Protein AF-A0A9X5HE24-F1 (afdb_monomer)

Sequence (469 aa):
MRYVEVSVTKGPLEVHPHVVEDVGRESFLHLGEFPPFDPDEEAGEFGQLLGTAEEPLAALQVAEKRVGAERGWWVNEGVAPYRLASRRTALSGTVTVVVRQWSRSSDRAACRRPGRASVSAEPRPPQSGCRHRCQSWTLQFAGVRSPEGLDTIDWSSLYHAYAEDGRDVPHWIRALYSDDADRVDDVLGELFNAVLHQGSVYPATVAAVPFLAHGAVHAVHGRAQLLALLAGAGGHGPEPQPGDEAEGCAAVGAEVGGLLHLLGDDDPQVRRQMVRVARRATGATVSVAVRELTLVYERDPAAAVRAEALIVLTRLDADPGSAHRRLHDALRDPVAAVRAVAALDLLERAQAPYPADLVRILADAGGHSGFDVHRLEFFPGVGDTDSRIADVLAEDADAAVSVARSWIAQGDVEGRGSRRAIELSDTWRDRENDTIALLTAALPHEKSPWDLFELLGGIVRWLPGSTHV

Solvent-accessible surface area (backbone atoms only — not comparable to full-atom values): 26605 Å² total; per-residue (Å²): 78,46,35,31,39,39,37,60,53,102,66,51,33,37,30,26,36,38,46,32,74,80,79,88,66,56,84,68,61,66,76,89,80,58,74,61,72,58,89,81,59,78,92,73,51,73,70,34,80,76,49,70,20,87,44,59,70,55,40,51,51,49,44,30,74,75,67,58,33,44,94,87,45,68,43,38,84,90,57,80,72,63,51,69,82,72,57,96,69,91,74,100,64,74,49,50,46,36,26,53,47,80,80,97,78,81,77,102,77,81,87,72,78,85,72,88,77,84,81,88,84,84,90,86,86,87,82,86,86,79,91,80,82,89,76,85,78,79,85,67,85,69,64,60,35,58,74,82,56,53,84,77,52,71,34,66,79,19,28,38,74,86,36,76,45,32,67,59,53,61,56,44,63,57,44,41,65,45,91,51,58,69,61,28,51,56,40,48,50,50,44,43,56,32,40,29,36,98,43,48,46,26,58,39,28,37,71,42,41,44,41,40,53,29,37,43,75,67,28,87,47,65,34,33,60,35,26,44,50,45,22,26,35,30,13,59,42,80,66,46,53,86,59,43,22,37,50,12,24,50,47,39,22,57,40,29,70,80,50,56,71,41,59,71,45,91,49,65,57,36,21,36,24,37,44,56,35,44,63,40,40,47,80,78,42,37,64,54,45,49,52,54,38,49,50,38,42,75,62,48,89,50,60,66,40,19,33,51,22,48,58,37,43,52,72,65,44,86,48,64,69,59,34,52,50,52,33,62,55,30,59,68,44,92,48,51,39,36,17,23,49,27,29,49,60,50,50,73,73,52,65,69,78,69,62,66,70,42,46,45,43,37,25,72,23,68,54,39,72,79,55,58,55,58,87,85,65,59,37,50,32,76,51,44,62,66,60,56,49,46,62,51,34,72,68,23,68,68,54,30,52,52,30,20,49,41,17,30,74,63,58,22,62,93,44,52,14,44,48,43,28,46,52,44,52,75,72,42,85,86,43,59,71,61,32,47,52,40,41,61,65,31,58,86,59,57,84,47,78,64,60,47,46,54,43,50,50,55,50,48,73,70,44,89,87,60,71,91,116

Mean predicted aligned error: 16.02 Å

InterPro domains:
  IPR011989 Armadillo-like helical [G3DSA:1.25.10.10] (243-441)
  IPR016024 Armadillo-type fold [SSF48371] (256-364)

Foldseek 3Di:
DKKKWFKDDLAFIWIAIAADDDPPAQADFDRVVDDHPDPPPDPDGHRDTQDTHNAPVVNVVSCCVRPNFDPVAWRHPPCPDPVRPPDPDDDPDIGIIMTDDDDPDDDPDDDDPPDDDDDDDDDDDDDDDDDDDDDDDDDDLPAQDELVCVVVDQQQPWAWDPDNGRPCVSVLLVQLQDPDQVSNVVSLVVCCCTCQNVLDHTRSLLVCQSSLLNSLVDGPYCNLSSLQSLLSLCFQALDFDPDRNPSSLVSLQSHLQVQLVQCPPPDLSSVQSNLSSLLSHDDPRLVVSLVSLVCQLVPPPQVSSNQSSLVSNLSSPPDVVVNLVSLVVQCPDPDLLSVLSSLLVVLVVDAPPDDPSSLVSVLVRVLDCSNACDQVNARGNRGGPLVSVLVSCLRHLVSLLSSLQSNLVSLCVVVSSVVSLLSSLVRPVPCLVSSLVSLVSNCVNDDDPVSNVSSVVSNLVNDPPPPDD

Structure (mmCIF, N/CA/C/O backbone):
data_AF-A0A9X5HE24-F1
#
_entry.id   AF-A0A9X5HE24-F1
#
loop_
_atom_site.group_PDB
_atom_site.id
_atom_site.type_symbol
_atom_site.label_atom_id
_atom_site.label_alt_id
_atom_site.label_comp_id
_atom_site.label_asym_id
_atom_site.label_entity_id
_atom_site.label_seq_id
_atom_site.pdbx_PDB_ins_code
_atom_site.Cartn_x
_atom_site.Cartn_y
_atom_site.Cartn_z
_atom_site.occupancy
_atom_site.B_iso_or_equiv
_atom_site.auth_seq_id
_atom_site.auth_comp_id
_atom_site.auth_asym_id
_atom_site.auth_atom_id
_atom_site.pdbx_PDB_model_num
ATOM 1 N N . MET A 1 1 ? 8.531 32.541 -8.393 1.00 60.28 1 MET A N 1
ATOM 2 C CA . MET A 1 1 ? 8.734 32.267 -9.833 1.00 60.28 1 MET A CA 1
ATOM 3 C C . MET A 1 1 ? 7.531 32.731 -10.628 1.00 60.28 1 MET A C 1
ATOM 5 O O . MET A 1 1 ? 6.447 32.818 -10.069 1.00 60.28 1 MET A O 1
ATOM 9 N N . ARG A 1 2 ? 7.725 33.086 -11.904 1.00 63.28 2 ARG A N 1
ATOM 10 C CA . ARG A 1 2 ? 6.633 33.527 -12.781 1.00 63.28 2 ARG A CA 1
ATOM 11 C C . ARG A 1 2 ? 6.108 32.354 -13.598 1.00 63.28 2 ARG A C 1
ATOM 13 O O . ARG A 1 2 ? 6.880 31.713 -14.315 1.00 63.28 2 ARG A O 1
ATOM 20 N N . TYR A 1 3 ? 4.811 32.124 -13.478 1.00 65.62 3 TYR A N 1
ATOM 21 C CA . TYR A 1 3 ? 4.054 31.111 -14.188 1.00 65.62 3 TYR A CA 1
ATOM 22 C C . TYR A 1 3 ? 2.958 31.755 -15.034 1.00 65.62 3 TYR A C 1
ATOM 24 O O . TYR A 1 3 ? 2.510 32.863 -14.747 1.00 65.62 3 TYR A O 1
ATOM 32 N N . VAL A 1 4 ? 2.516 31.060 -16.077 1.00 66.62 4 VAL A N 1
ATOM 33 C CA . VAL A 1 4 ? 1.362 31.459 -16.893 1.00 66.62 4 VAL A CA 1
ATOM 34 C C . VAL A 1 4 ? 0.358 30.341 -16.889 1.00 66.62 4 VAL A C 1
ATOM 36 O O . VAL A 1 4 ? 0.747 29.231 -17.211 1.00 66.62 4 VAL A O 1
ATOM 39 N N . GLU A 1 5 ? -0.893 30.644 -16.578 1.00 70.00 5 GLU A N 1
ATOM 40 C CA . GLU A 1 5 ? -2.042 29.763 -16.724 1.00 70.00 5 GLU A CA 1
ATOM 41 C C . GLU A 1 5 ? -2.775 30.062 -18.036 1.00 70.00 5 GLU A C 1
ATOM 43 O O . GLU A 1 5 ? -3.042 31.219 -18.362 1.00 70.00 5 GLU A O 1
ATOM 48 N N . VAL A 1 6 ? -3.133 29.014 -18.777 1.00 65.81 6 VAL A N 1
ATOM 49 C CA . VAL A 1 6 ? -4.139 29.084 -19.846 1.00 65.81 6 VAL A CA 1
ATOM 50 C C . VAL A 1 6 ? -5.372 28.319 -19.395 1.00 65.81 6 VAL A C 1
ATOM 52 O O . VAL A 1 6 ? -5.263 27.112 -19.206 1.00 65.81 6 VAL A O 1
ATOM 55 N N . SER A 1 7 ? -6.506 29.007 -19.259 1.00 63.88 7 SER A N 1
ATOM 56 C CA . SER A 1 7 ? -7.769 28.486 -18.727 1.00 63.88 7 SER A CA 1
ATOM 57 C C . SER A 1 7 ? -8.815 28.286 -19.823 1.00 63.88 7 SER A C 1
ATOM 59 O O . SER A 1 7 ? -9.011 29.138 -20.694 1.00 63.88 7 SER A O 1
ATOM 61 N N . VAL A 1 8 ? -9.540 27.166 -19.760 1.00 61.09 8 VAL A N 1
ATOM 62 C CA . VAL A 1 8 ? -10.682 26.885 -20.645 1.00 61.09 8 VAL A CA 1
ATOM 63 C C . VAL A 1 8 ? -11.950 27.496 -20.055 1.00 61.09 8 VAL A C 1
ATOM 65 O O . VAL A 1 8 ? -12.398 27.087 -18.986 1.00 61.09 8 VAL A O 1
ATOM 68 N N . THR A 1 9 ? -12.555 28.448 -20.763 1.00 62.22 9 THR A N 1
ATOM 69 C CA . THR A 1 9 ? -13.836 29.054 -20.372 1.00 62.22 9 THR A CA 1
ATOM 70 C C . THR A 1 9 ? -14.983 28.548 -21.254 1.00 62.22 9 THR A C 1
ATOM 72 O O . THR A 1 9 ? -14.782 27.784 -22.197 1.00 62.22 9 THR A O 1
ATOM 75 N N . LYS A 1 10 ? -16.222 28.985 -20.979 1.00 53.97 10 LYS A N 1
ATOM 76 C CA . LYS A 1 10 ? -17.363 28.758 -21.892 1.00 53.97 10 LYS A CA 1
ATOM 77 C C . LYS A 1 10 ? -17.225 29.528 -23.224 1.00 53.97 10 LYS A C 1
ATOM 79 O O . LYS A 1 10 ? -18.043 29.311 -24.116 1.00 53.97 10 LYS A O 1
ATOM 84 N N . GLY A 1 11 ? -16.245 30.432 -23.336 1.00 65.81 11 GLY A N 1
ATOM 85 C CA . GLY A 1 11 ? -15.918 31.241 -24.513 1.00 65.81 11 GLY A CA 1
ATOM 86 C C . GLY A 1 11 ? -14.470 31.005 -24.980 1.00 65.81 11 GLY A C 1
ATOM 87 O O . GLY A 1 11 ? -14.042 29.850 -25.010 1.00 65.81 11 GLY A O 1
ATOM 88 N N . PRO A 1 12 ? -13.711 32.044 -25.381 1.00 71.19 12 PRO A N 1
ATOM 89 C CA . PRO A 1 12 ? -12.317 31.869 -25.781 1.00 71.19 12 PRO A CA 1
ATOM 90 C C . PRO A 1 12 ? -11.444 31.451 -24.584 1.00 71.19 12 PRO A C 1
ATOM 92 O O . PRO A 1 12 ? -11.760 31.748 -23.431 1.00 71.19 12 PRO A O 1
ATOM 95 N N . LEU A 1 13 ? -10.331 30.769 -24.858 1.00 68.00 13 LEU A N 1
ATOM 96 C CA . LEU A 1 13 ? -9.298 30.460 -23.868 1.00 68.00 13 LEU A CA 1
ATOM 97 C C . LEU A 1 13 ? -8.763 31.759 -23.275 1.00 68.00 13 LEU A C 1
ATOM 99 O O . LEU A 1 13 ? -8.532 32.713 -24.017 1.00 68.00 13 LEU A O 1
ATOM 103 N N . GLU A 1 14 ? -8.526 31.779 -21.972 1.00 74.75 14 GLU A N 1
ATOM 104 C CA . GLU A 1 14 ? -8.004 32.937 -21.245 1.00 74.75 14 GLU A CA 1
ATOM 105 C C . GLU A 1 14 ? -6.576 32.665 -20.766 1.00 74.75 14 GLU A C 1
ATOM 107 O O . GLU A 1 14 ? -6.240 31.531 -20.438 1.00 74.75 14 GLU A O 1
ATOM 112 N N . VAL A 1 15 ? -5.713 33.683 -20.767 1.00 72.50 15 VAL A N 1
ATOM 113 C CA . VAL A 1 15 ? -4.296 33.561 -20.379 1.00 72.50 15 VAL A CA 1
ATOM 114 C C . VAL A 1 15 ? -4.020 34.496 -19.202 1.00 72.50 15 VAL A C 1
ATOM 116 O O . VAL A 1 15 ? -4.229 35.700 -19.337 1.00 72.50 15 VAL A O 1
ATOM 119 N N . HIS A 1 16 ? -3.511 33.975 -18.085 1.00 73.06 16 HIS A N 1
ATOM 120 C CA . HIS A 1 16 ? -3.270 34.714 -16.837 1.00 73.06 16 HIS A CA 1
ATOM 121 C C . HIS A 1 16 ? -1.835 34.495 -16.329 1.00 73.06 16 HIS A C 1
ATOM 123 O O . HIS A 1 16 ? -1.355 33.365 -16.384 1.00 73.06 16 HIS A O 1
ATOM 129 N N . PRO A 1 17 ? -1.118 35.509 -15.816 1.00 72.38 17 PRO A N 1
ATOM 130 C CA . PRO A 1 17 ? 0.171 35.327 -15.181 1.00 72.38 17 PRO A CA 1
ATOM 131 C C . PRO A 1 17 ? 0.004 35.182 -13.669 1.00 72.38 17 PRO A C 1
ATOM 133 O O . PRO A 1 17 ? -0.821 35.838 -13.040 1.00 72.38 17 PRO A O 1
ATOM 136 N N . HIS A 1 18 ? 0.849 34.352 -13.076 1.00 66.25 18 HIS A N 1
ATOM 137 C CA . HIS A 1 18 ? 0.878 34.082 -11.647 1.00 66.25 18 HIS A CA 1
ATOM 138 C C . HIS A 1 18 ? 2.311 34.195 -11.140 1.00 66.25 18 HIS A C 1
ATOM 140 O O . HIS A 1 18 ? 3.243 33.636 -11.721 1.00 66.25 18 HIS A O 1
ATOM 146 N N . VAL A 1 19 ? 2.499 34.926 -10.046 1.00 63.44 19 VAL A N 1
ATOM 147 C CA . VAL A 1 19 ? 3.780 35.018 -9.337 1.00 63.44 19 VAL A CA 1
ATOM 148 C C . VAL A 1 19 ? 3.635 34.240 -8.035 1.00 63.44 19 VAL A C 1
ATOM 150 O O . VAL A 1 19 ? 3.066 34.743 -7.072 1.00 63.44 19 VAL A O 1
ATOM 153 N N . VAL A 1 20 ? 4.117 32.997 -8.029 1.00 58.66 20 VAL A N 1
ATOM 154 C CA . VAL A 1 20 ? 4.002 32.068 -6.889 1.00 58.66 20 VAL A CA 1
ATOM 155 C C . VAL A 1 20 ? 5.355 31.439 -6.560 1.00 58.66 20 VAL A C 1
ATOM 157 O O . VAL A 1 20 ? 6.273 31.457 -7.387 1.00 58.66 20 VAL A O 1
ATOM 160 N N . GLU A 1 21 ? 5.523 30.907 -5.351 1.00 51.09 21 GLU A N 1
ATOM 161 C CA . GLU A 1 21 ? 6.719 30.140 -4.977 1.00 51.09 21 GLU A CA 1
ATOM 162 C C . GLU A 1 21 ? 6.885 28.898 -5.884 1.00 51.09 21 GLU A C 1
ATOM 164 O O . GLU A 1 21 ? 5.907 28.373 -6.411 1.00 51.09 21 GLU A O 1
ATOM 169 N N . ASP A 1 22 ? 8.125 28.469 -6.156 1.00 54.38 22 ASP A N 1
ATOM 170 C CA . ASP A 1 22 ? 8.372 27.298 -7.015 1.00 54.38 22 ASP A CA 1
ATOM 171 C C . ASP A 1 22 ? 7.931 26.017 -6.299 1.00 54.38 22 ASP A C 1
ATOM 173 O O . ASP A 1 22 ? 8.605 25.542 -5.388 1.00 54.38 22 ASP A O 1
ATOM 177 N N . VAL A 1 23 ? 6.794 25.464 -6.719 1.00 50.59 23 VAL A N 1
ATOM 178 C CA . VAL A 1 23 ? 6.179 24.277 -6.105 1.00 50.59 23 VAL A CA 1
ATOM 179 C C . VAL A 1 23 ? 6.845 22.952 -6.508 1.00 50.59 23 VAL A C 1
ATOM 181 O O . VAL A 1 23 ? 6.485 21.901 -5.983 1.00 50.59 23 VAL A O 1
ATOM 184 N N . GLY A 1 24 ? 7.840 22.975 -7.405 1.00 41.53 24 GLY A N 1
ATOM 185 C CA . GLY A 1 24 ? 8.810 21.887 -7.578 1.00 41.53 24 GLY A CA 1
ATOM 186 C C . GLY A 1 24 ? 8.283 20.511 -8.017 1.00 41.53 24 GLY A C 1
ATOM 187 O O . GLY A 1 24 ? 9.046 19.548 -7.935 1.00 41.53 24 GLY A O 1
ATOM 188 N N . ARG A 1 25 ? 7.023 20.371 -8.463 1.00 47.53 25 ARG A N 1
ATOM 189 C CA . ARG A 1 25 ? 6.450 19.091 -8.933 1.00 47.53 25 ARG A CA 1
ATOM 190 C C . ARG A 1 25 ? 5.509 19.257 -10.130 1.00 47.53 25 ARG A C 1
ATOM 192 O O . ARG A 1 25 ? 4.811 20.258 -10.245 1.00 47.53 25 ARG A O 1
ATOM 199 N N . GLU A 1 26 ? 5.484 18.241 -10.994 1.00 46.19 26 GLU A N 1
ATOM 200 C CA . GLU A 1 26 ? 4.841 18.242 -12.322 1.00 46.19 26 GLU A CA 1
ATOM 201 C C . GLU A 1 26 ? 3.338 17.905 -12.337 1.00 46.19 26 GLU A C 1
ATOM 203 O O . GLU A 1 26 ? 2.742 17.836 -13.407 1.00 46.19 26 GLU A O 1
ATOM 208 N N . SER A 1 27 ? 2.715 17.699 -11.173 1.00 48.09 27 SER A N 1
ATOM 209 C CA . SER A 1 27 ? 1.384 17.085 -11.049 1.00 48.09 27 SER A CA 1
ATOM 210 C C . SER A 1 27 ? 0.265 18.026 -10.570 1.00 48.09 27 SER A C 1
ATOM 212 O O . SER A 1 27 ? -0.719 17.539 -10.014 1.00 48.09 27 SER A O 1
ATOM 214 N N . PHE A 1 28 ? 0.396 19.352 -10.701 1.00 53.44 28 PHE A N 1
ATOM 215 C CA . PHE A 1 28 ? -0.509 20.308 -10.040 1.00 53.44 28 PHE A CA 1
ATOM 216 C C . PHE A 1 28 ? -1.360 21.154 -10.996 1.00 53.44 28 PHE A C 1
ATOM 218 O O . PHE A 1 28 ? -0.842 21.811 -11.892 1.00 53.44 28 PHE A O 1
ATOM 225 N N . LEU A 1 29 ? -2.674 21.222 -10.754 1.00 50.53 29 LEU A N 1
ATOM 226 C CA . LEU A 1 29 ? -3.640 21.654 -11.767 1.00 50.53 29 LEU A CA 1
ATOM 227 C C . LEU A 1 29 ? -4.210 23.082 -11.651 1.00 50.53 29 LEU A C 1
ATOM 229 O O . LEU A 1 29 ? -4.725 23.508 -12.664 1.00 50.53 29 LEU A O 1
ATOM 233 N N . HIS A 1 30 ? -4.145 23.849 -10.548 1.00 56.78 30 HIS A N 1
ATOM 234 C CA . HIS A 1 30 ? -4.770 25.201 -10.507 1.00 56.78 30 HIS A CA 1
ATOM 235 C C . HIS A 1 30 ? -3.970 26.278 -9.764 1.00 56.78 30 HIS A C 1
ATOM 237 O O . HIS A 1 30 ? -3.948 26.334 -8.541 1.00 56.78 30 HIS A O 1
ATOM 243 N N . LEU A 1 31 ? -3.361 27.214 -10.500 1.00 55.50 31 LEU A N 1
ATOM 244 C CA . LEU A 1 31 ? -2.557 28.288 -9.896 1.00 55.50 31 LEU A CA 1
ATOM 245 C C . LEU A 1 31 ? -3.390 29.365 -9.178 1.00 55.50 31 LEU A C 1
ATOM 247 O O . LEU A 1 31 ? -2.865 30.031 -8.291 1.00 55.50 31 LEU A O 1
ATOM 251 N N . GLY A 1 32 ? -4.679 29.502 -9.512 1.00 55.19 32 GLY A N 1
ATOM 252 C CA . GLY A 1 32 ? -5.593 30.464 -8.881 1.00 55.19 32 GLY A CA 1
ATOM 253 C C . GLY A 1 32 ? -5.946 30.179 -7.414 1.00 55.19 32 GLY A C 1
ATOM 254 O O . GLY A 1 32 ? -6.578 31.019 -6.780 1.00 55.19 32 GLY A O 1
ATOM 255 N N . GLU A 1 33 ? -5.549 29.025 -6.870 1.00 53.44 33 GLU A N 1
ATOM 256 C CA . GLU A 1 33 ? -5.785 28.647 -5.468 1.00 53.44 33 GLU A CA 1
ATOM 257 C C . GLU A 1 33 ? -4.625 29.037 -4.530 1.00 53.44 33 GLU A C 1
ATOM 259 O O . GLU A 1 33 ? -4.763 28.935 -3.311 1.00 53.44 33 GLU A O 1
ATOM 264 N N . PHE A 1 34 ? -3.492 29.517 -5.064 1.00 53.56 34 PHE A N 1
ATOM 265 C CA . PHE A 1 34 ? -2.343 29.928 -4.252 1.00 53.56 34 PHE A CA 1
ATOM 266 C C . PHE A 1 34 ? -2.356 31.426 -3.920 1.00 53.56 34 PHE A C 1
ATOM 268 O O . PHE A 1 34 ? -2.678 32.249 -4.780 1.00 53.56 34 PHE A O 1
ATOM 275 N N . PRO A 1 35 ? -1.940 31.812 -2.698 1.00 51.72 35 PRO A N 1
ATOM 276 C CA . PRO A 1 35 ? -1.739 33.214 -2.362 1.00 51.72 35 PRO A CA 1
ATOM 277 C C . PRO A 1 35 ? -0.568 33.811 -3.172 1.00 51.72 35 PRO A C 1
ATOM 279 O O . PRO A 1 35 ? 0.408 33.107 -3.455 1.00 51.72 35 PRO A O 1
ATOM 282 N N . PRO A 1 36 ? -0.635 35.102 -3.548 1.00 57.34 36 PRO A N 1
ATOM 283 C CA . PRO A 1 36 ? 0.453 35.779 -4.248 1.00 57.34 36 PRO A CA 1
ATOM 284 C C . PRO A 1 36 ? 1.721 35.821 -3.385 1.00 57.34 36 PRO A C 1
ATOM 286 O O . PRO A 1 36 ? 1.650 35.896 -2.159 1.00 57.34 36 PRO A O 1
ATOM 289 N N . PHE A 1 37 ? 2.886 35.794 -4.039 1.00 51.78 37 PHE A N 1
ATOM 290 C CA . PHE A 1 37 ? 4.192 35.782 -3.367 1.00 51.78 37 PHE A CA 1
ATOM 291 C C . PHE A 1 37 ? 4.480 37.055 -2.544 1.00 51.78 37 PHE A C 1
ATOM 293 O O . PHE A 1 37 ? 5.177 36.979 -1.536 1.00 51.78 37 PHE A O 1
ATOM 300 N N . ASP A 1 38 ? 3.923 38.201 -2.945 1.00 57.84 38 ASP A N 1
ATOM 301 C CA . ASP A 1 38 ? 3.954 39.453 -2.185 1.00 57.84 38 ASP A CA 1
ATOM 302 C C . ASP A 1 38 ? 2.606 40.186 -2.374 1.00 57.84 38 ASP A C 1
ATOM 304 O O . ASP A 1 38 ? 2.289 40.590 -3.495 1.00 57.84 38 ASP A O 1
ATOM 308 N N . PRO A 1 39 ? 1.756 40.299 -1.337 1.00 52.72 39 PRO A N 1
ATOM 309 C CA . PRO A 1 39 ? 0.469 40.985 -1.435 1.00 52.72 39 PRO A CA 1
ATOM 310 C C . PRO A 1 39 ? 0.585 42.522 -1.461 1.00 52.72 39 PRO A C 1
ATOM 312 O O . PRO A 1 39 ? -0.405 43.176 -1.793 1.00 52.72 39 PRO A O 1
ATOM 315 N N . ASP A 1 40 ? 1.754 43.086 -1.127 1.00 52.19 40 ASP A N 1
ATOM 316 C CA . ASP A 1 40 ? 1.998 44.534 -1.030 1.00 52.19 40 ASP A CA 1
ATOM 317 C C . ASP A 1 40 ? 2.864 45.086 -2.186 1.00 52.19 40 ASP A C 1
ATOM 319 O O . ASP A 1 40 ? 2.974 46.307 -2.351 1.00 52.19 40 ASP A O 1
ATOM 323 N N . GLU A 1 41 ? 3.454 44.221 -3.021 1.00 49.06 41 GLU A N 1
ATOM 324 C CA . GLU A 1 41 ? 4.106 44.620 -4.273 1.00 49.06 41 GLU A CA 1
ATOM 325 C C . GLU A 1 41 ? 3.030 44.987 -5.312 1.00 49.06 41 GLU A C 1
ATOM 327 O O . GLU A 1 41 ? 2.079 44.236 -5.529 1.00 49.06 41 GLU A O 1
ATOM 332 N N . GLU A 1 42 ? 3.148 46.184 -5.901 1.00 44.78 42 GLU A N 1
ATOM 333 C CA . GLU A 1 42 ? 2.137 46.845 -6.740 1.00 44.78 42 GLU A CA 1
ATOM 334 C C . GLU A 1 42 ? 1.248 45.881 -7.541 1.00 44.78 42 GLU A C 1
ATOM 336 O O . GLU A 1 42 ? 1.668 45.236 -8.505 1.00 44.78 42 GLU A O 1
ATOM 341 N N . ALA A 1 43 ? -0.027 45.856 -7.148 1.00 51.66 43 ALA A N 1
ATOM 342 C CA . ALA A 1 43 ? -1.142 45.304 -7.894 1.00 51.66 43 ALA A CA 1
ATOM 343 C C . ALA A 1 43 ? -0.994 45.566 -9.403 1.00 51.66 43 ALA A C 1
ATOM 345 O O . ALA A 1 43 ? -1.174 46.689 -9.880 1.00 51.66 43 ALA A O 1
ATOM 346 N N . GLY A 1 44 ? -0.694 44.515 -10.163 1.00 54.12 44 GLY A N 1
ATOM 347 C CA . GLY A 1 44 ? -0.564 44.629 -11.609 1.00 54.12 44 GLY A CA 1
ATOM 348 C C . GLY A 1 44 ? -0.782 43.322 -12.347 1.00 54.12 44 GLY A C 1
ATOM 349 O O . GLY A 1 44 ? -1.629 43.271 -13.230 1.00 54.12 44 GLY A O 1
ATOM 350 N N . GLU A 1 45 ? -0.045 42.267 -11.996 1.00 58.03 45 GLU A N 1
ATOM 351 C CA . GLU A 1 45 ? 0.066 41.109 -12.894 1.00 58.03 45 GLU A CA 1
ATOM 352 C C . GLU A 1 45 ? -0.608 39.832 -12.375 1.00 58.03 45 GLU A C 1
ATOM 354 O O . GLU A 1 45 ? -1.173 39.095 -13.175 1.00 58.03 45 GLU A O 1
ATOM 359 N N . PHE A 1 46 ? -0.620 39.559 -11.067 1.00 62.28 46 PHE A N 1
ATOM 360 C CA . PHE A 1 46 ? -1.160 38.296 -10.545 1.00 62.28 46 PHE A CA 1
ATOM 361 C C . PHE A 1 46 ? -2.645 38.099 -10.907 1.00 62.28 46 PHE A C 1
ATOM 363 O O . PHE A 1 46 ? -3.497 38.910 -10.543 1.00 62.28 46 PHE A O 1
ATOM 370 N N . GLY A 1 47 ? -2.956 37.026 -11.639 1.00 65.25 47 GLY A N 1
ATOM 371 C CA . GLY A 1 47 ? -4.310 36.674 -12.074 1.00 65.25 47 GLY A CA 1
ATOM 372 C C . GLY A 1 47 ? -4.910 37.588 -13.153 1.00 65.25 47 GLY A C 1
ATOM 373 O O . GLY A 1 47 ? -6.055 37.376 -13.561 1.00 65.25 47 GLY A O 1
ATOM 374 N N . GLN A 1 48 ? -4.176 38.587 -13.658 1.00 76.62 48 GLN A N 1
ATOM 375 C CA . GLN A 1 48 ? -4.691 39.515 -14.667 1.00 76.62 48 GLN A CA 1
ATOM 376 C C . GLN A 1 48 ? -4.868 38.822 -16.026 1.00 76.62 48 GLN A C 1
ATOM 378 O O . GLN A 1 48 ? -3.993 38.103 -16.488 1.00 76.62 48 GLN A O 1
ATOM 383 N N . LEU A 1 49 ? -5.971 39.078 -16.729 1.00 79.00 49 LEU A N 1
ATOM 384 C CA . LEU A 1 49 ? -6.156 38.562 -18.087 1.00 79.00 49 LEU A CA 1
ATOM 385 C C . LEU A 1 49 ? -5.173 39.225 -19.076 1.00 79.00 49 LEU A C 1
ATOM 387 O O . LEU A 1 49 ? -5.299 40.409 -19.390 1.00 79.00 49 LEU A O 1
ATOM 391 N N . LEU A 1 50 ? -4.226 38.456 -19.619 1.00 77.31 50 LEU A N 1
ATOM 392 C CA . LEU A 1 50 ? -3.246 38.905 -20.624 1.00 77.31 50 LEU A CA 1
ATOM 393 C C . LEU A 1 50 ? -3.803 38.915 -22.048 1.00 77.31 50 LEU A C 1
ATOM 395 O O . LEU A 1 50 ? -3.296 39.631 -22.923 1.00 77.31 50 LEU A O 1
ATOM 399 N N . GLY A 1 51 ? -4.815 38.092 -22.301 1.00 79.88 51 GLY A N 1
ATOM 400 C CA . GLY A 1 51 ? -5.478 37.990 -23.589 1.00 79.88 51 GLY A CA 1
ATOM 401 C C . GLY A 1 51 ? -6.323 36.733 -23.700 1.00 79.88 51 GLY A C 1
ATOM 402 O O . GLY A 1 51 ? -6.271 35.852 -22.843 1.00 79.88 51 GLY A O 1
ATOM 403 N N . THR A 1 52 ? -7.090 36.670 -24.784 1.00 81.38 52 THR A N 1
ATOM 404 C CA . THR A 1 52 ? -7.941 35.529 -25.097 1.00 81.38 52 THR A CA 1
ATOM 405 C C . THR A 1 52 ? -7.627 34.964 -26.475 1.00 81.38 52 THR A C 1
ATOM 407 O O . THR A 1 52 ? -7.124 35.675 -27.351 1.00 81.38 52 THR A O 1
ATOM 410 N N . ALA A 1 53 ? -7.899 33.679 -26.676 1.00 73.62 53 ALA A N 1
ATOM 411 C CA . ALA A 1 53 ? -7.722 33.026 -27.965 1.00 73.62 53 ALA A CA 1
ATOM 412 C C . ALA A 1 53 ? -8.753 31.917 -28.186 1.00 73.62 53 ALA A C 1
ATOM 414 O O . ALA A 1 53 ? -9.077 31.162 -27.281 1.00 73.62 53 ALA A O 1
ATOM 415 N N . GLU A 1 54 ? -9.240 31.783 -29.416 1.00 67.00 54 GLU A N 1
ATOM 416 C CA . GLU A 1 54 ? -10.153 30.691 -29.793 1.00 67.00 54 GLU A CA 1
ATOM 417 C C . GLU A 1 54 ? -9.435 29.342 -29.898 1.00 67.00 54 GLU A C 1
ATOM 419 O O . GLU A 1 54 ? -10.055 28.295 -29.742 1.00 67.00 54 GLU A O 1
ATOM 424 N N . GLU A 1 55 ? -8.127 29.384 -30.167 1.00 58.47 55 GLU A N 1
ATOM 425 C CA . GLU A 1 55 ? -7.308 28.211 -30.437 1.00 58.47 55 GLU A CA 1
ATOM 426 C C . GLU A 1 55 ? -6.142 28.104 -29.438 1.00 58.47 55 GLU A C 1
ATOM 428 O O . GLU A 1 55 ? -5.495 29.110 -29.114 1.00 58.47 55 GLU A O 1
ATOM 433 N N . PRO A 1 56 ? -5.793 26.884 -29.012 1.00 59.38 56 PRO A N 1
ATOM 434 C CA . PRO A 1 56 ? -4.737 26.613 -28.037 1.00 59.38 56 PRO A CA 1
ATOM 435 C C . PRO A 1 56 ? -3.381 27.216 -28.385 1.00 59.38 56 PRO A C 1
ATOM 437 O O . PRO A 1 56 ? -2.751 27.900 -27.583 1.00 59.38 56 PRO A O 1
ATOM 440 N N . LEU A 1 57 ? -2.938 27.004 -29.625 1.00 62.47 57 LEU A N 1
ATOM 441 C CA . LEU A 1 57 ? -1.642 27.480 -30.092 1.00 62.47 57 LEU A CA 1
ATOM 442 C C . LEU A 1 57 ? -1.581 29.013 -30.112 1.00 62.47 57 LEU A C 1
ATOM 444 O O . LEU A 1 57 ? -0.525 29.598 -29.872 1.00 62.47 57 LEU A O 1
ATOM 448 N N . ALA A 1 58 ? -2.716 29.668 -30.364 1.00 66.88 58 ALA A N 1
ATOM 449 C CA . ALA A 1 58 ? -2.819 31.117 -30.303 1.00 66.88 58 ALA A CA 1
ATOM 450 C C . ALA A 1 58 ? -2.763 31.623 -28.849 1.00 66.88 58 ALA A C 1
ATOM 452 O O . ALA A 1 58 ? -2.090 32.621 -28.597 1.00 66.88 58 ALA A O 1
ATOM 453 N N . ALA A 1 59 ? -3.356 30.911 -27.883 1.00 66.69 59 ALA A N 1
ATOM 454 C CA . ALA A 1 59 ? -3.214 31.230 -26.457 1.00 66.69 59 ALA A CA 1
ATOM 455 C C . ALA A 1 59 ? -1.745 31.138 -25.997 1.00 66.69 59 ALA A C 1
ATOM 457 O O . ALA A 1 59 ? -1.236 32.030 -25.320 1.00 66.69 59 ALA A O 1
ATOM 458 N N . LEU A 1 60 ? -1.017 30.114 -26.452 1.00 62.28 60 LEU A N 1
ATOM 459 C CA . LEU A 1 60 ? 0.410 29.954 -26.148 1.00 62.28 60 LEU A CA 1
ATOM 460 C C . LEU A 1 60 ? 1.280 31.043 -26.790 1.00 62.28 60 LEU A C 1
ATOM 462 O O . LEU A 1 60 ? 2.236 31.519 -26.183 1.00 62.28 60 LEU A O 1
ATOM 466 N N . GLN A 1 61 ? 0.927 31.494 -27.996 1.00 68.31 61 GLN A N 1
ATOM 467 C CA . GLN A 1 61 ? 1.575 32.648 -28.623 1.00 68.31 61 GLN A CA 1
ATOM 468 C C . GLN A 1 61 ? 1.331 33.947 -27.847 1.00 68.31 61 GLN A C 1
ATOM 470 O O . GLN A 1 61 ? 2.208 34.813 -27.826 1.00 68.31 61 GLN A O 1
ATOM 475 N N . VAL A 1 62 ? 0.159 34.100 -27.221 1.00 73.31 62 VAL A N 1
ATOM 476 C CA . VAL A 1 62 ? -0.128 35.230 -26.327 1.00 73.31 62 VAL A CA 1
ATOM 477 C C . VAL A 1 62 ? 0.771 35.157 -25.094 1.00 73.31 62 VAL A C 1
ATOM 479 O O . VAL A 1 62 ? 1.429 36.150 -24.792 1.00 73.31 62 VAL A O 1
ATOM 482 N N . ALA A 1 63 ? 0.876 33.993 -24.447 1.00 69.44 63 ALA A N 1
ATOM 483 C CA . ALA A 1 63 ? 1.753 33.785 -23.293 1.00 69.44 63 ALA A CA 1
ATOM 484 C C . ALA A 1 63 ? 3.228 34.102 -23.614 1.00 69.44 63 ALA A C 1
ATOM 486 O O . ALA A 1 63 ? 3.873 34.886 -22.917 1.00 69.44 63 ALA A O 1
ATOM 487 N N . GLU A 1 64 ? 3.754 33.568 -24.718 1.00 70.00 64 GLU A N 1
ATOM 488 C CA . GLU A 1 64 ? 5.140 33.797 -25.143 1.00 70.00 64 GLU A CA 1
ATOM 489 C C . GLU A 1 64 ? 5.414 35.278 -25.444 1.00 70.00 64 GLU A C 1
ATOM 491 O O . GLU A 1 64 ? 6.405 35.838 -24.980 1.00 70.00 64 GLU A O 1
ATOM 496 N N . LYS A 1 65 ? 4.519 35.954 -26.178 1.00 75.62 65 LYS A N 1
ATOM 497 C CA . LYS A 1 65 ? 4.703 37.371 -26.535 1.00 75.62 65 LYS A CA 1
ATOM 498 C C . LYS A 1 65 ? 4.551 38.316 -25.350 1.00 75.62 65 LYS A C 1
ATOM 500 O O . LYS A 1 65 ? 5.204 39.356 -25.330 1.00 75.62 65 LYS A O 1
ATOM 505 N N . ARG A 1 66 ? 3.636 38.016 -24.425 1.00 74.25 66 ARG A N 1
ATOM 506 C CA . ARG A 1 66 ? 3.287 38.923 -23.324 1.00 74.25 66 ARG A CA 1
ATOM 507 C C . ARG A 1 66 ? 4.226 38.788 -22.140 1.00 74.25 66 ARG A C 1
ATOM 509 O O . ARG A 1 66 ? 4.529 39.804 -21.527 1.00 74.25 66 ARG A O 1
ATOM 516 N N . VAL A 1 67 ? 4.697 37.577 -21.845 1.00 68.12 67 VAL A N 1
ATOM 517 C CA . VAL A 1 67 ? 5.510 37.329 -20.648 1.00 68.12 67 VAL A CA 1
ATOM 518 C C . VAL A 1 67 ? 6.764 36.488 -20.901 1.00 68.12 67 VAL A C 1
ATOM 520 O O . VAL A 1 67 ? 7.451 36.114 -19.958 1.00 68.12 67 VAL A O 1
ATOM 523 N N . GLY A 1 68 ? 7.108 36.184 -22.156 1.00 63.75 68 GLY A N 1
ATOM 524 C CA . GLY A 1 68 ? 8.336 35.448 -22.480 1.00 63.75 68 GLY A CA 1
ATOM 525 C C . GLY A 1 68 ? 8.315 33.976 -22.057 1.00 63.75 68 GLY A C 1
ATOM 526 O O . GLY A 1 68 ? 9.369 33.406 -21.789 1.00 63.75 68 GLY A O 1
ATOM 527 N N . ALA A 1 69 ? 7.125 33.383 -21.962 1.00 63.59 69 ALA A N 1
ATOM 528 C CA . ALA A 1 69 ? 6.912 31.975 -21.642 1.00 63.59 69 ALA A CA 1
ATOM 529 C C . ALA A 1 69 ? 7.557 31.043 -22.695 1.00 63.59 69 ALA A C 1
ATOM 531 O O . ALA A 1 69 ? 7.272 31.168 -23.887 1.00 63.59 69 ALA A O 1
ATOM 532 N N . GLU A 1 70 ? 8.408 30.098 -22.270 1.00 57.62 70 GLU A N 1
ATOM 533 C CA . GLU A 1 70 ? 9.065 29.139 -23.171 1.00 57.62 70 GLU A CA 1
ATOM 534 C C . GLU A 1 70 ? 8.193 27.896 -23.415 1.00 57.62 70 GLU A C 1
ATOM 536 O O . GLU A 1 70 ? 7.915 27.118 -22.507 1.00 57.62 70 GLU A O 1
ATOM 541 N N . ARG A 1 71 ? 7.825 27.650 -24.678 1.00 54.12 71 ARG A N 1
ATOM 542 C CA . ARG A 1 71 ? 6.943 26.535 -25.088 1.00 54.12 71 ARG A CA 1
ATOM 543 C C . ARG A 1 71 ? 7.511 25.125 -24.881 1.00 54.12 71 ARG A C 1
ATOM 545 O O . ARG A 1 71 ? 6.848 24.162 -25.236 1.00 54.12 71 ARG A O 1
ATOM 552 N N . GLY A 1 72 ? 8.756 24.987 -24.438 1.00 48.56 72 GLY A N 1
ATOM 553 C CA . GLY A 1 72 ? 9.384 23.684 -24.190 1.00 48.56 72 GLY A CA 1
ATOM 554 C C . GLY A 1 72 ? 9.351 23.259 -22.723 1.00 48.56 72 GLY A C 1
ATOM 555 O O . GLY A 1 72 ? 9.818 22.172 -22.415 1.00 48.56 72 GLY A O 1
ATOM 556 N N . TRP A 1 73 ? 8.868 24.125 -21.828 1.00 49.28 73 TRP A N 1
ATOM 557 C CA . TRP A 1 73 ? 8.976 23.960 -20.379 1.00 49.28 73 TRP A CA 1
ATOM 558 C C . TRP A 1 73 ? 7.597 24.111 -19.742 1.00 49.28 73 TRP A C 1
ATOM 560 O O . TRP A 1 73 ? 7.197 25.199 -19.319 1.00 49.28 73 TRP A O 1
ATOM 570 N N . TRP A 1 74 ? 6.874 22.994 -19.709 1.00 54.19 74 TRP A N 1
ATOM 571 C CA . TRP A 1 74 ? 5.539 22.886 -19.134 1.00 54.19 74 TRP A CA 1
ATOM 572 C C . TRP A 1 74 ? 5.606 22.195 -17.783 1.00 54.19 74 TRP A C 1
ATOM 574 O O . TRP A 1 74 ? 6.404 21.288 -17.577 1.00 54.19 74 TRP A O 1
ATOM 584 N N . VAL A 1 75 ? 4.719 22.595 -16.887 1.00 45.97 75 VAL A N 1
ATOM 585 C CA . VAL A 1 75 ? 4.359 21.804 -15.710 1.00 45.97 75 VAL A CA 1
ATOM 586 C C . VAL A 1 75 ? 2.946 21.273 -15.990 1.00 45.97 75 VAL A C 1
ATOM 588 O O . VAL A 1 75 ? 2.122 22.040 -16.499 1.00 45.97 75 VAL A O 1
ATOM 591 N N . ASN A 1 76 ? 2.685 19.982 -15.731 1.00 48.38 76 ASN A N 1
ATOM 592 C CA . ASN A 1 76 ? 1.535 19.170 -16.199 1.00 48.38 76 ASN A CA 1
ATOM 593 C C . ASN A 1 76 ? 1.700 18.502 -17.581 1.00 48.38 76 ASN A C 1
ATOM 595 O O . ASN A 1 76 ? 0.797 18.552 -18.430 1.00 48.38 76 ASN A O 1
ATOM 599 N N . GLU A 1 77 ? 2.841 17.854 -17.825 1.00 37.12 77 GLU A N 1
ATOM 600 C CA . GLU A 1 77 ? 3.009 16.992 -19.000 1.00 37.12 77 GLU A CA 1
ATOM 601 C C . GLU A 1 77 ? 2.018 15.808 -18.912 1.00 37.12 77 GLU A C 1
ATOM 603 O O . GLU A 1 77 ? 1.998 15.060 -17.940 1.00 37.12 77 GLU A O 1
ATOM 608 N N . GLY A 1 78 ? 1.100 15.714 -19.883 1.00 41.09 78 GLY A N 1
ATOM 609 C CA . GLY A 1 78 ? -0.041 14.778 -19.868 1.00 41.09 78 GLY A CA 1
ATOM 610 C C . GLY A 1 78 ? -1.393 15.402 -20.247 1.00 41.09 78 GLY A C 1
ATOM 611 O O . GLY A 1 78 ? -2.371 14.688 -20.480 1.00 41.09 78 GLY A O 1
ATOM 612 N N . VAL A 1 79 ? -1.472 16.735 -20.357 1.00 40.41 79 VAL A N 1
ATOM 613 C CA . VAL A 1 79 ? -2.725 17.431 -20.719 1.00 40.41 79 VAL A CA 1
ATOM 614 C C . VAL A 1 79 ? -2.667 18.176 -22.063 1.00 40.41 79 VAL A C 1
ATOM 616 O O . VAL A 1 79 ? -3.703 18.286 -22.718 1.00 40.41 79 VAL A O 1
ATOM 619 N N . ALA A 1 80 ? -1.509 18.648 -22.537 1.00 46.78 80 ALA A N 1
ATOM 620 C CA . ALA A 1 80 ? -1.474 19.698 -23.568 1.00 46.78 80 ALA A CA 1
ATOM 621 C C . ALA A 1 80 ? -0.447 19.495 -24.702 1.00 46.78 80 ALA A C 1
ATOM 623 O O . ALA A 1 80 ? 0.447 20.317 -24.884 1.00 46.78 80 ALA A O 1
ATOM 624 N N . PRO A 1 81 ? -0.632 18.458 -25.536 1.00 38.50 81 PRO A N 1
ATOM 625 C CA . PRO A 1 81 ? -0.642 18.774 -26.974 1.00 38.50 81 PRO A CA 1
ATOM 626 C C . PRO A 1 81 ? -2.022 18.557 -27.617 1.00 38.50 81 PRO A C 1
ATOM 628 O O . PRO A 1 81 ? -2.493 19.399 -28.376 1.00 38.50 81 PRO A O 1
ATOM 631 N N . TYR A 1 82 ? -2.743 17.489 -27.245 1.00 35.25 82 TYR A N 1
ATOM 632 C CA . TYR A 1 82 ? -3.922 17.023 -28.004 1.00 35.25 82 TYR A CA 1
ATOM 633 C C . TYR A 1 82 ? -5.309 17.263 -27.373 1.00 35.25 82 TYR A C 1
ATOM 635 O O . TYR A 1 82 ? -6.318 17.222 -28.087 1.00 35.25 82 TYR A O 1
ATOM 643 N N . ARG A 1 83 ? -5.435 17.539 -26.062 1.00 39.34 83 ARG A N 1
ATOM 644 C CA . ARG A 1 83 ? -6.775 17.778 -25.457 1.00 39.34 83 ARG A CA 1
ATOM 645 C C . ARG A 1 83 ? -7.389 19.115 -25.848 1.00 39.34 83 ARG A C 1
ATOM 647 O O . ARG A 1 83 ? -8.606 19.273 -25.839 1.00 39.34 83 ARG A O 1
ATOM 654 N N . LEU A 1 84 ? -6.538 20.052 -26.219 1.00 39.47 84 LEU A N 1
ATOM 655 C CA . LEU A 1 84 ? -6.896 21.420 -26.541 1.00 39.47 84 LEU A CA 1
ATOM 656 C C . LEU A 1 84 ? -7.538 21.522 -27.950 1.00 39.47 84 LEU A C 1
ATOM 658 O O . LEU A 1 84 ? -8.352 22.408 -28.182 1.00 39.47 84 LEU A O 1
ATOM 662 N N . ALA A 1 85 ? -7.300 20.544 -28.839 1.00 35.12 85 ALA A N 1
ATOM 663 C CA . ALA A 1 85 ? -7.961 20.434 -30.149 1.00 35.12 85 ALA A CA 1
ATOM 664 C C . ALA A 1 85 ? -9.253 19.580 -30.150 1.00 35.12 85 ALA A C 1
ATOM 666 O O . ALA A 1 85 ? -10.041 19.658 -31.090 1.00 35.12 85 ALA A O 1
ATOM 667 N N . SER A 1 86 ? -9.490 18.748 -29.126 1.00 35.25 86 SER A N 1
ATOM 668 C CA . SER A 1 86 ? -10.523 17.691 -29.159 1.00 35.25 86 SER A CA 1
ATOM 669 C C . SER A 1 86 ? -11.700 17.873 -28.188 1.00 35.25 86 SER A C 1
ATOM 671 O O . SER A 1 86 ? -12.657 17.101 -28.249 1.00 35.25 86 SER A O 1
ATOM 673 N N . ARG A 1 87 ? -11.697 18.886 -27.308 1.00 40.03 87 ARG A N 1
ATOM 674 C CA . ARG A 1 87 ? -12.744 19.070 -26.283 1.00 40.03 87 ARG A CA 1
ATOM 675 C C . ARG A 1 87 ? -13.388 20.458 -26.314 1.00 40.03 87 ARG A C 1
ATOM 677 O O . ARG A 1 87 ? -13.104 21.303 -25.477 1.00 40.03 87 ARG A O 1
ATOM 684 N N . ARG A 1 88 ? -14.350 20.659 -27.223 1.00 37.22 88 ARG A N 1
ATOM 685 C CA . ARG A 1 88 ? -15.411 21.681 -27.055 1.00 37.22 88 ARG A CA 1
ATOM 686 C C . ARG A 1 88 ? -16.651 21.143 -26.324 1.00 37.22 88 ARG A C 1
ATOM 688 O O . ARG A 1 88 ? -17.578 21.890 -26.036 1.00 37.22 88 ARG A O 1
ATOM 695 N N . THR A 1 89 ? -16.668 19.856 -25.988 1.00 34.22 89 THR A N 1
ATOM 696 C CA . THR A 1 89 ? -17.791 19.186 -25.324 1.00 34.22 89 THR A CA 1
ATOM 697 C C . THR A 1 89 ? -17.264 18.225 -24.265 1.00 34.22 89 THR A C 1
ATOM 699 O O . THR A 1 89 ? -16.468 17.350 -24.588 1.00 34.22 89 THR A O 1
ATOM 702 N N . ALA A 1 90 ? -17.759 18.384 -23.034 1.00 33.97 90 ALA A N 1
ATOM 703 C CA . ALA A 1 90 ? -17.470 17.616 -21.816 1.00 33.97 90 ALA A CA 1
ATOM 704 C C . ALA A 1 90 ? -16.238 18.065 -21.004 1.00 33.97 90 ALA A C 1
ATOM 706 O O . ALA A 1 90 ? -15.144 17.523 -21.145 1.00 33.97 90 ALA A O 1
ATOM 707 N N . LEU A 1 91 ? -16.463 19.053 -20.128 1.00 31.30 91 LEU A N 1
ATOM 708 C CA . LEU A 1 91 ? -16.153 19.078 -18.684 1.00 31.30 91 LEU A CA 1
ATOM 709 C C . LEU A 1 91 ? -16.372 20.511 -18.162 1.00 31.30 91 LEU A C 1
ATOM 711 O O . LEU A 1 91 ? -16.004 21.476 -18.821 1.00 31.30 91 LEU A O 1
ATOM 715 N N . SER A 1 92 ? -16.965 20.656 -16.976 1.00 33.50 92 SER A N 1
ATOM 716 C CA . SER A 1 92 ? -17.045 21.923 -16.231 1.00 33.50 92 SER A CA 1
ATOM 717 C C . SER A 1 92 ? -15.812 22.141 -15.340 1.00 33.50 92 SER A C 1
ATOM 719 O O . SER A 1 92 ? -15.939 22.695 -14.252 1.00 33.50 92 SER A O 1
ATOM 721 N N . GLY A 1 93 ? -14.649 21.642 -15.760 1.00 38.66 93 GLY A N 1
ATOM 722 C CA . GLY A 1 93 ? -13.395 21.724 -15.015 1.00 38.66 93 GLY A CA 1
ATOM 723 C C . GLY A 1 93 ? -12.373 22.525 -15.805 1.00 38.66 93 GLY A C 1
ATOM 724 O O . GLY A 1 93 ? -12.186 22.282 -16.999 1.00 38.66 93 GLY A O 1
ATOM 725 N N . THR A 1 94 ? -11.750 23.493 -15.147 1.00 40.62 94 THR A N 1
ATOM 726 C CA . THR A 1 94 ? -10.689 24.324 -15.709 1.00 40.62 94 THR A CA 1
ATOM 727 C C . THR A 1 94 ? -9.505 23.415 -16.085 1.00 40.62 94 THR A C 1
ATOM 729 O O . THR A 1 94 ? -9.128 22.520 -15.337 1.00 40.62 94 THR A O 1
ATOM 732 N N . VAL A 1 95 ? -8.947 23.574 -17.283 1.00 41.44 95 VAL A N 1
ATOM 733 C CA . VAL A 1 95 ? -7.678 22.940 -17.677 1.00 41.44 95 VAL A CA 1
ATOM 734 C C . VAL A 1 95 ? -6.627 24.029 -17.597 1.00 41.44 95 VAL A C 1
ATOM 736 O O . VAL A 1 95 ? -6.803 25.029 -18.279 1.00 41.44 95 VAL A O 1
ATOM 739 N N . THR A 1 96 ? -5.580 23.834 -16.796 1.00 46.47 96 THR A N 1
ATOM 740 C CA . THR A 1 96 ? -4.519 24.827 -16.579 1.00 46.47 96 THR A CA 1
ATOM 741 C C . THR A 1 96 ? -3.205 24.315 -17.149 1.00 46.47 96 THR A C 1
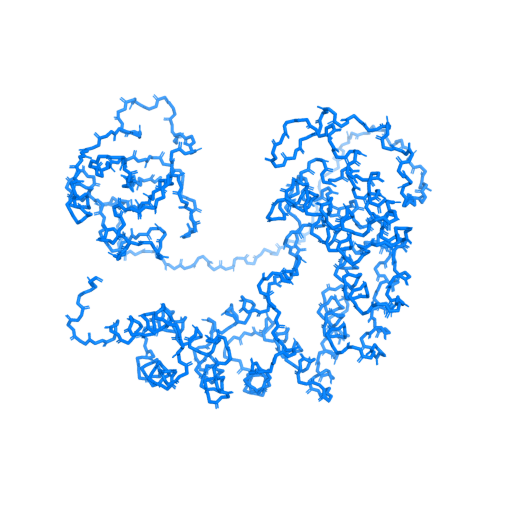ATOM 743 O O . THR A 1 96 ? -2.690 23.259 -16.774 1.00 46.47 96 THR A O 1
ATOM 746 N N . VAL A 1 97 ? -2.657 25.091 -18.075 1.00 49.34 97 VAL A N 1
ATOM 747 C CA . 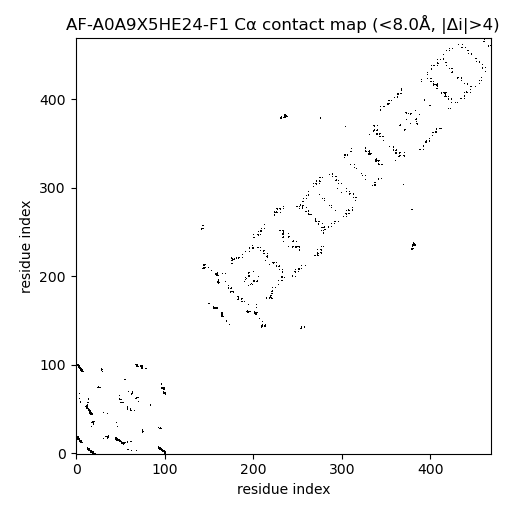VAL A 1 97 ? -1.340 24.858 -18.665 1.00 49.34 97 VAL A CA 1
ATOM 748 C C . VAL A 1 97 ? -0.367 25.854 -18.055 1.00 49.34 97 VAL A C 1
ATOM 750 O O . VAL A 1 97 ? -0.631 27.047 -18.150 1.00 49.34 97 VAL A O 1
ATOM 753 N N . VAL A 1 98 ? 0.722 25.369 -17.446 1.00 49.47 98 VAL A N 1
ATOM 754 C CA . VAL A 1 98 ? 1.663 26.184 -16.666 1.00 49.47 98 VAL A CA 1
ATOM 755 C C . VAL A 1 98 ? 3.005 26.331 -17.385 1.00 49.47 98 VAL A C 1
ATOM 757 O O . VAL A 1 98 ? 3.692 25.334 -17.598 1.00 49.47 98 VAL A O 1
ATOM 760 N N . VAL A 1 99 ? 3.408 27.565 -17.720 1.00 52.31 99 VAL A N 1
ATOM 761 C CA . VAL A 1 99 ? 4.730 27.852 -18.326 1.00 52.31 99 VAL A CA 1
ATOM 762 C C . VAL A 1 99 ? 5.613 28.667 -17.394 1.00 52.31 99 VAL A C 1
ATOM 764 O O . VAL A 1 99 ? 5.198 29.725 -16.926 1.00 52.31 99 VAL A O 1
ATOM 767 N N . ARG A 1 100 ? 6.847 28.208 -17.164 1.00 51.38 100 ARG A N 1
ATOM 768 C CA . ARG A 1 100 ? 7.838 28.869 -16.298 1.00 51.38 100 ARG A CA 1
ATOM 769 C C . ARG A 1 100 ? 8.666 29.891 -17.089 1.00 51.38 100 ARG A C 1
ATOM 771 O O . ARG A 1 100 ? 9.208 29.564 -18.141 1.00 51.38 100 ARG A O 1
ATOM 778 N N . GLN A 1 101 ? 8.806 31.117 -16.579 1.00 48.38 101 GLN A N 1
ATOM 779 C CA . GLN A 1 101 ? 9.663 32.147 -17.190 1.00 48.38 101 GLN A CA 1
ATOM 780 C C . GLN A 1 101 ? 11.098 32.108 -16.627 1.00 48.38 101 GLN A C 1
ATOM 782 O O . GLN A 1 101 ? 11.291 32.051 -15.411 1.00 48.38 101 GLN A O 1
ATOM 787 N N . TRP A 1 102 ? 12.108 32.223 -17.499 1.00 40.88 102 TRP A N 1
ATOM 788 C CA . TRP A 1 102 ? 13.519 32.402 -17.119 1.00 40.88 102 TRP A CA 1
ATOM 789 C C . TRP A 1 102 ? 13.967 33.856 -17.337 1.00 40.88 102 TRP A C 1
ATOM 791 O O . TRP A 1 102 ? 13.743 34.418 -18.411 1.00 40.88 102 TRP A O 1
ATOM 801 N N . SER A 1 103 ? 14.637 34.483 -16.360 1.00 37.62 103 SER A N 1
ATOM 802 C CA . SER A 1 103 ? 15.295 35.779 -16.582 1.00 37.62 103 SER A CA 1
ATOM 803 C C . SER A 1 103 ? 16.699 35.548 -17.150 1.00 37.62 103 SER A C 1
ATOM 805 O O . SER A 1 103 ? 17.552 34.895 -16.552 1.00 37.62 103 SER A O 1
ATOM 807 N N . ARG A 1 104 ? 16.964 36.068 -18.354 1.00 32.22 104 ARG A N 1
ATOM 808 C CA . ARG A 1 104 ? 18.293 36.010 -18.982 1.00 32.22 104 ARG A CA 1
ATOM 809 C C . ARG A 1 104 ? 19.236 37.033 -18.346 1.00 32.22 104 ARG A C 1
ATOM 811 O O . ARG A 1 104 ? 19.590 38.026 -18.971 1.00 32.22 104 ARG A O 1
ATOM 818 N N . SER A 1 105 ? 19.669 36.778 -17.120 1.00 29.91 105 SER A N 1
ATOM 819 C CA . SER A 1 105 ? 20.860 37.405 -16.544 1.00 29.91 105 SER A CA 1
ATOM 820 C C . SER A 1 105 ? 21.357 36.562 -15.373 1.00 29.91 105 SER A C 1
ATOM 822 O O . SER A 1 105 ? 20.875 36.737 -14.258 1.00 29.91 105 SER A O 1
ATOM 824 N N . SER A 1 106 ? 22.249 35.610 -15.675 1.00 27.62 106 SER A N 1
ATOM 825 C CA . SER A 1 106 ? 23.416 35.180 -14.876 1.00 27.62 106 SER A CA 1
ATOM 826 C C . SER A 1 106 ? 23.850 33.763 -15.281 1.00 27.62 106 SER A C 1
ATOM 828 O O . SER A 1 106 ? 23.136 32.794 -15.065 1.00 27.62 106 SER A O 1
ATOM 830 N N . ASP A 1 107 ? 25.017 33.698 -15.920 1.00 28.61 107 ASP A N 1
ATOM 831 C CA . ASP A 1 107 ? 25.962 32.586 -16.090 1.00 28.61 107 ASP A CA 1
ATOM 832 C C . ASP A 1 107 ? 25.503 31.120 -16.254 1.00 28.61 107 ASP A C 1
ATOM 834 O O . ASP A 1 107 ? 25.024 30.435 -15.355 1.00 28.61 107 ASP A O 1
ATOM 838 N N . ARG A 1 108 ? 25.886 30.585 -17.424 1.00 32.06 108 ARG A N 1
ATOM 839 C CA . ARG A 1 108 ? 25.854 29.184 -17.892 1.00 32.06 108 ARG A CA 1
ATOM 840 C C . ARG A 1 108 ? 26.763 28.210 -17.112 1.00 32.06 108 ARG A C 1
ATOM 842 O O . ARG A 1 108 ? 27.264 27.247 -17.689 1.00 32.06 108 ARG A O 1
ATOM 849 N N . ALA A 1 109 ? 27.005 28.413 -15.821 1.00 33.44 109 ALA A N 1
ATOM 850 C CA . ALA A 1 109 ? 27.939 27.572 -15.075 1.00 33.44 109 ALA A CA 1
ATOM 851 C C . ALA A 1 109 ? 27.580 27.419 -13.591 1.00 33.44 109 ALA A C 1
ATOM 853 O O . ALA A 1 109 ? 28.312 27.911 -12.746 1.00 33.44 109 ALA A O 1
ATOM 854 N N . ALA A 1 110 ? 26.500 26.696 -13.267 1.00 31.89 110 ALA A N 1
ATOM 855 C CA . ALA A 1 110 ? 26.372 25.914 -12.025 1.00 31.89 110 ALA A CA 1
ATOM 856 C C . ALA A 1 110 ? 24.999 25.224 -11.928 1.00 31.89 110 ALA A C 1
ATOM 858 O O . ALA A 1 110 ? 24.063 25.738 -11.332 1.00 31.89 110 ALA A O 1
ATOM 859 N N . CYS A 1 111 ? 24.898 24.003 -12.446 1.00 25.00 111 CYS A N 1
ATOM 860 C CA . CYS A 1 111 ? 23.992 22.990 -11.896 1.00 25.00 111 CYS A CA 1
ATOM 861 C C . CYS A 1 111 ? 24.796 21.700 -11.722 1.00 25.00 111 CYS A C 1
ATOM 863 O O . CYS A 1 111 ? 24.561 20.678 -12.358 1.00 25.00 111 CYS A O 1
ATOM 865 N N . ARG A 1 112 ? 25.831 21.779 -10.878 1.00 27.27 112 ARG A N 1
ATOM 866 C CA . ARG A 1 112 ? 26.340 20.596 -10.186 1.00 27.27 112 ARG A CA 1
ATOM 867 C C . ARG A 1 112 ? 25.442 20.397 -8.971 1.00 27.27 112 ARG A C 1
ATOM 869 O O . ARG A 1 112 ? 25.273 21.329 -8.190 1.00 27.27 112 ARG A O 1
ATOM 876 N N . ARG A 1 113 ? 24.880 19.192 -8.842 1.00 27.66 113 ARG A N 1
ATOM 877 C CA . ARG A 1 113 ? 24.200 18.702 -7.634 1.00 27.66 113 ARG A CA 1
ATOM 878 C C . ARG A 1 113 ? 24.996 19.121 -6.384 1.00 27.66 113 ARG A C 1
ATOM 880 O O . ARG A 1 113 ? 26.216 18.921 -6.391 1.00 27.66 113 ARG A O 1
ATOM 887 N N . PRO A 1 114 ? 24.375 19.648 -5.314 1.00 27.14 114 PRO A N 1
ATOM 888 C CA . PRO A 1 114 ? 25.080 19.772 -4.051 1.00 27.14 114 PRO A CA 1
ATOM 889 C C . PRO A 1 114 ? 25.413 18.362 -3.552 1.00 27.14 114 PRO A C 1
ATOM 891 O O . PRO A 1 114 ? 24.535 17.534 -3.312 1.00 27.14 114 PRO A O 1
ATOM 894 N N . GLY A 1 115 ? 26.713 18.075 -3.476 1.00 25.47 115 GLY A N 1
ATOM 895 C CA . GLY A 1 115 ? 27.236 16.858 -2.875 1.00 25.47 115 GLY A CA 1
ATOM 896 C C . GLY A 1 115 ? 26.886 16.806 -1.391 1.00 25.47 115 GLY A C 1
ATOM 897 O O . GLY A 1 115 ? 26.908 17.826 -0.702 1.00 25.47 115 GLY A O 1
ATOM 898 N N . ARG A 1 116 ? 26.578 15.598 -0.911 1.00 28.62 116 ARG A N 1
ATOM 899 C CA . ARG A 1 116 ? 26.427 15.274 0.510 1.00 28.62 116 ARG A CA 1
ATOM 900 C C . ARG A 1 116 ? 27.630 15.807 1.291 1.00 28.62 116 ARG A C 1
ATOM 902 O O . ARG A 1 116 ? 28.732 15.279 1.161 1.00 28.62 116 ARG A O 1
ATOM 909 N N . ALA A 1 117 ? 27.410 16.823 2.118 1.00 26.84 117 ALA A N 1
ATOM 910 C CA . ALA A 1 117 ? 28.358 17.199 3.152 1.00 26.84 117 ALA A CA 1
ATOM 911 C C . ALA A 1 117 ? 28.128 16.294 4.368 1.00 26.84 117 ALA A C 1
ATOM 913 O O . ALA A 1 117 ? 27.078 16.324 5.006 1.00 26.84 117 ALA A O 1
ATOM 914 N N . SER A 1 118 ? 29.125 15.464 4.653 1.00 26.39 118 SER A N 1
ATOM 915 C CA . SER A 1 118 ? 29.283 14.715 5.894 1.00 26.39 118 SER A CA 1
ATOM 916 C C . SER A 1 118 ? 29.383 15.677 7.080 1.00 26.39 118 SER A C 1
ATOM 918 O O . SER A 1 118 ? 30.320 16.476 7.136 1.00 26.39 118 SER A O 1
ATOM 920 N N . VAL A 1 119 ? 28.466 15.579 8.041 1.00 27.23 119 VAL A N 1
ATOM 921 C CA . VAL A 1 119 ? 28.600 16.257 9.334 1.00 27.23 119 VAL A CA 1
ATOM 922 C C . VAL A 1 119 ? 29.029 15.227 10.369 1.00 27.23 119 VAL A C 1
ATOM 924 O O . VAL A 1 119 ? 28.234 14.417 10.837 1.00 27.23 119 VAL A O 1
ATOM 927 N N . SER A 1 120 ? 30.314 15.265 10.709 1.00 25.05 120 SER A N 1
ATOM 928 C CA . SER A 1 120 ? 30.846 14.674 11.932 1.00 25.05 120 SER A CA 1
ATOM 929 C C . SER A 1 120 ? 30.475 15.583 13.102 1.00 25.05 120 SER A C 1
ATOM 931 O O . SER A 1 120 ? 30.827 16.763 13.088 1.00 25.05 120 SER A O 1
ATOM 933 N N . ALA A 1 121 ? 29.804 15.051 14.120 1.00 25.34 121 ALA A N 1
ATOM 934 C CA . ALA A 1 121 ? 29.588 15.759 15.376 1.00 25.34 121 ALA A CA 1
ATOM 935 C C . ALA A 1 121 ? 29.757 14.799 16.559 1.00 25.34 121 ALA A C 1
ATOM 937 O O . ALA A 1 121 ? 28.999 13.848 16.720 1.00 25.34 121 ALA A O 1
ATOM 938 N N . GLU A 1 122 ? 30.741 15.094 17.403 1.00 23.20 122 GLU A N 1
ATOM 939 C CA . GLU A 1 122 ? 30.854 14.606 18.778 1.00 23.20 122 GLU A CA 1
ATOM 940 C C . GLU A 1 122 ? 31.186 15.801 19.705 1.00 23.20 122 GLU A C 1
ATOM 942 O O . GLU A 1 122 ? 31.607 16.853 19.217 1.00 23.20 122 GLU A O 1
ATOM 947 N N . PRO A 1 123 ? 30.920 15.711 21.024 1.00 34.25 123 PRO A N 1
ATOM 948 C CA . PRO A 1 123 ? 30.050 16.678 21.701 1.00 34.25 123 PRO A CA 1
ATOM 949 C C . PRO A 1 123 ? 30.729 17.444 22.853 1.00 34.25 123 PRO A C 1
ATOM 951 O O . PRO A 1 123 ? 31.779 17.020 23.334 1.00 34.25 123 PRO A O 1
ATOM 954 N N . ARG A 1 124 ? 30.075 18.509 23.373 1.00 24.39 124 ARG A N 1
ATOM 955 C CA . ARG A 1 124 ? 29.930 18.851 24.821 1.00 24.39 124 ARG A CA 1
ATOM 956 C C . ARG A 1 124 ? 29.188 20.194 25.072 1.00 24.39 124 ARG A C 1
ATOM 958 O O . ARG A 1 124 ? 29.061 20.982 24.144 1.00 24.39 124 ARG A O 1
ATOM 965 N N . PRO A 1 125 ? 28.645 20.420 26.294 1.00 31.16 125 PRO A N 1
ATOM 966 C CA . PRO A 1 125 ? 27.365 21.106 26.527 1.00 31.16 125 PRO A CA 1
ATOM 967 C C . PRO A 1 125 ? 27.502 22.551 27.044 1.00 31.16 125 PRO A C 1
ATOM 969 O O . PRO A 1 125 ? 28.608 23.003 27.343 1.00 31.16 125 PRO A O 1
ATOM 972 N N . PRO A 1 126 ? 26.360 23.202 27.340 1.00 27.58 126 PRO A N 1
ATOM 973 C CA . PRO A 1 126 ? 26.238 23.835 28.650 1.00 27.58 126 PRO A CA 1
ATOM 974 C C . PRO A 1 126 ? 24.945 23.493 29.406 1.00 27.58 126 PRO A C 1
ATOM 976 O O . PRO A 1 126 ? 23.923 23.091 28.859 1.00 27.58 126 PRO A O 1
ATOM 979 N N . GLN A 1 127 ? 25.072 23.633 30.723 1.00 25.41 127 GLN A N 1
ATOM 980 C CA . GLN A 1 127 ? 24.104 23.350 31.775 1.00 25.41 127 GLN A CA 1
ATOM 981 C C . GLN A 1 127 ? 23.147 24.525 32.035 1.00 25.41 127 GLN A C 1
ATOM 983 O O . GLN A 1 127 ? 23.443 25.668 31.696 1.00 25.41 127 GLN A O 1
ATOM 988 N N . SER A 1 128 ? 22.101 24.214 32.814 1.00 25.89 128 SER A N 1
ATOM 989 C CA . SER A 1 128 ? 21.099 25.091 33.451 1.00 25.89 128 SER A CA 1
ATOM 990 C C . SER A 1 128 ? 20.017 25.631 32.505 1.00 25.89 128 SER A C 1
ATOM 992 O O . SER A 1 128 ? 20.304 26.063 31.405 1.00 25.89 128 SER A O 1
ATOM 994 N N . GLY A 1 129 ? 18.730 25.633 32.835 1.00 23.61 129 GLY A N 1
ATOM 995 C CA . GLY A 1 129 ? 18.039 25.215 34.043 1.00 23.61 129 GLY A CA 1
ATOM 996 C C . GLY A 1 129 ? 16.643 25.825 34.014 1.00 23.61 129 GLY A C 1
ATOM 997 O O . GLY A 1 129 ? 16.497 26.988 34.345 1.00 23.61 129 GLY A O 1
ATOM 998 N N . CYS A 1 130 ? 15.619 25.047 33.666 1.00 24.03 130 CYS A N 1
ATOM 999 C CA . CYS A 1 130 ? 14.226 25.410 33.919 1.00 24.03 130 CYS A CA 1
ATOM 1000 C C . CYS A 1 130 ? 13.459 24.140 34.274 1.00 24.03 130 CYS A C 1
ATOM 1002 O O . CYS A 1 130 ? 13.018 23.368 33.430 1.00 24.03 130 CYS A O 1
ATOM 1004 N N . ARG A 1 131 ? 13.347 23.909 35.583 1.00 26.59 131 ARG A N 1
ATOM 1005 C CA . ARG A 1 131 ? 12.351 23.011 36.165 1.00 26.59 131 ARG A CA 1
ATOM 1006 C C . ARG A 1 131 ? 10.983 23.558 35.766 1.00 26.59 131 ARG A C 1
ATOM 1008 O O . ARG A 1 131 ? 10.803 24.750 35.965 1.00 26.59 131 ARG A O 1
ATOM 1015 N N . HIS A 1 132 ? 10.036 22.717 35.355 1.00 25.06 132 HIS A N 1
ATOM 1016 C CA . HIS A 1 132 ? 8.675 22.684 35.910 1.00 25.06 132 HIS A CA 1
ATOM 1017 C C . HIS A 1 132 ? 7.875 21.475 35.383 1.00 25.06 132 HIS A C 1
ATOM 1019 O O . HIS A 1 132 ? 7.565 21.375 34.208 1.00 25.06 132 HIS A O 1
ATOM 1025 N N . ARG A 1 133 ? 7.507 20.614 36.345 1.00 25.61 133 ARG A N 1
ATOM 1026 C CA . ARG A 1 133 ? 6.263 19.830 36.438 1.00 25.61 133 ARG A CA 1
ATOM 1027 C C . ARG A 1 133 ? 5.996 18.730 35.395 1.00 25.61 133 ARG A C 1
ATOM 1029 O O . ARG A 1 133 ? 5.158 18.843 34.515 1.00 25.61 133 ARG A O 1
ATOM 1036 N N . CYS A 1 134 ? 6.627 17.589 35.657 1.00 21.92 134 CYS A N 1
ATOM 1037 C CA . CYS A 1 134 ? 6.164 16.265 35.255 1.00 21.92 134 CYS A CA 1
ATOM 1038 C C . CYS A 1 134 ? 4.884 15.929 36.048 1.00 21.92 134 CYS A C 1
ATOM 1040 O O . CYS A 1 134 ? 4.945 15.792 37.273 1.00 21.92 134 CYS A O 1
ATOM 1042 N N . GLN A 1 135 ? 3.730 15.859 35.383 1.00 26.42 135 GLN A N 1
ATOM 1043 C CA . GLN A 1 135 ? 2.541 15.197 35.918 1.00 26.42 135 GLN A CA 1
ATOM 1044 C C . GLN A 1 135 ? 2.473 13.805 35.297 1.00 26.42 135 GLN A C 1
ATOM 1046 O O . GLN A 1 135 ? 2.542 13.640 34.082 1.00 26.42 135 GLN A O 1
ATOM 1051 N N . SER A 1 136 ? 2.432 12.811 36.177 1.00 21.39 136 SER A N 1
ATOM 1052 C CA . SER A 1 136 ? 2.404 11.394 35.862 1.00 21.39 136 SER A CA 1
ATOM 1053 C C . SER A 1 136 ? 1.105 11.035 35.151 1.00 21.39 136 SER A C 1
ATOM 1055 O O . SER A 1 136 ? 0.041 11.054 35.768 1.00 21.39 136 SER A O 1
ATOM 1057 N N . TRP A 1 137 ? 1.205 10.637 33.889 1.00 24.33 137 TRP A N 1
ATOM 1058 C CA . TRP A 1 137 ? 0.171 9.842 33.245 1.00 24.33 137 TRP A CA 1
ATOM 1059 C C . TRP A 1 137 ? 0.485 8.376 33.515 1.00 24.33 137 TRP A C 1
ATOM 1061 O O . TRP A 1 137 ? 1.446 7.808 32.999 1.00 24.33 137 TRP A O 1
ATOM 1071 N N . THR A 1 138 ? -0.285 7.785 34.421 1.00 25.77 138 THR A N 1
ATOM 1072 C CA . THR A 1 138 ? -0.313 6.343 34.637 1.00 25.77 138 THR A CA 1
ATOM 1073 C C . THR A 1 138 ? -0.792 5.688 33.343 1.00 25.77 138 THR A C 1
ATOM 1075 O O . THR A 1 138 ? -1.883 5.994 32.871 1.00 25.77 138 THR A O 1
ATOM 1078 N N . LEU A 1 139 ? 0.038 4.813 32.770 1.00 28.95 139 LEU A N 1
ATOM 1079 C CA . LEU A 1 139 ? -0.279 3.955 31.628 1.00 28.95 139 LEU A CA 1
ATOM 1080 C C . LEU A 1 139 ? -1.545 3.133 31.925 1.00 28.95 139 LEU A C 1
ATOM 1082 O O . LEU A 1 139 ? -1.481 2.084 32.563 1.00 28.95 139 LEU A O 1
ATOM 1086 N N . GLN A 1 140 ? -2.700 3.614 31.470 1.00 28.98 140 GLN A N 1
ATOM 1087 C CA . GLN A 1 140 ? -3.831 2.756 31.150 1.00 28.98 140 GLN A CA 1
ATOM 1088 C C . GLN A 1 140 ? -3.546 2.180 29.766 1.00 28.98 140 GLN A C 1
ATOM 1090 O O . GLN A 1 140 ? -3.268 2.928 28.831 1.00 28.98 140 GLN A O 1
ATOM 1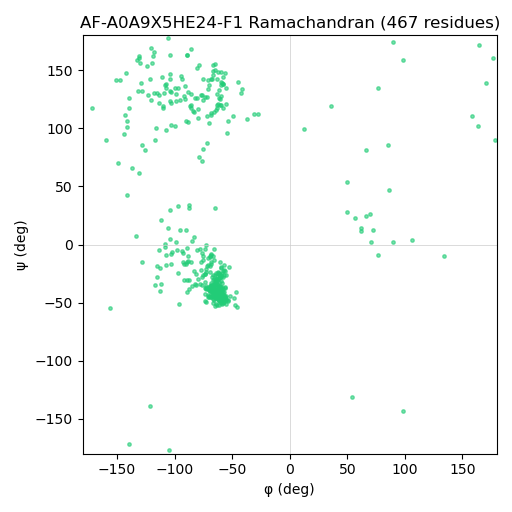095 N N . PHE A 1 141 ? -3.584 0.856 29.640 1.00 35.91 141 PHE A N 1
ATOM 1096 C CA . PHE A 1 141 ? -3.709 0.212 28.340 1.00 35.91 141 PHE A CA 1
ATOM 1097 C C . PHE A 1 141 ? -4.943 0.817 27.660 1.00 35.91 141 PHE A C 1
ATOM 1099 O O . PHE A 1 141 ? -6.067 0.566 28.094 1.00 35.91 141 PHE A O 1
ATOM 1106 N N . ALA A 1 142 ? -4.733 1.674 26.662 1.00 40.62 142 ALA A N 1
ATOM 1107 C CA . ALA A 1 142 ? -5.801 2.177 25.818 1.00 40.62 142 ALA A CA 1
ATOM 1108 C C . ALA A 1 142 ? -6.224 1.014 24.920 1.00 40.62 142 ALA A C 1
ATOM 1110 O O . ALA A 1 142 ? -5.643 0.780 23.870 1.00 40.62 142 ALA A O 1
ATOM 1111 N N . GLY A 1 143 ? -7.147 0.196 25.420 1.00 50.59 143 GLY A N 1
ATOM 1112 C CA . GLY A 1 143 ? -7.855 -0.753 24.582 1.00 50.59 143 GLY A CA 1
ATOM 1113 C C . GLY A 1 143 ? -8.822 0.010 23.687 1.00 50.59 143 GLY A C 1
ATOM 1114 O O . GLY A 1 143 ? -9.533 0.890 24.175 1.00 50.59 143 GLY A O 1
ATOM 1115 N N . VAL A 1 144 ? -8.829 -0.323 22.401 1.00 61.97 144 VAL A N 1
ATOM 1116 C CA . VAL A 1 144 ? -9.998 -0.485 21.534 1.00 61.97 144 VAL A CA 1
ATOM 1117 C C . VAL A 1 144 ? -11.290 0.063 22.171 1.00 61.97 144 VAL A C 1
ATOM 1119 O O . VAL A 1 144 ? -11.894 -0.584 23.032 1.00 61.97 144 VAL A O 1
ATOM 1122 N N . ARG A 1 145 ? -11.701 1.283 21.795 1.00 78.94 145 ARG A N 1
ATOM 1123 C CA . ARG A 1 145 ? -12.848 1.966 22.424 1.00 78.94 145 ARG A CA 1
ATOM 1124 C C . ARG A 1 145 ? -14.164 1.562 21.769 1.00 78.94 145 ARG A C 1
ATOM 1126 O O . ARG A 1 145 ? -14.311 1.674 20.555 1.00 78.94 145 ARG A O 1
ATOM 1133 N N . SER A 1 146 ? -15.146 1.164 22.579 1.00 85.75 146 SER A N 1
ATOM 1134 C CA . SER A 1 146 ? -16.492 0.848 22.088 1.00 85.75 146 SER A CA 1
ATOM 1135 C C . SER A 1 146 ? -17.196 2.090 21.512 1.00 85.75 146 SER A C 1
ATOM 1137 O O . SER A 1 146 ? -16.903 3.217 21.930 1.00 85.75 146 SER A O 1
ATOM 1139 N N . PRO A 1 147 ? -18.170 1.920 20.596 1.00 87.00 147 PRO A N 1
ATOM 1140 C CA . PRO A 1 147 ? -18.959 3.026 20.038 1.00 87.00 147 PRO A CA 1
ATOM 1141 C C . PRO A 1 147 ? -19.705 3.880 21.076 1.00 87.00 147 PRO A C 1
ATOM 1143 O O . PRO A 1 147 ? -20.106 5.001 20.780 1.00 87.00 147 PRO A O 1
ATOM 1146 N N . GLU A 1 148 ? -19.890 3.386 22.301 1.00 88.31 148 GLU A N 1
ATOM 1147 C CA . GLU A 1 148 ? -20.514 4.132 23.404 1.00 88.31 148 GLU A CA 1
ATOM 1148 C C . GLU A 1 148 ? -19.673 5.352 23.816 1.00 88.31 148 GLU A C 1
ATOM 1150 O O . GLU A 1 148 ? -20.201 6.333 24.332 1.00 88.31 148 GLU A O 1
ATOM 1155 N N . GLY A 1 149 ? -18.363 5.322 23.548 1.00 90.38 149 GLY A N 1
ATOM 1156 C CA . GLY A 1 149 ? -17.460 6.443 23.793 1.00 90.38 149 GLY A CA 1
ATOM 1157 C C . GLY A 1 149 ? -17.561 7.578 22.769 1.00 90.38 149 GLY A C 1
ATOM 1158 O O . GLY A 1 149 ? -16.937 8.617 22.982 1.00 90.38 149 GLY A O 1
ATOM 1159 N N . LEU A 1 150 ? -18.316 7.422 21.674 1.00 93.44 150 LEU A N 1
ATOM 1160 C CA . LEU A 1 150 ? -18.384 8.426 20.601 1.00 93.44 150 LEU A CA 1
ATOM 1161 C C . LEU A 1 150 ? -18.914 9.775 21.092 1.00 93.44 150 LEU A C 1
ATOM 1163 O O . LEU A 1 150 ? -18.414 10.811 20.665 1.00 93.44 150 LEU A O 1
ATOM 1167 N N . ASP A 1 151 ? -19.863 9.767 22.029 1.00 93.44 151 ASP A N 1
ATOM 1168 C CA . ASP A 1 151 ? -20.474 10.989 22.568 1.00 93.44 151 ASP A CA 1
ATOM 1169 C C . ASP A 1 151 ? -19.545 11.765 23.522 1.00 93.44 151 ASP A C 1
ATOM 1171 O O . ASP A 1 151 ? -19.891 12.847 23.990 1.00 93.44 151 ASP A O 1
ATOM 1175 N N . THR A 1 152 ? -18.355 11.226 23.822 1.00 93.69 152 THR A N 1
ATOM 1176 C CA . THR A 1 152 ? -17.344 11.898 24.660 1.00 93.69 152 THR A CA 1
ATOM 1177 C C . THR A 1 152 ? -16.394 12.799 23.873 1.00 93.69 152 THR A C 1
ATOM 1179 O O . THR A 1 152 ? -15.623 13.546 24.476 1.00 93.69 152 THR A O 1
ATOM 1182 N N . ILE A 1 153 ? -16.433 12.727 22.542 1.00 95.94 153 ILE A N 1
ATOM 1183 C CA . ILE A 1 153 ? -15.587 13.512 21.644 1.00 95.94 153 ILE A CA 1
ATOM 1184 C C . ILE A 1 153 ? -16.395 14.699 21.112 1.00 95.94 153 ILE A C 1
ATOM 1186 O O . ILE A 1 153 ? -17.539 14.539 20.685 1.00 95.94 153 ILE A O 1
ATOM 1190 N N . ASP A 1 154 ? -15.799 15.893 21.108 1.00 96.38 154 ASP A N 1
ATOM 1191 C CA . ASP A 1 154 ? -16.403 17.074 20.485 1.00 96.38 154 ASP A CA 1
ATOM 1192 C C . ASP A 1 154 ? -16.217 17.043 18.962 1.00 96.38 154 ASP A C 1
ATOM 1194 O O . ASP A 1 154 ? -15.395 17.764 18.396 1.00 96.38 154 ASP A O 1
ATOM 1198 N N . TRP A 1 155 ? -17.001 16.200 18.290 1.00 97.12 155 TRP A N 1
ATOM 1199 C CA . TRP A 1 155 ? -16.998 16.067 16.830 1.00 97.12 155 TRP A CA 1
ATOM 1200 C C . TRP A 1 155 ? -17.304 17.373 16.097 1.00 97.12 155 TRP A C 1
ATOM 1202 O O . TRP A 1 155 ? -16.915 17.530 14.947 1.00 97.12 155 TRP A O 1
ATOM 1212 N N . SER A 1 156 ? -17.965 18.330 16.756 1.00 96.31 156 SER A N 1
ATOM 1213 C CA . SER A 1 156 ? -18.259 19.627 16.147 1.00 96.31 156 SER A CA 1
ATOM 1214 C C . SER A 1 156 ? -17.027 20.515 15.968 1.00 96.31 156 SER A C 1
ATOM 1216 O O . SER A 1 156 ? -17.074 21.462 15.191 1.00 96.31 156 SER A O 1
ATOM 1218 N N . SER A 1 157 ? -15.938 20.197 16.673 1.00 95.69 157 SER A N 1
ATOM 1219 C CA . SER A 1 157 ? -14.639 20.867 16.557 1.00 95.69 157 SER A CA 1
ATOM 1220 C C . SER A 1 157 ? -13.675 20.182 15.582 1.00 95.69 157 SER A C 1
ATOM 1222 O O . SER A 1 157 ? -12.580 20.692 15.347 1.00 95.69 157 SER A O 1
ATOM 1224 N N . LEU A 1 158 ? -14.054 19.022 15.037 1.00 97.38 158 LEU A N 1
ATOM 1225 C CA . LEU A 1 158 ? -13.217 18.206 14.162 1.00 97.38 158 LEU A CA 1
ATOM 1226 C C . LEU A 1 158 ? -13.760 18.275 12.740 1.00 97.38 158 LEU A C 1
ATOM 1228 O O . LEU A 1 158 ? -14.941 18.022 12.533 1.00 97.38 158 LEU A O 1
ATOM 1232 N N . TYR A 1 159 ? -12.899 18.556 11.770 1.00 94.81 159 TYR A N 1
ATOM 1233 C CA . TYR A 1 159 ? -13.269 18.595 10.357 1.00 94.81 159 TYR A CA 1
ATOM 1234 C C . TYR A 1 159 ? -12.770 17.350 9.614 1.00 94.81 159 TYR A C 1
ATOM 1236 O O . TYR A 1 159 ? -11.889 16.622 10.089 1.00 94.81 159 TYR A O 1
ATOM 1244 N N . HIS A 1 160 ? -13.333 17.120 8.433 1.00 94.19 160 HIS A N 1
ATOM 1245 C CA . HIS A 1 160 ? -12.907 16.102 7.475 1.00 94.19 160 HIS A CA 1
ATOM 1246 C C . HIS A 1 160 ? -12.980 16.668 6.045 1.00 94.19 160 HIS A C 1
ATOM 1248 O O . HIS A 1 160 ? -13.264 17.849 5.863 1.00 94.19 160 HIS A O 1
ATOM 1254 N N . ALA A 1 161 ? -12.789 15.850 5.006 1.00 91.25 161 ALA A N 1
ATOM 1255 C CA . ALA A 1 161 ? -12.651 16.340 3.626 1.00 91.25 161 ALA A CA 1
ATOM 1256 C C . ALA A 1 161 ? -13.817 17.205 3.109 1.00 91.25 161 ALA A C 1
ATOM 1258 O O . ALA A 1 161 ? -13.595 18.168 2.380 1.00 91.25 161 ALA A O 1
ATOM 1259 N N . TYR A 1 162 ? -15.054 16.864 3.484 1.00 91.25 162 TYR A N 1
ATOM 1260 C CA . TYR A 1 162 ? -16.262 17.536 2.988 1.00 91.25 162 TYR A CA 1
ATOM 1261 C C . TYR A 1 162 ? -17.001 18.434 3.990 1.00 91.25 162 TYR A C 1
ATOM 1263 O O . TYR A 1 162 ? -18.008 19.032 3.613 1.00 91.25 162 TYR A O 1
ATOM 1271 N N . ALA A 1 163 ? -16.553 18.533 5.243 1.00 90.69 163 ALA A N 1
ATOM 1272 C CA . ALA A 1 163 ? -17.263 19.298 6.265 1.00 90.69 163 ALA A CA 1
ATOM 1273 C C . ALA A 1 163 ? -16.307 19.867 7.314 1.00 90.69 163 ALA A C 1
ATOM 1275 O O . ALA A 1 163 ? -15.360 19.202 7.736 1.00 90.69 163 ALA A O 1
ATOM 1276 N N . GLU A 1 164 ? -16.602 21.093 7.752 1.00 91.38 164 GLU A N 1
ATOM 1277 C CA . GLU A 1 164 ? -15.889 21.787 8.833 1.00 91.38 164 GLU A CA 1
ATOM 1278 C C . GLU A 1 164 ? -16.283 21.270 10.228 1.00 91.38 164 GLU A C 1
ATOM 1280 O O . GLU A 1 164 ? -15.570 21.522 11.197 1.00 91.38 164 GLU A O 1
ATOM 1285 N N . ASP A 1 165 ? -17.391 20.527 10.325 1.00 91.38 165 ASP A N 1
ATOM 1286 C CA . ASP A 1 165 ? -17.820 19.826 11.531 1.00 91.38 165 ASP A CA 1
ATOM 1287 C C . ASP A 1 165 ? -18.122 18.352 11.220 1.00 91.38 165 ASP A C 1
ATOM 1289 O O . ASP A 1 165 ? -18.798 18.041 10.246 1.00 91.38 165 ASP A O 1
ATOM 1293 N N . GLY A 1 166 ? -17.592 17.437 12.031 1.00 94.12 166 GLY A N 1
ATOM 1294 C CA . GLY A 1 166 ? -17.625 15.990 11.797 1.00 94.12 166 GLY A CA 1
ATOM 1295 C C . GLY A 1 166 ? -18.754 15.282 12.539 1.00 94.12 166 GLY A C 1
ATOM 1296 O O . GLY A 1 166 ? -18.572 14.168 13.035 1.00 94.12 166 GLY A O 1
ATOM 1297 N N . ARG A 1 167 ? -19.909 15.940 12.719 1.00 95.56 167 ARG A N 1
ATOM 1298 C CA . ARG A 1 167 ? -21.042 15.403 13.509 1.00 95.56 167 ARG A CA 1
ATOM 1299 C C . ARG A 1 167 ? -21.722 14.192 12.867 1.00 95.56 167 ARG A C 1
ATOM 1301 O O . ARG A 1 167 ? -22.494 13.501 13.532 1.00 95.56 167 ARG A O 1
ATOM 1308 N N . ASP A 1 168 ? -21.461 13.952 11.595 1.00 96.00 168 ASP A N 1
ATOM 1309 C CA . ASP A 1 168 ? -21.882 12.791 10.818 1.00 96.00 168 ASP A CA 1
ATOM 1310 C C . ASP A 1 168 ? -21.053 11.532 11.123 1.00 96.00 168 ASP A C 1
ATOM 1312 O O . ASP A 1 168 ? -21.617 10.437 11.206 1.00 96.00 168 ASP A O 1
ATOM 1316 N N . VAL A 1 169 ? -19.754 11.673 11.402 1.00 96.69 169 VAL A N 1
ATOM 1317 C CA . VAL A 1 169 ? -18.833 10.552 11.668 1.00 96.69 169 VAL A CA 1
ATOM 1318 C C . VAL A 1 169 ? -19.346 9.582 12.750 1.00 96.69 169 VAL A C 1
ATOM 1320 O O . VAL A 1 169 ? -19.335 8.367 12.518 1.00 96.69 169 VAL A O 1
ATOM 1323 N N . PRO A 1 170 ? -19.886 10.033 13.902 1.00 97.19 170 PRO A N 1
ATOM 1324 C CA . PRO A 1 170 ? -20.463 9.133 14.903 1.00 97.19 170 PRO A CA 1
ATOM 1325 C C . PRO A 1 170 ? -21.653 8.313 14.407 1.00 97.19 170 PRO A C 1
ATOM 1327 O O . PRO A 1 170 ? -21.920 7.236 14.946 1.00 97.19 170 PRO A O 1
ATOM 1330 N N . HIS A 1 171 ? -22.424 8.824 13.444 1.00 96.06 171 HIS A N 1
ATOM 1331 C CA . HIS A 1 171 ? -23.537 8.083 12.857 1.00 96.06 171 HIS A CA 1
ATOM 1332 C C . HIS A 1 171 ? -23.015 6.942 11.980 1.00 96.06 171 HIS A C 1
ATOM 1334 O O . HIS A 1 171 ? -23.471 5.806 12.126 1.00 96.06 171 HIS A O 1
ATOM 1340 N N . TRP A 1 172 ? -22.013 7.222 11.144 1.00 96.94 172 TRP A N 1
ATOM 1341 C CA . TRP A 1 172 ? -21.353 6.217 10.311 1.00 96.94 172 TRP A CA 1
ATOM 1342 C C . TRP A 1 172 ? -20.695 5.122 11.151 1.00 96.94 172 TRP A C 1
ATOM 1344 O O . TRP A 1 172 ? -20.974 3.945 10.941 1.00 96.94 172 TRP A O 1
ATOM 1354 N N . ILE A 1 173 ? -19.925 5.474 12.187 1.00 97.06 173 ILE A N 1
ATOM 1355 C CA . ILE A 1 173 ? -19.258 4.474 13.039 1.00 97.06 173 ILE A CA 1
ATOM 1356 C C . ILE A 1 173 ? -20.268 3.537 13.719 1.00 97.06 173 ILE A C 1
ATOM 1358 O O . ILE A 1 173 ? -20.029 2.335 13.813 1.00 97.06 173 ILE A O 1
ATOM 1362 N N . ARG A 1 174 ? -21.421 4.046 14.173 1.00 96.50 174 ARG A N 1
ATOM 1363 C CA . ARG A 1 174 ? -22.475 3.190 14.748 1.00 96.50 174 ARG A CA 1
ATOM 1364 C C . ARG A 1 174 ? -23.116 2.278 13.703 1.00 96.50 174 ARG A C 1
ATOM 1366 O O . ARG A 1 174 ? -23.472 1.148 14.026 1.00 96.50 174 ARG A O 1
ATOM 1373 N N . ALA A 1 175 ? -23.252 2.745 12.464 1.00 96.44 175 ALA A N 1
ATOM 1374 C CA . ALA A 1 1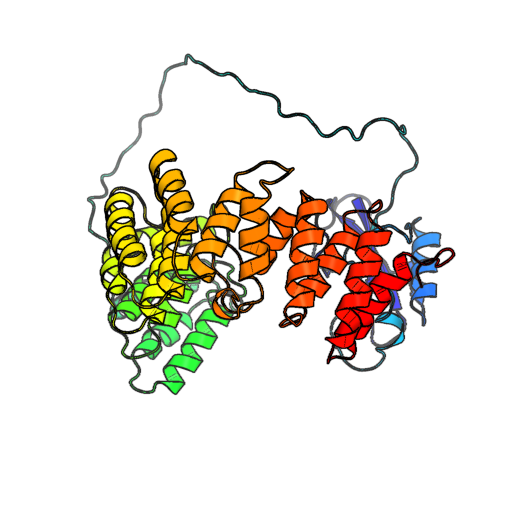75 ? -23.848 1.969 11.383 1.00 96.44 175 ALA A CA 1
ATOM 1375 C C . ALA A 1 175 ? -22.981 0.777 10.928 1.00 96.44 175 ALA A C 1
ATOM 1377 O O . ALA A 1 175 ? -23.534 -0.171 10.377 1.00 96.44 175 ALA A O 1
ATOM 1378 N N . LEU A 1 176 ? -21.678 0.761 11.248 1.00 96.12 176 LEU A N 1
ATOM 1379 C CA . LEU A 1 176 ? -20.784 -0.390 11.021 1.00 96.12 176 LEU A CA 1
ATOM 1380 C C . LEU A 1 176 ? -21.227 -1.675 11.744 1.00 96.12 176 LEU A C 1
ATOM 1382 O O . LEU A 1 176 ? -20.804 -2.766 11.375 1.00 96.12 176 LEU A O 1
ATOM 1386 N N . TYR A 1 177 ? -22.068 -1.558 12.775 1.00 95.75 177 TYR A N 1
ATOM 1387 C CA . TYR A 1 177 ? -22.583 -2.685 13.565 1.00 95.75 177 TYR A CA 1
ATOM 1388 C C . TYR A 1 177 ? -23.956 -3.173 13.082 1.00 95.75 177 TYR A C 1
ATOM 1390 O O . TYR A 1 177 ? -24.634 -3.915 13.787 1.00 95.75 177 TYR A O 1
ATOM 1398 N N . SER A 1 178 ? -24.395 -2.723 11.906 1.00 95.62 178 SER A N 1
ATOM 1399 C CA . SER A 1 178 ? -25.609 -3.208 11.255 1.00 95.62 178 SER A CA 1
ATOM 1400 C C . SER A 1 178 ? -25.454 -4.667 10.809 1.00 95.62 178 SER A C 1
ATOM 1402 O O . SER A 1 178 ? -24.407 -5.052 10.294 1.00 95.62 178 SER A O 1
ATOM 1404 N N . ASP A 1 179 ? -26.523 -5.458 10.932 1.00 95.06 179 ASP A N 1
ATOM 1405 C CA . ASP A 1 179 ? -26.585 -6.814 10.365 1.00 95.06 179 ASP A CA 1
ATOM 1406 C C . ASP A 1 179 ? -26.710 -6.803 8.824 1.00 95.06 179 ASP A C 1
ATOM 1408 O O . ASP A 1 179 ? -26.437 -7.810 8.168 1.00 95.06 179 ASP A O 1
ATOM 1412 N N . ASP A 1 180 ? -27.119 -5.667 8.249 1.00 96.38 180 ASP A N 1
ATOM 1413 C CA . ASP A 1 180 ? -27.216 -5.427 6.804 1.00 96.38 180 ASP A CA 1
ATOM 1414 C C . ASP A 1 180 ? -25.837 -5.093 6.209 1.00 96.38 180 ASP A C 1
ATOM 1416 O O . ASP A 1 180 ? -25.294 -4.016 6.468 1.00 96.38 180 ASP A O 1
ATOM 1420 N N . ALA A 1 181 ? -25.284 -6.025 5.428 1.00 94.50 181 ALA A N 1
ATOM 1421 C CA . ALA A 1 181 ? -23.960 -5.912 4.823 1.00 94.50 181 ALA A CA 1
ATOM 1422 C C . ALA A 1 181 ? -23.869 -4.800 3.766 1.00 94.50 181 ALA A C 1
ATOM 1424 O O . ALA A 1 181 ? -22.848 -4.117 3.720 1.00 94.50 181 ALA A O 1
ATOM 1425 N N . ASP A 1 182 ? -24.926 -4.577 2.977 1.00 94.94 182 ASP A N 1
ATOM 1426 C CA . ASP A 1 182 ? -24.937 -3.538 1.938 1.00 94.94 182 ASP A CA 1
ATOM 1427 C C . ASP A 1 182 ? -24.884 -2.154 2.596 1.00 94.94 182 ASP A C 1
ATOM 1429 O O . ASP A 1 182 ? -24.100 -1.288 2.215 1.00 94.94 182 ASP A O 1
ATOM 1433 N N . ARG A 1 183 ? -25.630 -1.983 3.696 1.00 95.25 183 ARG A N 1
ATOM 1434 C CA . ARG A 1 183 ? -25.557 -0.770 4.519 1.00 95.25 183 ARG A CA 1
ATOM 1435 C C . ARG A 1 183 ? -24.161 -0.540 5.104 1.00 95.25 183 ARG A C 1
ATOM 1437 O O . ARG A 1 183 ? -23.744 0.611 5.226 1.00 95.25 183 ARG A O 1
ATOM 1444 N N . VAL A 1 184 ? -23.467 -1.597 5.534 1.00 95.81 184 VAL A N 1
ATOM 1445 C CA . VAL A 1 184 ? -22.095 -1.474 6.054 1.00 95.81 184 VAL A CA 1
ATOM 1446 C C . VAL A 1 184 ? -21.134 -1.062 4.939 1.00 95.81 184 VAL A C 1
ATOM 1448 O O . VAL A 1 184 ? -20.281 -0.211 5.183 1.00 95.81 184 VAL A O 1
ATOM 1451 N N . ASP A 1 185 ? -21.288 -1.606 3.731 1.00 91.94 185 ASP A N 1
ATOM 1452 C CA . ASP A 1 185 ? -20.457 -1.254 2.575 1.00 91.94 185 ASP A CA 1
ATOM 1453 C C . ASP A 1 185 ? -20.637 0.216 2.162 1.00 91.94 185 ASP A C 1
ATOM 1455 O O . ASP A 1 185 ? -19.649 0.944 2.052 1.00 91.94 185 ASP A O 1
ATOM 1459 N N . ASP A 1 186 ? -21.883 0.695 2.074 1.00 93.00 186 ASP A N 1
ATOM 1460 C CA . ASP A 1 186 ? -22.190 2.107 1.807 1.00 93.00 186 ASP A CA 1
ATOM 1461 C C . ASP A 1 186 ? -21.509 3.031 2.832 1.00 93.00 186 ASP A C 1
ATOM 1463 O O . ASP A 1 186 ? -20.841 4.007 2.487 1.00 93.00 186 ASP A O 1
ATOM 1467 N N . VAL A 1 187 ? -21.631 2.695 4.120 1.00 95.38 187 VAL A N 1
ATOM 1468 C CA . VAL A 1 187 ? -21.047 3.469 5.227 1.00 95.38 187 VAL A CA 1
ATOM 1469 C C . VAL A 1 187 ? -19.521 3.454 5.197 1.00 95.38 187 VAL A C 1
ATOM 1471 O O . VAL A 1 187 ? -18.889 4.467 5.500 1.00 95.38 187 VAL A O 1
ATOM 1474 N N . LEU A 1 188 ? -18.907 2.327 4.838 1.00 93.50 188 LEU A N 1
ATOM 1475 C CA . LEU A 1 188 ? -17.464 2.257 4.636 1.00 93.50 188 LEU A CA 1
ATOM 1476 C C . LEU A 1 188 ? -17.034 3.158 3.479 1.00 93.50 188 LEU A C 1
ATOM 1478 O O . LEU A 1 188 ? -16.033 3.860 3.616 1.00 93.50 188 LEU A O 1
ATOM 1482 N N . GLY A 1 189 ? -17.805 3.192 2.389 1.00 89.94 189 GLY A N 1
ATOM 1483 C CA . GLY A 1 189 ? -17.605 4.124 1.282 1.00 89.94 189 GLY A CA 1
ATOM 1484 C C . GLY A 1 189 ? -17.599 5.582 1.743 1.00 89.94 189 GLY A C 1
ATOM 1485 O O . GLY A 1 189 ? -16.670 6.323 1.417 1.00 89.94 189 GLY A O 1
ATOM 1486 N N . GLU A 1 190 ? -18.568 5.980 2.570 1.00 92.50 190 GLU A N 1
ATOM 1487 C CA . GLU A 1 190 ? -18.613 7.327 3.158 1.00 92.50 190 GLU A CA 1
ATOM 1488 C C . GLU A 1 190 ? -17.397 7.612 4.052 1.00 92.50 190 GLU A C 1
ATOM 1490 O O . GLU A 1 190 ? -16.765 8.661 3.929 1.00 92.50 190 GLU A O 1
ATOM 1495 N N . LEU A 1 191 ? -16.988 6.660 4.898 1.00 93.38 191 LEU A N 1
ATOM 1496 C CA . LEU A 1 191 ? -15.798 6.810 5.742 1.00 93.38 191 LEU A CA 1
ATOM 1497 C C . LEU A 1 191 ? -14.511 6.959 4.915 1.00 93.38 191 LEU A C 1
ATOM 1499 O O . LEU A 1 191 ? -13.687 7.817 5.229 1.00 93.38 191 LEU A O 1
ATOM 1503 N N . PHE A 1 192 ? -14.335 6.181 3.844 1.00 88.62 192 PHE A N 1
ATOM 1504 C CA . PHE A 1 192 ? -13.197 6.345 2.934 1.00 88.62 192 PHE A CA 1
ATOM 1505 C C . PHE A 1 192 ? -13.225 7.699 2.226 1.00 88.62 192 PHE A C 1
ATOM 1507 O O . PHE A 1 192 ? -12.191 8.355 2.108 1.00 88.62 192 PHE A O 1
ATOM 1514 N N . ASN A 1 193 ? -14.399 8.138 1.778 1.00 86.00 193 ASN A N 1
ATOM 1515 C CA . ASN A 1 193 ? -14.536 9.381 1.032 1.00 86.00 193 ASN A CA 1
ATOM 1516 C C . ASN A 1 193 ? -14.369 10.621 1.909 1.00 86.00 193 ASN A C 1
ATOM 1518 O O . ASN A 1 193 ? -13.773 11.585 1.442 1.00 86.00 193 ASN A O 1
ATOM 1522 N N . ALA A 1 194 ? -14.876 10.612 3.142 1.00 88.31 194 ALA A N 1
ATOM 1523 C CA . ALA A 1 194 ? -14.871 11.774 4.026 1.00 88.31 194 ALA A CA 1
ATOM 1524 C C . ALA A 1 194 ? -13.688 11.766 5.001 1.00 88.31 194 ALA A C 1
ATOM 1526 O O . ALA A 1 194 ? -12.950 12.747 5.092 1.00 88.31 194 ALA A O 1
ATOM 1527 N N . VAL A 1 195 ? -13.496 10.655 5.718 1.00 89.75 195 VAL A N 1
ATOM 1528 C CA . VAL A 1 195 ? -12.556 10.539 6.846 1.00 89.75 195 VAL A CA 1
ATOM 1529 C C . VAL A 1 195 ? -11.159 10.111 6.390 1.00 89.75 195 VAL A C 1
ATOM 1531 O O . VAL A 1 195 ? -10.203 10.266 7.139 1.00 89.75 195 VAL A O 1
ATOM 1534 N N . LEU A 1 196 ? -10.990 9.608 5.167 1.00 85.38 196 LEU A N 1
ATOM 1535 C CA . LEU A 1 196 ? -9.683 9.229 4.622 1.00 85.38 196 LEU A CA 1
ATOM 1536 C C . LEU A 1 196 ? -9.580 9.593 3.130 1.00 85.38 196 LEU A C 1
ATOM 1538 O O . LEU A 1 196 ? -9.103 8.808 2.309 1.00 85.38 196 LEU A O 1
ATOM 1542 N N . HIS A 1 197 ? -10.069 10.783 2.764 1.00 83.44 197 HIS A N 1
ATOM 1543 C CA . HIS A 1 197 ? -10.175 11.208 1.368 1.00 83.44 197 HIS A CA 1
ATOM 1544 C C . HIS A 1 197 ? -8.818 11.197 0.668 1.00 83.44 197 HIS A C 1
ATOM 1546 O O . HIS A 1 197 ? -7.905 11.914 1.071 1.00 83.44 197 HIS A O 1
ATOM 1552 N N . GLN A 1 198 ? -8.671 10.362 -0.367 1.00 79.50 198 GLN A N 1
ATOM 1553 C CA . GLN A 1 198 ? -7.388 10.148 -1.060 1.00 79.50 198 GLN A CA 1
ATOM 1554 C C . GLN A 1 198 ? -6.231 9.855 -0.077 1.00 79.50 198 GLN A C 1
ATOM 1556 O O . GLN A 1 198 ? -5.071 10.165 -0.332 1.00 79.50 198 GLN A O 1
ATOM 1561 N N . GLY A 1 199 ? -6.588 9.268 1.070 1.00 76.19 199 GLY A N 1
ATOM 1562 C CA . GLY A 1 199 ? -5.800 8.977 2.263 1.00 76.19 199 GLY A CA 1
ATOM 1563 C C . GLY A 1 199 ? -5.182 10.141 3.037 1.00 76.19 199 GLY A C 1
ATOM 1564 O O . GLY A 1 199 ? -4.334 9.903 3.895 1.00 76.19 199 GLY A O 1
ATOM 1565 N N . SER A 1 200 ? -5.611 11.376 2.788 1.00 85.44 200 SER A N 1
ATOM 1566 C CA . SER A 1 200 ? -5.333 12.479 3.706 1.00 85.44 200 SER A CA 1
ATOM 1567 C C . SER A 1 200 ? -5.884 12.168 5.102 1.00 85.44 200 SER A C 1
ATOM 1569 O O . SER A 1 200 ? -6.990 11.641 5.244 1.00 85.44 200 SER A O 1
ATOM 1571 N N . VAL A 1 201 ? -5.097 12.493 6.129 1.00 91.25 201 VAL A N 1
ATOM 1572 C CA . VAL A 1 201 ? -5.468 12.328 7.538 1.00 91.25 201 VAL A CA 1
ATOM 1573 C C . VAL A 1 201 ? -5.953 13.672 8.073 1.00 91.25 201 VAL A C 1
ATOM 1575 O O . VAL A 1 201 ? -5.276 14.681 7.906 1.00 91.25 201 VAL A O 1
ATOM 1578 N N . TYR A 1 202 ? -7.123 13.663 8.704 1.00 94.06 202 TYR A N 1
ATOM 1579 C CA . TYR A 1 202 ? -7.810 14.819 9.275 1.00 94.06 202 TYR A CA 1
ATOM 1580 C C . TYR A 1 202 ? -7.972 14.648 10.793 1.00 94.06 202 TYR A C 1
ATOM 1582 O O . TYR A 1 202 ? -7.912 13.515 11.287 1.00 94.06 202 TYR A O 1
ATOM 1590 N N . PRO A 1 203 ? -8.309 15.707 11.551 1.00 96.50 203 PRO A N 1
ATOM 1591 C CA . PRO A 1 203 ? -8.609 15.567 12.977 1.00 96.50 203 PRO A CA 1
ATOM 1592 C C . PRO A 1 203 ? -9.741 14.565 13.259 1.00 96.50 203 PRO A C 1
ATOM 1594 O O . PRO A 1 203 ? -9.665 13.784 14.211 1.00 96.50 203 PRO A O 1
ATOM 1597 N N . ALA A 1 204 ? -10.765 14.511 12.395 1.00 96.62 204 ALA A N 1
ATOM 1598 C CA . ALA A 1 204 ? -11.819 13.499 12.486 1.00 96.62 204 ALA A CA 1
ATOM 1599 C C . ALA A 1 204 ? -11.299 12.067 12.241 1.00 96.62 204 ALA A C 1
ATOM 1601 O O . ALA A 1 204 ? -11.779 11.127 12.876 1.00 96.62 204 ALA A O 1
ATOM 1602 N N . THR A 1 205 ? -10.293 11.891 11.375 1.00 96.88 205 THR A N 1
ATOM 1603 C CA . THR A 1 205 ? -9.617 10.602 11.143 1.00 96.88 205 THR A CA 1
ATOM 1604 C C . THR A 1 205 ? -8.951 10.110 12.412 1.00 96.88 205 THR A C 1
ATOM 1606 O O . THR A 1 205 ? -9.207 8.987 12.841 1.00 96.88 205 THR A O 1
ATOM 1609 N N . VAL A 1 206 ? -8.139 10.966 13.040 1.00 97.62 206 VAL A N 1
ATOM 1610 C CA . VAL A 1 206 ? -7.407 10.639 14.269 1.00 97.62 206 VAL A CA 1
ATOM 1611 C C . VAL A 1 206 ? -8.382 10.237 15.376 1.00 97.62 206 VAL A C 1
ATOM 1613 O O . VAL A 1 206 ? -8.203 9.201 16.018 1.00 97.62 206 VAL A O 1
ATOM 1616 N N . ALA A 1 207 ? -9.458 11.009 15.560 1.00 97.62 207 ALA A N 1
ATOM 1617 C CA . ALA A 1 207 ? -10.473 10.733 16.574 1.00 97.62 207 ALA A CA 1
ATOM 1618 C C . ALA A 1 207 ? -11.262 9.434 16.323 1.00 97.62 207 ALA A C 1
ATOM 1620 O O . ALA A 1 207 ? -11.695 8.786 17.278 1.00 97.62 207 ALA A O 1
ATOM 1621 N N . ALA A 1 208 ? -11.440 9.030 15.061 1.00 97.56 208 ALA A N 1
ATOM 1622 C CA . ALA A 1 208 ? -12.158 7.811 14.697 1.00 97.56 208 ALA A CA 1
ATOM 1623 C C . ALA A 1 208 ? -11.353 6.521 14.949 1.00 97.56 208 ALA A C 1
ATOM 1625 O O . ALA A 1 208 ? -11.962 5.474 15.187 1.00 97.56 208 ALA A O 1
ATOM 1626 N N . VAL A 1 209 ? -10.012 6.574 14.937 1.00 97.94 209 VAL A N 1
ATOM 1627 C CA . VAL A 1 209 ? -9.125 5.390 14.985 1.00 97.94 209 VAL A CA 1
ATOM 1628 C C . VAL A 1 209 ? -9.497 4.367 16.073 1.00 97.94 209 VAL A C 1
ATOM 1630 O O . VAL A 1 209 ? -9.684 3.200 15.718 1.00 97.94 209 VAL A O 1
ATOM 1633 N N . PRO A 1 210 ? -9.677 4.731 17.360 1.00 97.56 210 PRO A N 1
ATOM 1634 C CA . PRO A 1 210 ? -9.960 3.740 18.404 1.00 97.56 210 PRO A CA 1
ATOM 1635 C C . PRO A 1 210 ? -11.293 3.003 18.206 1.00 97.56 210 PRO A C 1
ATOM 1637 O O . PRO A 1 210 ? -11.430 1.844 18.598 1.00 97.56 210 PRO A O 1
ATOM 1640 N N . PHE A 1 211 ? -12.277 3.661 17.584 1.00 97.56 211 PHE A N 1
ATOM 1641 C CA . PHE A 1 211 ? -13.597 3.088 17.315 1.00 97.56 211 PHE A CA 1
ATOM 1642 C C . PHE A 1 211 ? -13.602 2.223 16.051 1.00 97.56 211 PHE A C 1
ATOM 1644 O O . PHE A 1 211 ? -14.286 1.200 16.006 1.00 97.56 211 PHE A O 1
ATOM 1651 N N . LEU A 1 212 ? -12.810 2.596 15.040 1.00 97.06 212 LEU A N 1
ATOM 1652 C CA . LEU A 1 212 ? -12.573 1.770 13.853 1.00 97.06 212 LEU A CA 1
ATOM 1653 C C . LEU A 1 212 ? -11.792 0.499 14.215 1.00 97.06 212 LEU A C 1
ATOM 1655 O O . LEU A 1 212 ? -12.138 -0.582 13.741 1.00 97.06 212 LEU A O 1
ATOM 1659 N N . ALA A 1 213 ? -10.810 0.599 15.120 1.00 98.00 213 ALA A N 1
ATOM 1660 C CA . ALA A 1 213 ? -10.124 -0.556 15.702 1.00 98.00 213 ALA A CA 1
ATOM 1661 C C . ALA A 1 213 ? -11.108 -1.491 16.417 1.00 98.00 213 ALA A C 1
ATOM 1663 O O . ALA A 1 213 ? -11.041 -2.707 16.246 1.00 98.00 213 ALA A O 1
ATOM 1664 N N . HIS A 1 214 ? -12.084 -0.936 17.141 1.00 97.12 214 HIS A N 1
ATOM 1665 C CA . HIS A 1 214 ? -13.147 -1.732 17.759 1.00 97.12 214 HIS A CA 1
ATOM 1666 C C . HIS A 1 214 ? -14.043 -2.400 16.722 1.00 97.12 214 HIS A C 1
ATOM 1668 O O . HIS A 1 214 ? -14.342 -3.589 16.841 1.00 97.12 214 HIS A O 1
ATOM 1674 N N . GLY A 1 215 ? -14.409 -1.677 15.664 1.00 96.56 215 GLY A N 1
ATOM 1675 C CA . GLY A 1 215 ? -15.136 -2.240 14.531 1.00 96.56 215 GLY A CA 1
ATOM 1676 C C . GLY A 1 215 ? -14.399 -3.425 13.905 1.00 96.56 215 GLY A C 1
ATOM 1677 O O . GLY A 1 215 ? -15.006 -4.465 13.684 1.00 96.56 215 GLY A O 1
ATOM 1678 N N . ALA A 1 216 ? -13.086 -3.323 13.684 1.00 96.62 216 ALA A N 1
ATOM 1679 C CA . ALA A 1 216 ? -12.301 -4.393 13.060 1.00 96.62 216 ALA A CA 1
ATOM 1680 C C . ALA A 1 216 ? -12.334 -5.717 13.854 1.00 96.62 216 ALA A C 1
ATOM 1682 O O . ALA A 1 216 ? -12.220 -6.801 13.274 1.00 96.62 216 ALA A O 1
ATOM 1683 N N . VAL A 1 217 ? -12.514 -5.640 15.176 1.00 96.38 217 VAL A N 1
ATOM 1684 C CA . VAL A 1 217 ? -12.619 -6.807 16.064 1.00 96.38 217 VAL A CA 1
ATOM 1685 C C . VAL A 1 217 ? -14.058 -7.315 16.181 1.00 96.38 217 VAL A C 1
ATOM 1687 O O . VAL A 1 217 ? -14.268 -8.524 16.248 1.00 96.38 217 VAL A O 1
ATOM 1690 N N . HIS A 1 218 ? -15.043 -6.415 16.222 1.00 94.75 218 HIS A N 1
ATOM 1691 C CA . HIS A 1 218 ? -16.399 -6.741 16.680 1.00 94.75 218 HIS A CA 1
ATOM 1692 C C . HIS A 1 218 ? -17.500 -6.631 15.621 1.00 94.75 218 HIS A C 1
ATOM 1694 O O . HIS A 1 218 ? -18.579 -7.185 15.832 1.00 94.75 218 HIS A O 1
ATOM 1700 N N . ALA A 1 219 ? -17.275 -5.919 14.516 1.00 93.25 219 ALA A N 1
ATOM 1701 C CA . ALA A 1 219 ? -18.256 -5.823 13.442 1.00 93.25 219 ALA A CA 1
ATOM 1702 C C . ALA A 1 219 ? -18.405 -7.175 12.732 1.00 93.25 219 ALA A C 1
ATOM 1704 O O . ALA A 1 219 ? -17.430 -7.901 12.536 1.00 93.25 219 ALA A O 1
ATOM 1705 N N . VAL A 1 220 ? -19.634 -7.506 12.333 1.00 93.81 220 VAL A N 1
ATOM 1706 C CA . VAL A 1 220 ? -19.933 -8.752 11.608 1.00 93.81 220 VAL A CA 1
ATOM 1707 C C . VAL A 1 220 ? -19.417 -8.682 10.169 1.00 93.81 220 VAL A C 1
ATOM 1709 O O . VAL A 1 220 ? -18.918 -9.673 9.640 1.00 93.81 220 VAL A O 1
ATOM 1712 N N . HIS A 1 221 ? -19.488 -7.495 9.562 1.00 94.81 221 HIS A N 1
ATOM 1713 C CA . HIS A 1 221 ? -19.139 -7.239 8.165 1.00 94.81 221 HIS A CA 1
ATOM 1714 C C . HIS A 1 221 ? -17.992 -6.228 8.058 1.00 94.81 221 HIS A C 1
ATOM 1716 O O . HIS A 1 221 ? -17.700 -5.494 9.001 1.00 94.81 221 HIS A O 1
ATOM 1722 N N . GLY A 1 222 ? -17.332 -6.170 6.899 1.00 93.12 222 GLY A N 1
ATOM 1723 C CA . GLY A 1 222 ? -16.444 -5.050 6.557 1.00 93.12 222 GLY A CA 1
ATOM 1724 C C . GLY A 1 222 ? -15.101 -4.977 7.302 1.00 93.12 222 GLY A C 1
ATOM 1725 O O . GLY A 1 222 ? -14.419 -3.953 7.258 1.00 93.12 222 GLY A O 1
ATOM 1726 N N . ARG A 1 223 ? -14.695 -6.038 8.013 1.00 95.38 223 ARG A N 1
ATOM 1727 C CA . ARG A 1 223 ? -13.499 -6.032 8.881 1.00 95.38 223 ARG A CA 1
ATOM 1728 C C . ARG A 1 223 ? -12.200 -5.745 8.119 1.00 95.38 223 ARG A C 1
ATOM 1730 O O . ARG A 1 223 ? -11.348 -5.014 8.620 1.00 95.38 223 ARG A O 1
ATOM 1737 N N . ALA A 1 224 ? -12.055 -6.269 6.900 1.00 93.94 224 ALA A N 1
ATOM 1738 C CA . ALA A 1 224 ? -10.889 -5.996 6.060 1.00 93.94 224 ALA A CA 1
ATOM 1739 C C . ALA A 1 224 ? -10.828 -4.516 5.638 1.00 93.94 224 ALA A C 1
ATOM 1741 O O . ALA A 1 224 ? -9.773 -3.892 5.727 1.00 93.94 224 ALA A O 1
ATOM 1742 N N . GLN A 1 225 ? -11.960 -3.926 5.251 1.00 92.81 225 GLN A N 1
ATOM 1743 C CA . GLN A 1 225 ? -12.075 -2.513 4.882 1.00 92.81 225 GLN A CA 1
ATOM 1744 C C . GLN A 1 225 ? -11.774 -1.586 6.068 1.00 92.81 225 GLN A C 1
ATOM 1746 O O . GLN A 1 225 ? -11.098 -0.573 5.904 1.00 92.81 225 GLN A O 1
ATOM 1751 N N . LEU A 1 226 ? -12.203 -1.955 7.278 1.00 95.75 226 LEU A N 1
ATOM 1752 C CA . LEU A 1 226 ? -11.868 -1.225 8.504 1.00 95.75 226 LEU A CA 1
ATOM 1753 C C . LEU A 1 226 ? -10.365 -1.245 8.796 1.00 95.75 226 LEU A C 1
ATOM 1755 O O . LEU A 1 226 ? -9.785 -0.217 9.144 1.00 95.75 226 LEU A O 1
ATOM 1759 N N . LEU A 1 227 ? -9.706 -2.389 8.604 1.00 96.38 227 LEU A N 1
ATOM 1760 C CA . LEU A 1 227 ? -8.249 -2.481 8.714 1.00 96.38 227 LEU A CA 1
ATOM 1761 C C . LEU A 1 227 ? -7.535 -1.686 7.613 1.00 96.38 227 LEU A C 1
ATOM 1763 O O . LEU A 1 227 ? -6.498 -1.083 7.882 1.00 96.38 227 LEU A O 1
ATOM 1767 N N . ALA A 1 228 ? -8.093 -1.622 6.403 1.00 92.69 228 ALA A N 1
ATOM 1768 C CA . ALA A 1 228 ? -7.567 -0.779 5.332 1.00 92.69 228 ALA A CA 1
ATOM 1769 C C . ALA A 1 228 ? -7.688 0.724 5.669 1.00 92.69 228 ALA A C 1
ATOM 1771 O O . ALA A 1 228 ? -6.714 1.461 5.494 1.00 92.69 228 ALA A O 1
ATOM 1772 N N . LEU A 1 229 ? -8.822 1.164 6.237 1.00 93.00 229 LEU A N 1
ATOM 1773 C CA . LEU A 1 229 ? -8.992 2.519 6.784 1.00 93.00 229 LEU A CA 1
ATOM 1774 C C . LEU A 1 229 ? -7.935 2.815 7.856 1.00 93.00 229 LEU A C 1
ATOM 1776 O O . LEU A 1 229 ? -7.263 3.839 7.790 1.00 93.00 229 LEU A O 1
ATOM 1780 N N . LEU A 1 230 ? -7.730 1.903 8.811 1.00 95.88 230 LEU A N 1
ATOM 1781 C CA . LEU A 1 230 ? -6.713 2.054 9.860 1.00 95.88 230 LEU A CA 1
ATOM 1782 C C . LEU A 1 230 ? -5.294 2.122 9.286 1.00 95.88 230 LEU A C 1
ATOM 1784 O O . LEU A 1 230 ? -4.483 2.940 9.719 1.00 95.88 230 LEU A O 1
ATOM 1788 N N . ALA A 1 231 ? -4.980 1.296 8.287 1.00 93.06 231 ALA A N 1
ATOM 1789 C CA . ALA A 1 231 ? -3.675 1.316 7.642 1.00 93.06 231 ALA A CA 1
ATOM 1790 C C . ALA A 1 231 ? -3.392 2.667 6.963 1.00 93.06 231 ALA A C 1
ATOM 1792 O O . ALA A 1 231 ? -2.240 3.113 6.984 1.00 93.06 231 ALA A O 1
ATOM 1793 N N . GLY A 1 232 ? -4.409 3.309 6.377 1.00 91.00 232 GLY A N 1
ATOM 1794 C CA . GLY A 1 232 ? -4.280 4.629 5.755 1.00 91.00 232 GLY A CA 1
ATOM 1795 C C . GLY A 1 232 ? -4.348 5.791 6.746 1.00 91.00 232 GLY A C 1
ATOM 1796 O O . GLY A 1 232 ? -3.575 6.730 6.607 1.00 91.00 232 GLY A O 1
ATOM 1797 N N . ALA A 1 233 ? -5.144 5.690 7.815 1.00 93.44 233 ALA A N 1
ATOM 1798 C CA . ALA A 1 233 ? -5.134 6.643 8.932 1.00 93.44 233 ALA A CA 1
ATOM 1799 C C . ALA A 1 233 ? -3.754 6.739 9.603 1.00 93.44 233 ALA A C 1
ATOM 1801 O O . ALA A 1 233 ? -3.397 7.759 10.185 1.00 93.44 233 ALA A O 1
ATOM 1802 N N . GLY A 1 234 ? -2.948 5.679 9.484 1.00 91.44 234 GLY A N 1
ATOM 1803 C CA . GLY A 1 234 ? -1.553 5.680 9.900 1.00 91.44 234 GLY A CA 1
ATOM 1804 C C . GLY A 1 234 ? -0.617 6.487 8.991 1.00 91.44 234 GLY A C 1
ATOM 1805 O O . GLY A 1 234 ? 0.583 6.478 9.247 1.00 91.44 234 GLY A O 1
ATOM 1806 N N . GLY A 1 235 ? -1.102 7.114 7.921 1.00 86.94 235 GLY A N 1
ATOM 1807 C CA . GLY A 1 235 ? -0.333 7.948 6.999 1.00 86.94 235 GLY A CA 1
ATOM 1808 C C . GLY A 1 235 ? 0.124 7.252 5.717 1.00 86.94 235 GLY A C 1
ATOM 1809 O O . GLY A 1 235 ? 0.239 6.028 5.645 1.00 86.94 235 GLY A O 1
ATOM 1810 N N . HIS A 1 236 ? 0.423 8.047 4.699 1.00 78.44 236 HIS A N 1
ATOM 1811 C CA . HIS A 1 236 ? 0.770 7.604 3.347 1.00 78.44 236 HIS A CA 1
ATOM 1812 C C . HIS A 1 236 ? 2.246 7.317 3.149 1.00 78.44 236 HIS A C 1
ATOM 1814 O O . HIS A 1 236 ? 2.597 6.475 2.323 1.00 78.44 236 HIS A O 1
ATOM 1820 N N . GLY A 1 237 ? 3.102 8.022 3.885 1.00 78.25 237 GLY A N 1
ATOM 1821 C CA . GLY A 1 237 ? 4.550 7.898 3.783 1.00 78.25 237 GLY A CA 1
ATOM 1822 C C . GLY A 1 237 ? 5.137 6.827 4.709 1.00 78.25 237 GLY A C 1
ATOM 1823 O O . GLY A 1 237 ? 4.486 6.397 5.677 1.00 78.25 237 GLY A O 1
ATOM 1824 N N . PRO A 1 238 ? 6.386 6.391 4.449 1.00 75.81 238 PRO A N 1
ATOM 1825 C CA . PRO A 1 238 ? 7.126 5.562 5.399 1.00 75.81 238 PRO A CA 1
ATOM 1826 C C . PRO A 1 238 ? 7.245 6.287 6.748 1.00 75.81 238 PRO A C 1
ATOM 1828 O O . PRO A 1 238 ? 6.939 5.711 7.796 1.00 75.81 238 PRO A O 1
ATOM 1831 N N . GLU A 1 239 ? 7.560 7.582 6.701 1.00 83.69 239 GLU A N 1
ATOM 1832 C CA . GLU A 1 239 ? 7.512 8.509 7.828 1.00 83.69 239 GLU A CA 1
ATOM 1833 C C . GLU A 1 239 ? 6.257 9.389 7.714 1.00 83.69 239 GLU A C 1
ATOM 1835 O O . GLU A 1 239 ? 5.992 9.908 6.626 1.00 83.69 239 GLU A O 1
ATOM 1840 N N . PRO A 1 240 ? 5.466 9.541 8.793 1.00 86.00 240 PRO A N 1
ATOM 1841 C CA . PRO A 1 240 ? 4.297 10.411 8.769 1.00 86.00 240 PRO A CA 1
ATOM 1842 C C . PRO A 1 240 ? 4.720 11.884 8.737 1.00 86.00 240 PRO A C 1
ATOM 1844 O O . PRO A 1 240 ? 5.665 12.278 9.429 1.00 86.00 240 PRO A O 1
ATOM 1847 N N . GLN A 1 241 ? 4.005 12.714 7.975 1.00 86.06 241 GLN A N 1
ATOM 1848 C CA . GLN A 1 241 ? 4.227 14.157 8.011 1.00 86.06 241 GLN A CA 1
ATOM 1849 C C . GLN A 1 241 ? 3.816 14.740 9.376 1.00 86.06 241 GLN A C 1
ATOM 1851 O O . GLN A 1 241 ? 2.911 14.211 10.030 1.00 86.06 241 GLN A O 1
ATOM 1856 N N . PRO A 1 242 ? 4.462 15.826 9.843 1.00 89.88 242 PRO A N 1
ATOM 1857 C CA . PRO A 1 242 ? 4.034 16.519 11.056 1.00 89.88 242 PRO A CA 1
ATOM 1858 C C . PRO A 1 242 ? 2.570 16.979 10.976 1.00 89.88 242 PRO A C 1
ATOM 1860 O O . PRO A 1 242 ? 2.100 17.367 9.911 1.00 89.88 242 PRO A O 1
ATOM 1863 N N . GLY A 1 243 ? 1.880 16.998 12.119 1.00 93.62 243 GLY A N 1
ATOM 1864 C CA . GLY A 1 243 ? 0.457 17.342 12.209 1.00 93.62 243 GLY A CA 1
ATOM 1865 C C . GLY A 1 243 ? -0.427 16.098 12.268 1.00 93.62 243 GLY A C 1
ATOM 1866 O O . GLY A 1 243 ? -0.038 15.095 12.870 1.00 93.62 243 GLY A O 1
ATOM 1867 N N . ASP A 1 244 ? -1.594 16.163 11.628 1.00 92.88 244 ASP A N 1
ATOM 1868 C CA . ASP A 1 244 ? -2.639 15.136 11.727 1.00 92.88 244 ASP A CA 1
ATOM 1869 C C . ASP A 1 244 ? -2.156 13.744 11.287 1.00 92.88 244 ASP A C 1
ATOM 1871 O O . ASP A 1 244 ? -2.541 12.742 11.883 1.00 92.88 244 ASP A O 1
ATOM 1875 N N . GLU A 1 245 ? -1.251 13.646 10.305 1.00 92.25 245 GLU A N 1
ATOM 1876 C CA . GLU A 1 245 ? -0.695 12.356 9.870 1.00 92.25 245 GLU A CA 1
ATOM 1877 C C . GLU A 1 245 ? 0.173 11.698 10.958 1.00 92.25 245 GLU A C 1
ATOM 1879 O O . GLU A 1 245 ? 0.078 10.488 11.188 1.00 92.25 245 GLU A O 1
ATOM 1884 N N . ALA A 1 246 ? 0.992 12.475 11.674 1.00 94.44 246 ALA A N 1
ATOM 1885 C CA . ALA A 1 246 ? 1.768 11.981 12.811 1.00 94.44 246 ALA A CA 1
ATOM 1886 C C . ALA A 1 246 ? 0.863 11.576 13.984 1.00 94.44 246 ALA A C 1
ATOM 1888 O O . ALA A 1 246 ? 1.118 10.555 14.629 1.00 94.44 246 ALA A O 1
ATOM 1889 N N . GLU A 1 247 ? -0.208 12.331 14.236 1.00 96.44 247 GLU A N 1
ATOM 1890 C CA . GLU A 1 247 ? -1.202 12.000 15.261 1.00 96.44 247 GLU A CA 1
ATOM 1891 C C . GLU A 1 247 ? -1.989 10.731 14.907 1.00 96.44 247 GLU A C 1
ATOM 1893 O O . GLU A 1 247 ? -2.128 9.841 15.747 1.00 96.44 247 GLU A O 1
ATOM 1898 N N . GLY A 1 248 ? -2.417 10.583 13.651 1.00 96.31 248 GLY A N 1
ATOM 1899 C CA . GLY A 1 248 ? -3.069 9.379 13.137 1.00 96.31 248 GLY A CA 1
ATOM 1900 C C . GLY A 1 248 ? -2.151 8.160 13.198 1.00 96.31 248 GLY A C 1
ATOM 1901 O O . GLY A 1 248 ? -2.544 7.104 13.696 1.00 96.31 248 GLY A O 1
ATOM 1902 N N . CYS A 1 249 ? -0.883 8.313 12.808 1.00 95.62 249 CYS A N 1
ATOM 1903 C CA . CYS A 1 249 ? 0.146 7.286 12.972 1.00 95.62 249 CYS A CA 1
ATOM 1904 C C . CYS A 1 249 ? 0.298 6.847 14.437 1.00 95.62 249 CYS A C 1
ATOM 1906 O O . CYS A 1 249 ? 0.363 5.645 14.713 1.00 95.62 249 CYS A O 1
ATOM 1908 N N . ALA A 1 250 ? 0.341 7.792 15.379 1.00 96.25 250 ALA A N 1
ATOM 1909 C CA . ALA A 1 250 ? 0.435 7.488 16.804 1.00 96.25 250 ALA A CA 1
ATOM 1910 C C . ALA A 1 250 ? -0.827 6.785 17.331 1.00 96.25 250 ALA A C 1
ATOM 1912 O O . ALA A 1 250 ? -0.711 5.800 18.064 1.00 96.25 250 ALA A O 1
ATOM 1913 N N . ALA A 1 251 ? -2.013 7.245 16.925 1.00 97.06 251 ALA A N 1
ATOM 1914 C CA . ALA A 1 251 ? -3.289 6.641 17.294 1.00 97.06 251 ALA A CA 1
ATOM 1915 C C . ALA A 1 251 ? -3.385 5.193 16.795 1.00 97.06 251 ALA A C 1
ATOM 1917 O O . ALA A 1 251 ? -3.681 4.291 17.575 1.00 97.06 251 ALA A O 1
ATOM 1918 N N . VAL A 1 252 ? -3.049 4.938 15.526 1.00 97.44 252 VAL A N 1
ATOM 1919 C CA . VAL A 1 252 ? -3.038 3.577 14.966 1.00 97.44 252 VAL A CA 1
ATOM 1920 C C . VAL A 1 252 ? -2.014 2.715 15.696 1.00 97.44 252 VAL A C 1
ATOM 1922 O O . VAL A 1 252 ? -2.323 1.589 16.079 1.00 97.44 252 VAL A O 1
ATOM 1925 N N . GLY A 1 253 ? -0.816 3.250 15.952 1.00 96.81 253 GLY A N 1
ATOM 1926 C CA . GLY A 1 253 ? 0.242 2.542 16.672 1.00 96.81 253 GLY A CA 1
ATOM 1927 C C . GLY A 1 253 ? -0.140 2.110 18.090 1.00 96.81 253 GLY A C 1
ATOM 1928 O O . GLY A 1 253 ? 0.329 1.063 18.545 1.00 96.81 253 GLY A O 1
ATOM 1929 N N . ALA A 1 254 ? -1.008 2.866 18.770 1.00 96.94 254 ALA A N 1
ATOM 1930 C CA . ALA A 1 254 ? -1.547 2.497 20.078 1.00 96.94 254 ALA A CA 1
ATOM 1931 C C . ALA A 1 254 ? -2.484 1.276 20.005 1.00 96.94 254 ALA A C 1
ATOM 1933 O O . ALA A 1 254 ? -2.454 0.430 20.899 1.00 96.94 254 ALA A O 1
ATOM 1934 N N . GLU A 1 255 ? -3.249 1.140 18.919 1.00 97.38 255 GLU A N 1
ATOM 1935 C CA . GLU A 1 255 ? -4.223 0.056 18.734 1.00 97.38 255 GLU A CA 1
ATOM 1936 C C . GLU A 1 255 ? -3.595 -1.243 18.201 1.00 97.38 255 GLU A C 1
ATOM 1938 O O . GLU A 1 255 ? -4.134 -2.327 18.438 1.00 97.38 255 GLU A O 1
ATOM 1943 N N . VAL A 1 256 ? -2.429 -1.178 17.533 1.00 97.50 256 VAL A N 1
ATOM 1944 C CA . VAL A 1 256 ? -1.782 -2.351 16.903 1.00 97.50 256 VAL A CA 1
ATOM 1945 C C . VAL A 1 256 ? -1.714 -3.547 17.849 1.00 97.50 256 VAL A C 1
ATOM 1947 O O . VAL A 1 256 ? -2.063 -4.656 17.453 1.00 97.50 256 VAL A O 1
ATOM 1950 N N . GLY A 1 257 ? -1.302 -3.337 19.104 1.00 96.50 257 GLY A N 1
ATOM 1951 C CA . GLY A 1 257 ? -1.140 -4.424 20.074 1.00 96.50 257 GLY A CA 1
ATOM 1952 C C . GLY A 1 257 ? -2.430 -5.208 20.337 1.00 96.50 257 GLY A C 1
ATOM 1953 O O . GLY A 1 257 ? -2.377 -6.430 20.461 1.00 96.50 257 GLY A O 1
ATOM 1954 N N . GLY A 1 258 ? -3.581 -4.527 20.371 1.00 95.44 258 GLY A N 1
ATOM 1955 C CA . GLY A 1 258 ? -4.894 -5.157 20.535 1.00 95.44 258 GLY A CA 1
ATOM 1956 C C . GLY A 1 258 ? -5.376 -5.884 19.278 1.00 95.44 258 GLY A C 1
ATOM 1957 O O . GLY A 1 258 ? -6.126 -6.852 19.379 1.00 95.44 258 GLY A O 1
ATOM 1958 N N . LEU A 1 259 ? -4.901 -5.471 18.102 1.00 97.69 259 LEU A N 1
ATOM 1959 C CA . LEU A 1 259 ? -5.334 -5.990 16.804 1.00 97.69 259 LEU A CA 1
ATOM 1960 C C . LEU A 1 259 ? -4.480 -7.152 16.274 1.00 97.69 259 LEU A C 1
ATOM 1962 O O . LEU A 1 259 ? -4.930 -7.861 15.381 1.00 97.69 259 LEU A O 1
ATOM 1966 N N . LEU A 1 260 ? -3.283 -7.410 16.821 1.00 97.19 260 LEU A N 1
ATOM 1967 C CA . LEU A 1 260 ? -2.366 -8.446 16.299 1.00 97.19 260 LEU A CA 1
ATOM 1968 C C . LEU A 1 260 ? -2.981 -9.852 16.198 1.00 97.19 260 LEU A C 1
ATOM 1970 O O . LEU A 1 260 ? -2.558 -10.634 15.352 1.00 97.19 260 LEU A O 1
ATOM 1974 N N . HIS A 1 261 ? -3.991 -10.178 17.009 1.00 96.94 261 HIS A N 1
ATOM 1975 C CA . HIS A 1 261 ? -4.698 -11.459 16.917 1.00 96.94 261 HIS A CA 1
ATOM 1976 C C . HIS A 1 261 ? -5.416 -11.661 15.566 1.00 96.94 261 HIS A C 1
ATOM 1978 O O . HIS A 1 261 ? -5.610 -12.800 15.146 1.00 96.94 261 HIS A O 1
ATOM 1984 N N . LEU A 1 262 ? -5.744 -10.577 14.851 1.00 97.75 262 LEU A N 1
ATOM 1985 C CA . LEU A 1 262 ? -6.357 -10.600 13.518 1.00 97.75 262 LEU A CA 1
ATOM 1986 C C . LEU A 1 262 ? -5.404 -11.101 12.420 1.00 97.75 262 LEU A C 1
ATOM 1988 O O . LEU A 1 262 ? -5.846 -11.426 11.322 1.00 97.75 262 LEU A O 1
ATOM 1992 N N . LEU A 1 263 ? -4.104 -11.243 12.709 1.00 97.75 263 LEU A N 1
ATOM 1993 C CA . LEU A 1 263 ? -3.166 -11.954 11.831 1.00 97.75 263 LEU A CA 1
ATOM 1994 C C . LEU A 1 263 ? -3.479 -13.457 11.720 1.00 97.75 263 LEU A C 1
ATOM 1996 O O . LEU A 1 263 ? -2.929 -14.120 10.849 1.00 97.75 263 LEU A O 1
ATOM 2000 N N . GLY A 1 264 ? -4.340 -13.996 12.588 1.00 96.56 264 GLY A N 1
ATOM 2001 C CA . GLY A 1 264 ? -4.822 -15.378 12.547 1.00 96.56 264 GLY A CA 1
ATOM 2002 C C . GLY A 1 264 ? -6.265 -15.530 12.065 1.00 96.56 264 GLY A C 1
ATOM 2003 O O . GLY A 1 264 ? -6.844 -16.586 12.294 1.00 96.56 264 GLY A O 1
ATOM 2004 N N . ASP A 1 265 ? -6.861 -14.495 11.465 1.00 97.50 265 ASP A N 1
ATOM 2005 C CA . ASP A 1 265 ? -8.252 -14.535 10.999 1.00 97.50 265 ASP A CA 1
ATOM 2006 C C . ASP A 1 265 ? -8.468 -15.554 9.865 1.00 97.50 265 ASP A C 1
ATOM 2008 O O . ASP A 1 265 ? -7.563 -15.792 9.062 1.00 97.50 265 ASP A O 1
ATOM 2012 N N . ASP A 1 266 ? -9.665 -16.137 9.764 1.00 96.06 266 ASP A N 1
ATOM 2013 C CA . ASP A 1 266 ? -9.997 -17.090 8.697 1.00 96.06 266 ASP A CA 1
ATOM 2014 C C . ASP A 1 266 ? -9.970 -16.419 7.311 1.00 96.06 266 ASP A C 1
ATOM 2016 O O . ASP A 1 266 ? -9.547 -17.035 6.324 1.00 96.06 266 ASP A O 1
ATOM 2020 N N . ASP A 1 267 ? -10.342 -15.136 7.234 1.00 95.12 267 ASP A N 1
ATOM 2021 C CA . ASP A 1 267 ? -10.338 -14.374 5.989 1.00 95.12 267 ASP A CA 1
ATOM 2022 C C . ASP A 1 267 ? -8.914 -13.885 5.632 1.00 95.12 267 ASP A C 1
ATOM 2024 O O . ASP A 1 267 ? -8.328 -13.063 6.350 1.00 95.12 267 ASP A O 1
ATOM 2028 N N . PRO A 1 268 ? -8.329 -14.330 4.498 1.00 94.25 268 PRO A N 1
ATOM 2029 C CA . PRO A 1 268 ? -7.017 -13.862 4.058 1.00 94.25 268 PRO A CA 1
ATOM 2030 C C . PRO A 1 268 ? -6.944 -12.349 3.825 1.00 94.25 268 PRO A C 1
ATOM 2032 O O . PRO A 1 268 ? -5.859 -11.788 3.972 1.00 94.25 268 PRO A O 1
ATOM 2035 N N . GLN A 1 269 ? -8.046 -11.672 3.489 1.00 91.69 269 GLN A N 1
ATOM 2036 C CA . GLN A 1 269 ? -8.046 -10.217 3.326 1.00 91.69 269 GLN A CA 1
ATOM 2037 C C . GLN A 1 269 ? -7.947 -9.496 4.669 1.00 91.69 269 GLN A C 1
ATOM 2039 O O . GLN A 1 269 ? -7.211 -8.516 4.773 1.00 91.69 269 GLN A O 1
ATOM 2044 N N . VAL A 1 270 ? -8.589 -10.009 5.723 1.00 95.94 270 VAL A N 1
ATOM 2045 C CA . VAL A 1 270 ? -8.419 -9.485 7.089 1.00 95.94 270 VAL A CA 1
ATOM 2046 C C . VAL A 1 270 ? -6.964 -9.641 7.528 1.00 95.94 270 VAL A C 1
ATOM 2048 O O . VAL A 1 270 ? -6.345 -8.663 7.953 1.00 95.94 270 VAL A O 1
ATOM 2051 N N . ARG A 1 271 ? -6.370 -10.828 7.334 1.00 97.19 271 ARG A N 1
ATOM 2052 C CA . ARG A 1 271 ? -4.950 -11.059 7.653 1.00 97.19 271 ARG A CA 1
ATOM 2053 C C . ARG A 1 271 ? -4.030 -10.116 6.878 1.00 97.19 271 ARG A C 1
ATOM 2055 O O . ARG A 1 271 ? -3.152 -9.491 7.472 1.00 97.19 271 ARG A O 1
ATOM 2062 N N . ARG A 1 272 ? -4.259 -9.962 5.569 1.00 92.62 272 ARG A N 1
ATOM 2063 C CA . ARG A 1 272 ? -3.502 -9.059 4.687 1.00 92.62 272 ARG A CA 1
ATOM 2064 C C . ARG A 1 272 ? -3.558 -7.611 5.171 1.00 92.62 272 ARG A C 1
ATOM 2066 O O . ARG A 1 272 ? -2.519 -6.987 5.344 1.00 92.62 272 ARG A O 1
ATOM 2073 N N . GLN A 1 273 ? -4.743 -7.076 5.454 1.00 93.88 273 GLN A N 1
ATOM 2074 C CA . GLN A 1 273 ? -4.868 -5.692 5.920 1.00 93.88 273 GLN A CA 1
ATOM 2075 C C . GLN A 1 273 ? -4.288 -5.507 7.328 1.00 93.88 273 GLN A C 1
ATOM 2077 O O . GLN A 1 273 ? -3.656 -4.486 7.603 1.00 93.88 273 GLN A O 1
ATOM 2082 N N . MET A 1 274 ? -4.384 -6.517 8.198 1.00 96.88 274 MET A N 1
ATOM 2083 C CA . MET A 1 274 ? -3.735 -6.467 9.507 1.00 96.88 274 MET A CA 1
ATOM 2084 C C . MET A 1 274 ? -2.203 -6.420 9.395 1.00 96.88 274 MET A C 1
ATOM 2086 O O . MET A 1 274 ? -1.562 -5.686 10.149 1.00 96.88 274 MET A O 1
ATOM 2090 N N . VAL A 1 275 ? -1.599 -7.120 8.426 1.00 96.12 275 VAL A N 1
ATOM 2091 C CA . VAL A 1 275 ? -0.163 -6.974 8.120 1.00 96.12 275 VAL A CA 1
ATOM 2092 C C . VAL A 1 275 ? 0.179 -5.506 7.831 1.00 96.12 275 VAL A C 1
ATOM 2094 O O . VAL A 1 275 ? 1.148 -4.981 8.383 1.00 96.12 275 VAL A O 1
ATOM 2097 N N . ARG A 1 276 ? -0.645 -4.808 7.037 1.00 93.88 276 ARG A N 1
ATOM 2098 C CA . ARG A 1 276 ? -0.435 -3.388 6.702 1.00 93.88 276 ARG A CA 1
ATOM 2099 C C . ARG A 1 276 ? -0.578 -2.459 7.908 1.00 93.88 276 ARG A C 1
ATOM 2101 O O . ARG A 1 276 ? 0.189 -1.501 8.013 1.00 93.88 276 ARG A O 1
ATOM 2108 N N . VAL A 1 277 ? -1.515 -2.741 8.817 1.00 96.06 277 VAL A N 1
ATOM 2109 C CA . VAL A 1 277 ? -1.688 -2.013 10.090 1.00 96.06 277 VAL A CA 1
ATOM 2110 C C . VAL A 1 277 ? -0.485 -2.235 11.015 1.00 96.06 277 VAL A C 1
ATOM 2112 O O . VAL A 1 277 ? 0.026 -1.284 11.610 1.00 96.06 277 VAL A O 1
ATOM 2115 N N . ALA A 1 278 ? 0.037 -3.466 11.085 1.00 96.62 278 ALA A N 1
ATOM 2116 C CA . ALA A 1 278 ? 1.152 -3.837 11.959 1.00 96.62 278 ALA A CA 1
ATOM 2117 C C . ALA A 1 278 ? 2.448 -3.052 11.684 1.00 96.62 278 ALA A C 1
ATOM 2119 O O . ALA A 1 278 ? 3.289 -2.941 12.578 1.00 96.62 278 ALA A O 1
ATOM 2120 N N . ARG A 1 279 ? 2.598 -2.435 10.501 1.00 93.75 279 ARG A N 1
ATOM 2121 C CA . ARG A 1 279 ? 3.730 -1.541 10.193 1.00 93.75 279 ARG A CA 1
ATOM 2122 C C . ARG A 1 279 ? 3.857 -0.369 11.172 1.00 93.75 279 ARG A C 1
ATOM 2124 O O . ARG A 1 279 ? 4.942 0.177 11.326 1.00 93.75 279 ARG A O 1
ATOM 2131 N N . ARG A 1 280 ? 2.750 0.042 11.803 1.00 94.88 280 ARG A N 1
ATOM 2132 C CA . ARG A 1 280 ? 2.713 1.130 12.789 1.00 94.88 280 ARG A CA 1
ATOM 2133 C C . ARG A 1 280 ? 2.936 0.643 14.222 1.00 94.88 280 ARG A C 1
ATOM 2135 O O . ARG A 1 280 ? 2.714 1.404 15.156 1.00 94.88 280 ARG A O 1
ATOM 2142 N N . ALA A 1 281 ? 3.385 -0.598 14.427 1.00 95.38 281 ALA A N 1
ATOM 2143 C CA . ALA A 1 281 ? 3.790 -1.060 15.749 1.00 95.38 281 ALA A CA 1
ATOM 2144 C C . ALA A 1 281 ? 4.870 -0.133 16.334 1.00 95.38 281 ALA A C 1
ATOM 2146 O O . ALA A 1 281 ? 5.840 0.212 15.663 1.00 95.38 281 ALA A O 1
ATOM 2147 N N . THR A 1 282 ? 4.721 0.246 17.603 1.00 93.19 282 THR A N 1
ATOM 2148 C CA . THR A 1 282 ? 5.674 1.114 18.309 1.00 93.19 282 THR A CA 1
ATOM 2149 C C . THR A 1 282 ? 6.052 0.537 19.673 1.00 93.19 282 THR A C 1
ATOM 2151 O O . THR A 1 282 ? 5.386 -0.356 20.207 1.00 93.19 282 THR A O 1
ATOM 2154 N N . GLY A 1 283 ? 7.163 1.020 20.239 1.00 92.88 283 GLY A N 1
ATOM 2155 C CA . GLY A 1 283 ? 7.615 0.642 21.579 1.00 92.88 283 GLY A CA 1
ATOM 2156 C C . GLY A 1 283 ? 7.757 -0.874 21.765 1.00 92.88 283 GLY A C 1
ATOM 2157 O O . GLY A 1 283 ? 8.355 -1.566 20.943 1.00 92.88 283 GLY A O 1
ATOM 2158 N N . ALA A 1 284 ? 7.195 -1.402 22.855 1.00 91.50 284 ALA A N 1
ATOM 2159 C CA . ALA A 1 284 ? 7.266 -2.830 23.174 1.00 91.50 284 ALA A CA 1
ATOM 2160 C C . ALA A 1 284 ? 6.530 -3.726 22.153 1.00 91.50 284 ALA A C 1
ATOM 2162 O O . ALA A 1 284 ? 6.922 -4.881 21.960 1.00 91.50 284 ALA A O 1
ATOM 2163 N N . THR A 1 285 ? 5.511 -3.194 21.465 1.00 95.19 285 THR A N 1
ATOM 2164 C CA . THR A 1 285 ? 4.682 -3.933 20.498 1.00 95.19 285 THR A CA 1
ATOM 2165 C C . THR A 1 285 ? 5.467 -4.354 19.258 1.00 95.19 285 THR A C 1
ATOM 2167 O O . THR A 1 285 ? 5.145 -5.383 18.672 1.00 95.19 285 THR A O 1
ATOM 2170 N N . VAL A 1 286 ? 6.539 -3.637 18.891 1.00 95.19 286 VAL A N 1
ATOM 2171 C CA . VAL A 1 286 ? 7.393 -3.971 17.732 1.00 95.19 286 VAL A CA 1
ATOM 2172 C C . VAL A 1 286 ? 7.900 -5.409 17.811 1.00 95.19 286 VAL A C 1
ATOM 2174 O O . VAL A 1 286 ? 7.770 -6.166 16.856 1.00 95.19 286 VAL A O 1
ATOM 2177 N N . SER A 1 287 ? 8.419 -5.818 18.971 1.00 93.81 287 SER A N 1
ATOM 2178 C CA . SER A 1 287 ? 8.960 -7.172 19.161 1.00 93.81 287 SER A CA 1
ATOM 2179 C C . SER A 1 287 ? 7.905 -8.270 18.979 1.00 93.81 287 SER A C 1
ATOM 2181 O O . SER A 1 287 ? 8.198 -9.342 18.448 1.00 93.81 287 SER A O 1
ATOM 2183 N N . VAL A 1 288 ? 6.664 -7.988 19.383 1.00 95.81 288 VAL A N 1
ATOM 2184 C CA . VAL A 1 288 ? 5.530 -8.900 19.223 1.00 95.81 288 VAL A CA 1
ATOM 2185 C C . VAL A 1 288 ? 5.110 -8.941 17.758 1.00 95.81 288 VAL A C 1
ATOM 2187 O O . VAL A 1 288 ? 5.024 -10.024 17.192 1.00 95.81 288 VAL A O 1
ATOM 2190 N N . ALA A 1 289 ? 4.943 -7.782 17.118 1.00 96.44 289 ALA A N 1
ATOM 2191 C CA . ALA A 1 289 ? 4.585 -7.682 15.708 1.00 96.44 289 ALA A CA 1
ATOM 2192 C C . ALA A 1 289 ? 5.608 -8.386 14.801 1.00 96.44 289 ALA A C 1
ATOM 2194 O O . ALA A 1 289 ? 5.209 -9.172 13.951 1.00 96.44 289 ALA A O 1
ATOM 2195 N N . VAL A 1 290 ? 6.915 -8.196 15.020 1.00 95.69 290 VAL A N 1
ATOM 2196 C CA . VAL A 1 290 ? 7.974 -8.895 14.264 1.00 95.69 290 VAL A CA 1
ATOM 2197 C C . VAL A 1 290 ? 7.852 -10.414 14.408 1.00 95.69 290 VAL A C 1
ATOM 2199 O O . VAL A 1 290 ? 7.966 -11.139 13.418 1.00 95.69 290 VAL A O 1
ATOM 2202 N N . ARG A 1 291 ? 7.583 -10.917 15.619 1.00 95.06 291 ARG A N 1
ATOM 2203 C CA . ARG A 1 291 ? 7.397 -12.355 15.849 1.00 95.06 291 ARG A CA 1
ATOM 2204 C C . ARG A 1 291 ? 6.168 -12.893 15.115 1.00 95.06 291 ARG A C 1
ATOM 2206 O O . ARG A 1 291 ? 6.290 -13.882 14.399 1.00 95.06 291 ARG A O 1
ATOM 2213 N N . GLU A 1 292 ? 5.011 -12.256 15.281 1.00 96.62 292 GLU A N 1
ATOM 2214 C CA . GLU A 1 292 ? 3.761 -12.720 14.664 1.00 96.62 292 GLU A CA 1
ATOM 2215 C C . GLU A 1 292 ? 3.820 -12.620 13.134 1.00 96.62 292 GLU A C 1
ATOM 2217 O O . GLU A 1 292 ? 3.481 -13.571 12.435 1.00 96.62 292 GLU A O 1
ATOM 2222 N N . LEU A 1 293 ? 4.353 -11.522 12.594 1.00 96.62 293 LEU A N 1
ATOM 2223 C CA . LEU A 1 293 ? 4.544 -11.366 11.154 1.00 96.62 293 LEU A CA 1
ATOM 2224 C C . LEU A 1 293 ? 5.530 -12.395 10.587 1.00 96.62 293 LEU A C 1
ATOM 2226 O O . LEU A 1 293 ? 5.334 -12.853 9.466 1.00 96.62 293 LEU A O 1
ATOM 2230 N N . THR A 1 294 ? 6.559 -12.799 11.344 1.00 95.12 294 THR A N 1
ATOM 2231 C CA . THR A 1 294 ? 7.470 -13.879 10.919 1.00 95.12 294 THR A CA 1
ATOM 2232 C C . THR A 1 294 ? 6.706 -15.192 10.759 1.00 95.12 294 THR A C 1
ATOM 2234 O O . THR A 1 294 ? 6.881 -15.876 9.755 1.00 95.12 294 THR A O 1
ATOM 2237 N N . LEU A 1 295 ? 5.796 -15.512 11.685 1.00 95.69 295 LEU A N 1
ATOM 2238 C CA . LEU A 1 295 ? 4.938 -16.695 11.569 1.00 95.69 295 LEU A CA 1
ATOM 2239 C C . LEU A 1 295 ? 3.994 -16.606 10.364 1.00 95.69 295 LEU A C 1
ATOM 2241 O O . LEU A 1 295 ? 3.829 -17.601 9.659 1.00 95.69 295 LEU A O 1
ATOM 2245 N N . VAL A 1 296 ? 3.411 -15.431 10.107 1.00 96.56 296 VAL A N 1
ATOM 2246 C CA . VAL A 1 296 ? 2.580 -15.183 8.917 1.00 96.56 296 VAL A CA 1
ATOM 2247 C C . VAL A 1 296 ? 3.398 -15.404 7.644 1.00 96.56 296 VAL A C 1
ATOM 2249 O O . VAL A 1 296 ? 2.996 -16.183 6.783 1.00 96.56 296 VAL A O 1
ATOM 2252 N N . TYR A 1 297 ? 4.582 -14.798 7.543 1.00 94.56 297 TYR A N 1
ATOM 2253 C CA . TYR A 1 297 ? 5.482 -14.982 6.406 1.00 94.56 297 TYR A CA 1
ATOM 2254 C C . TYR A 1 297 ? 5.882 -16.450 6.198 1.00 94.56 297 TYR A C 1
ATOM 2256 O O . TYR A 1 297 ? 5.960 -16.896 5.062 1.00 94.56 297 TYR A O 1
ATOM 2264 N N . GLU A 1 298 ? 6.113 -17.222 7.258 1.00 93.38 298 GLU A N 1
ATOM 2265 C CA . GLU A 1 298 ? 6.544 -18.620 7.133 1.00 93.38 298 GLU A CA 1
ATOM 2266 C C . GLU A 1 298 ? 5.403 -19.598 6.816 1.00 93.38 298 GLU A C 1
ATOM 2268 O O . GLU A 1 298 ? 5.652 -20.657 6.235 1.00 93.38 298 GLU A O 1
ATOM 2273 N N . ARG A 1 299 ? 4.169 -19.304 7.249 1.00 94.44 299 ARG A N 1
ATOM 2274 C CA . ARG A 1 299 ? 3.107 -20.324 7.353 1.00 94.44 299 ARG A CA 1
ATOM 2275 C C . ARG A 1 299 ? 1.793 -19.967 6.677 1.00 94.44 299 ARG A C 1
ATOM 2277 O O . ARG A 1 299 ? 0.977 -20.871 6.502 1.00 94.44 299 ARG A O 1
ATOM 2284 N N . ASP A 1 300 ? 1.556 -18.705 6.317 1.00 95.62 300 ASP A N 1
ATOM 2285 C CA . ASP A 1 300 ? 0.265 -18.324 5.744 1.00 95.62 300 ASP A CA 1
ATOM 2286 C C . ASP A 1 300 ? 0.028 -19.051 4.408 1.00 95.62 300 ASP A C 1
ATOM 2288 O O . ASP A 1 300 ? 0.896 -19.025 3.522 1.00 95.62 300 ASP A O 1
ATOM 2292 N N . PRO A 1 301 ? -1.130 -19.707 4.216 1.00 92.19 301 PRO A N 1
ATOM 2293 C CA . PRO A 1 301 ? -1.424 -20.395 2.964 1.00 92.19 301 PRO A CA 1
ATOM 2294 C C . PRO A 1 301 ? -1.497 -19.432 1.769 1.00 92.19 301 PRO A C 1
ATOM 2296 O O . PRO A 1 301 ? -1.140 -19.811 0.650 1.00 92.19 301 PRO A O 1
ATOM 2299 N N . ALA A 1 302 ? -1.915 -18.182 1.985 1.00 90.44 302 ALA A N 1
ATOM 2300 C CA . ALA A 1 302 ? -2.060 -17.183 0.939 1.00 90.44 302 ALA A CA 1
ATOM 2301 C C . ALA A 1 302 ? -0.720 -16.492 0.651 1.00 90.44 302 ALA A C 1
ATOM 2303 O O . ALA A 1 302 ? -0.174 -15.750 1.467 1.00 90.44 302 ALA A O 1
ATOM 2304 N N . ALA A 1 303 ? -0.201 -16.685 -0.564 1.00 87.62 303 ALA A N 1
ATOM 2305 C CA . ALA A 1 303 ? 1.077 -16.102 -0.965 1.00 87.62 303 ALA A CA 1
ATOM 2306 C C . ALA A 1 303 ? 1.087 -14.564 -0.943 1.00 87.62 303 ALA A C 1
ATOM 2308 O O . ALA A 1 303 ? 2.118 -13.982 -0.622 1.00 87.62 303 ALA A O 1
ATOM 2309 N N . ALA A 1 304 ? -0.048 -13.917 -1.228 1.00 84.44 304 ALA A N 1
ATOM 2310 C CA . ALA A 1 304 ? -0.180 -12.461 -1.144 1.00 84.44 304 ALA A CA 1
ATOM 2311 C C . ALA A 1 304 ? 0.021 -11.945 0.293 1.00 84.44 304 ALA A C 1
ATOM 2313 O O . ALA A 1 304 ? 0.704 -10.946 0.500 1.00 84.44 304 ALA A O 1
ATOM 2314 N N . VAL A 1 305 ? -0.498 -12.669 1.293 1.00 91.00 305 VAL A N 1
ATOM 2315 C CA . VAL A 1 305 ? -0.308 -12.324 2.710 1.00 91.00 305 VAL A CA 1
ATOM 2316 C C . VAL A 1 305 ? 1.159 -12.501 3.104 1.00 91.00 305 VAL A C 1
ATOM 2318 O O . VAL A 1 305 ? 1.737 -11.605 3.714 1.00 91.00 305 VAL A O 1
ATOM 2321 N N . ARG A 1 306 ? 1.802 -13.608 2.694 1.00 92.25 306 ARG A N 1
ATOM 2322 C CA . ARG A 1 306 ? 3.242 -13.821 2.940 1.00 92.25 306 ARG A CA 1
ATOM 2323 C C . ARG A 1 306 ? 4.105 -12.734 2.298 1.00 92.25 306 ARG A C 1
ATOM 2325 O O . ARG A 1 306 ? 5.042 -12.250 2.926 1.00 92.25 306 ARG A O 1
ATOM 2332 N N . ALA A 1 307 ? 3.789 -12.347 1.063 1.00 88.56 307 ALA A N 1
ATOM 2333 C CA . ALA A 1 307 ? 4.511 -11.313 0.331 1.00 88.56 307 ALA A CA 1
ATOM 2334 C C . ALA A 1 307 ? 4.425 -9.951 1.042 1.00 88.56 307 ALA A C 1
ATOM 2336 O O . ALA A 1 307 ? 5.447 -9.302 1.250 1.00 88.56 307 ALA A O 1
ATOM 2337 N N . GLU A 1 308 ? 3.242 -9.540 1.505 1.00 89.38 308 GLU A N 1
ATOM 2338 C CA . GLU A 1 308 ? 3.110 -8.301 2.284 1.00 89.38 308 GLU A CA 1
ATOM 2339 C C . GLU A 1 308 ? 3.749 -8.398 3.670 1.00 89.38 308 GLU A C 1
ATOM 2341 O O . GLU A 1 308 ? 4.357 -7.431 4.135 1.00 89.38 308 GLU A O 1
ATOM 2346 N N . ALA A 1 309 ? 3.685 -9.565 4.316 1.00 93.38 309 ALA A N 1
ATOM 2347 C CA . ALA A 1 309 ? 4.363 -9.779 5.589 1.00 93.38 309 ALA A CA 1
ATOM 2348 C C . ALA A 1 309 ? 5.877 -9.593 5.432 1.00 93.38 309 ALA A C 1
ATOM 2350 O O . ALA A 1 309 ? 6.492 -8.939 6.270 1.00 93.38 309 ALA A O 1
ATOM 2351 N N . LEU A 1 310 ? 6.469 -10.071 4.331 1.00 92.62 310 LEU A N 1
ATOM 2352 C CA . LEU A 1 310 ? 7.883 -9.862 4.018 1.00 92.62 310 LEU A CA 1
ATOM 2353 C C . LEU A 1 310 ? 8.241 -8.370 3.876 1.00 92.62 310 LEU A C 1
ATOM 2355 O O . LEU A 1 310 ? 9.245 -7.934 4.442 1.00 92.62 310 LEU A O 1
ATOM 2359 N N . ILE A 1 311 ? 7.404 -7.585 3.188 1.00 89.50 311 ILE A N 1
ATOM 2360 C CA . ILE A 1 311 ? 7.576 -6.128 3.011 1.00 89.50 311 ILE A CA 1
ATOM 2361 C C . ILE A 1 311 ? 7.600 -5.416 4.367 1.00 89.50 311 ILE A C 1
ATOM 2363 O O . ILE A 1 311 ? 8.491 -4.598 4.625 1.00 89.50 311 ILE A O 1
ATOM 2367 N N . VAL A 1 312 ? 6.619 -5.710 5.228 1.00 92.44 312 VAL A N 1
ATOM 2368 C CA . VAL A 1 312 ? 6.479 -5.059 6.540 1.00 92.44 312 VAL A CA 1
ATOM 2369 C C . VAL A 1 312 ? 7.583 -5.503 7.486 1.00 92.44 312 VAL A C 1
ATOM 2371 O O . VAL A 1 312 ? 8.210 -4.660 8.121 1.00 92.44 312 VAL A O 1
ATOM 2374 N N . LEU A 1 313 ? 7.880 -6.802 7.537 1.00 92.12 313 LEU A N 1
ATOM 2375 C CA . LEU A 1 313 ? 8.966 -7.352 8.345 1.00 92.12 313 LEU A CA 1
ATOM 2376 C C . LEU A 1 313 ? 10.309 -6.711 8.014 1.00 92.12 313 LEU A C 1
ATOM 2378 O O . LEU A 1 313 ? 11.042 -6.348 8.922 1.00 92.12 313 LEU A O 1
ATOM 2382 N N . THR A 1 314 ? 10.629 -6.549 6.732 1.00 89.62 314 THR A N 1
ATOM 2383 C CA . THR A 1 314 ? 11.898 -5.950 6.291 1.00 89.62 314 THR A CA 1
ATOM 2384 C C . THR A 1 314 ? 12.048 -4.493 6.740 1.00 89.62 314 THR A C 1
ATOM 2386 O O . THR A 1 314 ? 13.169 -4.016 6.900 1.00 89.62 314 THR A O 1
ATOM 2389 N N . ARG A 1 315 ? 10.936 -3.777 6.941 1.00 87.00 315 ARG A N 1
ATOM 2390 C CA . ARG A 1 315 ? 10.924 -2.373 7.385 1.00 87.00 315 ARG A CA 1
ATOM 2391 C C . ARG A 1 315 ? 10.833 -2.234 8.909 1.00 87.00 315 ARG A C 1
ATOM 2393 O O . ARG A 1 315 ? 11.352 -1.266 9.452 1.00 87.00 315 ARG A O 1
ATOM 2400 N N . LEU A 1 316 ? 10.175 -3.178 9.583 1.00 89.31 316 LEU A N 1
ATOM 2401 C CA . LEU A 1 316 ? 9.930 -3.148 11.028 1.00 89.31 316 LEU A CA 1
ATOM 2402 C C . LEU A 1 316 ? 11.049 -3.819 11.845 1.00 89.31 316 LEU A C 1
ATOM 2404 O O . LEU A 1 316 ? 11.289 -3.445 12.993 1.00 89.31 316 LEU A O 1
ATOM 2408 N N . ASP A 1 317 ? 11.717 -4.823 11.275 1.00 84.19 317 ASP A N 1
ATOM 2409 C CA . ASP A 1 317 ? 12.824 -5.538 11.907 1.00 84.19 317 ASP A CA 1
ATOM 2410 C C . ASP A 1 317 ? 14.067 -4.640 11.970 1.00 84.19 317 ASP A C 1
ATOM 2412 O O . ASP A 1 317 ? 14.681 -4.312 10.954 1.00 84.19 317 ASP A O 1
ATOM 2416 N N . ALA A 1 318 ? 14.429 -4.228 13.185 1.00 80.94 318 ALA A N 1
ATOM 2417 C CA . ALA A 1 318 ? 15.538 -3.313 13.417 1.00 80.94 318 ALA A CA 1
ATOM 2418 C C . ALA A 1 318 ? 16.920 -3.945 13.167 1.00 80.94 318 ALA A C 1
ATOM 2420 O O . ALA A 1 318 ? 17.902 -3.207 13.159 1.00 80.94 318 ALA A O 1
ATOM 2421 N N . ASP A 1 319 ? 17.022 -5.274 12.995 1.00 86.69 319 ASP A N 1
ATOM 2422 C CA . ASP A 1 319 ? 18.272 -5.954 12.638 1.00 86.69 319 ASP A CA 1
ATOM 2423 C C . ASP A 1 319 ? 18.429 -6.066 11.106 1.00 86.69 319 ASP A C 1
ATOM 2425 O O . ASP A 1 319 ? 17.816 -6.942 10.478 1.00 86.69 319 ASP A O 1
ATOM 2429 N N . PRO A 1 320 ? 19.323 -5.269 10.481 1.00 82.94 320 PRO A N 1
ATOM 2430 C CA . PRO A 1 320 ? 19.530 -5.319 9.037 1.00 82.94 320 PRO A CA 1
ATOM 2431 C C . PRO A 1 320 ? 20.028 -6.688 8.561 1.00 82.94 320 PRO A C 1
ATOM 2433 O O . PRO A 1 320 ? 19.747 -7.089 7.433 1.00 82.94 320 PRO A O 1
ATOM 2436 N N . GLY A 1 321 ? 20.752 -7.433 9.407 1.00 88.81 321 GLY A N 1
ATOM 2437 C CA . GLY A 1 321 ? 21.261 -8.758 9.061 1.00 88.81 321 GLY A CA 1
ATOM 2438 C C . GLY A 1 321 ? 20.150 -9.800 8.945 1.00 88.81 321 GLY A C 1
ATOM 2439 O O . GLY A 1 321 ? 20.188 -10.645 8.049 1.00 88.81 321 GLY A O 1
ATOM 2440 N N . SER A 1 322 ? 19.148 -9.736 9.823 1.00 87.00 322 SER A N 1
ATOM 2441 C CA . SER A 1 322 ? 17.975 -10.615 9.766 1.00 87.00 322 SER A CA 1
ATOM 2442 C C . SER A 1 322 ? 17.076 -10.282 8.584 1.00 87.00 322 SER A C 1
ATOM 2444 O O . SER A 1 322 ? 16.705 -11.197 7.847 1.00 87.00 322 SER A O 1
ATOM 2446 N N . ALA A 1 323 ? 16.814 -8.996 8.331 1.00 87.56 323 ALA A N 1
ATOM 2447 C CA . ALA A 1 323 ? 16.075 -8.562 7.148 1.00 87.56 323 ALA A CA 1
ATOM 2448 C C . ALA A 1 323 ? 16.766 -9.015 5.847 1.00 87.56 323 ALA A C 1
ATOM 2450 O O . ALA A 1 323 ? 16.136 -9.629 4.986 1.00 87.56 323 ALA A O 1
ATOM 2451 N N . HIS A 1 324 ? 18.082 -8.808 5.734 1.00 89.88 324 HIS A N 1
ATOM 2452 C CA . HIS A 1 324 ? 18.856 -9.207 4.559 1.00 89.88 324 HIS A CA 1
ATOM 2453 C C . HIS A 1 324 ? 18.842 -10.727 4.325 1.00 89.88 324 HIS A C 1
ATOM 2455 O O . HIS A 1 324 ? 18.592 -11.171 3.205 1.00 89.88 324 HIS A O 1
ATOM 2461 N N . ARG A 1 325 ? 19.044 -11.544 5.373 1.00 92.38 325 ARG A N 1
ATOM 2462 C CA . ARG A 1 325 ? 18.932 -13.013 5.263 1.00 92.38 325 ARG A CA 1
ATOM 2463 C C . ARG A 1 325 ? 17.540 -13.441 4.804 1.00 92.38 325 ARG A C 1
ATOM 2465 O O . ARG A 1 325 ? 17.436 -14.235 3.875 1.00 92.38 325 ARG A O 1
ATOM 2472 N N . ARG A 1 326 ? 16.488 -12.874 5.405 1.00 93.00 326 ARG A N 1
ATOM 2473 C CA . ARG A 1 326 ? 15.090 -13.190 5.076 1.00 93.00 326 ARG A CA 1
ATOM 2474 C C . ARG A 1 326 ? 14.784 -12.916 3.603 1.00 93.00 326 ARG A C 1
ATOM 2476 O O . ARG A 1 326 ? 14.212 -13.776 2.941 1.00 93.00 326 ARG A O 1
ATOM 2483 N N . LEU A 1 327 ? 15.216 -11.767 3.076 1.00 94.25 327 LEU A N 1
ATOM 2484 C CA . LEU A 1 327 ? 15.069 -11.431 1.657 1.00 94.25 327 LEU A CA 1
ATOM 2485 C C . LEU A 1 327 ? 15.821 -12.419 0.754 1.00 94.25 327 LEU A C 1
ATOM 2487 O O . LEU A 1 327 ? 15.253 -12.927 -0.207 1.00 94.25 327 LEU A O 1
ATOM 2491 N N . HIS A 1 328 ? 17.077 -12.745 1.072 1.00 94.56 328 HIS A N 1
ATOM 2492 C CA . HIS A 1 328 ? 17.853 -13.698 0.272 1.00 94.56 328 HIS A CA 1
ATOM 2493 C C . HIS A 1 328 ? 17.290 -15.123 0.298 1.00 94.56 328 HIS A C 1
ATOM 2495 O O . HIS A 1 328 ? 17.372 -15.831 -0.709 1.00 94.56 328 HIS A O 1
ATOM 2501 N N . ASP A 1 329 ? 16.709 -15.552 1.415 1.00 94.31 329 ASP A N 1
ATOM 2502 C CA . ASP A 1 329 ? 16.008 -16.831 1.500 1.00 94.31 329 ASP A CA 1
ATOM 2503 C C . ASP A 1 329 ? 14.712 -16.804 0.678 1.00 94.31 329 ASP A C 1
ATOM 2505 O O . ASP A 1 329 ? 14.444 -17.748 -0.069 1.00 94.31 329 ASP A O 1
ATOM 2509 N N . ALA A 1 330 ? 13.973 -15.689 0.713 1.00 93.81 330 ALA A N 1
ATOM 2510 C CA . ALA A 1 330 ? 12.756 -15.475 -0.070 1.00 93.81 330 ALA A CA 1
ATOM 2511 C C . ALA A 1 330 ? 12.986 -15.511 -1.593 1.00 93.81 330 ALA A C 1
ATOM 2513 O O . ALA A 1 330 ? 12.082 -15.891 -2.334 1.00 93.81 330 ALA A O 1
ATOM 2514 N N . LEU A 1 331 ? 14.200 -15.223 -2.087 1.00 94.19 331 LEU A N 1
ATOM 2515 C CA . LEU A 1 331 ? 14.549 -15.408 -3.508 1.00 94.19 331 LEU A CA 1
ATOM 2516 C C . LEU A 1 331 ? 14.430 -16.871 -3.977 1.00 94.19 331 LEU A C 1
ATOM 2518 O O . LEU A 1 331 ? 14.417 -17.129 -5.181 1.00 94.19 331 LEU A O 1
ATOM 2522 N N . ARG A 1 332 ? 14.349 -17.835 -3.049 1.00 93.06 332 ARG A N 1
ATOM 2523 C CA . ARG A 1 332 ? 14.171 -19.268 -3.329 1.00 93.06 332 ARG A CA 1
ATOM 2524 C C . ARG A 1 332 ? 12.748 -19.765 -3.054 1.00 93.06 332 ARG A C 1
ATOM 2526 O O . ARG A 1 332 ? 12.512 -20.967 -3.170 1.00 93.06 332 ARG A O 1
ATOM 2533 N N . ASP A 1 333 ? 11.814 -18.880 -2.700 1.00 91.88 333 ASP A N 1
ATOM 2534 C CA . ASP A 1 333 ? 10.420 -19.250 -2.432 1.00 91.88 333 ASP A CA 1
ATOM 2535 C C . ASP A 1 333 ? 9.784 -19.906 -3.676 1.00 91.88 333 ASP A C 1
ATOM 2537 O O . ASP A 1 333 ? 10.036 -19.457 -4.803 1.00 91.88 333 ASP A O 1
ATOM 2541 N N . PRO A 1 334 ? 8.966 -20.967 -3.529 1.00 88.62 334 PRO A N 1
ATOM 2542 C CA . PRO A 1 334 ? 8.306 -21.603 -4.668 1.00 88.62 334 PRO A CA 1
ATOM 2543 C C . PRO A 1 334 ? 7.368 -20.651 -5.430 1.00 88.62 334 PRO A C 1
ATOM 2545 O O . PRO A 1 334 ? 7.178 -20.816 -6.638 1.00 88.62 334 PRO A O 1
ATOM 2548 N N . VAL A 1 335 ? 6.820 -19.625 -4.776 1.00 86.62 335 VAL A N 1
ATOM 2549 C CA . VAL A 1 335 ? 5.881 -18.677 -5.378 1.00 86.62 335 VAL A CA 1
ATOM 2550 C C . VAL A 1 335 ? 6.606 -17.471 -5.974 1.00 86.62 335 VAL A C 1
ATOM 2552 O O . VAL A 1 335 ? 7.333 -16.750 -5.295 1.00 86.62 335 VAL A O 1
ATOM 2555 N N . ALA A 1 336 ? 6.353 -17.208 -7.260 1.00 84.62 336 ALA A N 1
ATOM 2556 C CA . ALA A 1 336 ? 6.999 -16.127 -8.009 1.00 84.62 336 ALA A CA 1
ATOM 2557 C C . ALA A 1 336 ? 6.786 -14.738 -7.392 1.00 84.62 336 ALA A C 1
ATOM 2559 O O . ALA A 1 336 ? 7.738 -13.970 -7.308 1.00 84.62 336 ALA A O 1
ATOM 2560 N N . ALA A 1 337 ? 5.578 -14.446 -6.902 1.00 79.56 337 ALA A N 1
ATOM 2561 C CA . ALA A 1 337 ? 5.260 -13.160 -6.282 1.00 79.56 337 ALA A CA 1
ATOM 2562 C C . ALA A 1 337 ? 6.108 -12.872 -5.029 1.00 79.56 337 ALA A C 1
ATOM 2564 O O . ALA A 1 337 ? 6.571 -11.751 -4.846 1.00 79.56 337 ALA A O 1
ATOM 2565 N N . VAL A 1 338 ? 6.382 -13.889 -4.200 1.00 87.44 338 VAL A N 1
ATOM 2566 C CA . VAL A 1 338 ? 7.233 -13.735 -3.005 1.00 87.44 338 VAL A CA 1
ATOM 2567 C C . VAL A 1 338 ? 8.681 -13.461 -3.413 1.00 87.44 338 VAL A C 1
ATOM 2569 O O . VAL A 1 338 ? 9.304 -12.538 -2.887 1.00 87.44 338 VAL A O 1
ATOM 2572 N N . ARG A 1 339 ? 9.199 -14.195 -4.411 1.00 91.19 339 ARG A N 1
ATOM 2573 C CA . ARG A 1 339 ? 10.539 -13.939 -4.967 1.00 91.19 339 ARG A CA 1
ATOM 2574 C C . ARG A 1 339 ? 10.661 -12.526 -5.541 1.00 91.19 339 ARG A C 1
ATOM 2576 O O . ARG A 1 339 ? 11.690 -11.886 -5.356 1.00 91.19 339 ARG A O 1
ATOM 2583 N N . ALA A 1 340 ? 9.625 -12.047 -6.226 1.00 88.44 340 ALA A N 1
ATOM 2584 C CA . ALA A 1 340 ? 9.592 -10.728 -6.851 1.00 88.44 340 ALA A CA 1
ATOM 2585 C C . ALA A 1 340 ? 9.616 -9.596 -5.825 1.00 88.44 340 ALA A C 1
ATOM 2587 O O . ALA A 1 340 ? 10.394 -8.660 -5.973 1.00 88.44 340 ALA A O 1
ATOM 2588 N N . VAL A 1 341 ? 8.825 -9.716 -4.754 1.00 89.00 341 VAL A N 1
ATOM 2589 C CA . VAL A 1 341 ? 8.865 -8.781 -3.624 1.00 89.00 341 VAL A CA 1
ATOM 2590 C C . VAL A 1 341 ? 10.253 -8.747 -2.993 1.00 89.00 341 VAL A C 1
ATOM 2592 O O . VAL A 1 341 ? 10.784 -7.668 -2.749 1.00 89.00 341 VAL A O 1
ATOM 2595 N N . ALA A 1 342 ? 10.866 -9.914 -2.779 1.00 92.94 342 ALA A N 1
ATOM 2596 C CA . ALA A 1 342 ? 12.208 -9.993 -2.217 1.00 92.94 342 ALA A CA 1
ATOM 2597 C C . ALA A 1 342 ? 13.261 -9.338 -3.124 1.00 92.94 342 ALA A C 1
ATOM 2599 O O . ALA A 1 342 ? 14.117 -8.596 -2.645 1.00 92.94 342 ALA A O 1
ATOM 2600 N N . ALA A 1 343 ? 13.184 -9.587 -4.435 1.00 94.44 343 ALA A N 1
ATOM 2601 C CA . ALA A 1 343 ? 14.065 -8.965 -5.414 1.00 94.44 343 ALA A CA 1
ATOM 2602 C C . ALA A 1 343 ? 13.870 -7.445 -5.462 1.00 94.44 343 ALA A C 1
ATOM 2604 O O . ALA A 1 343 ? 14.859 -6.722 -5.423 1.00 94.44 343 ALA A O 1
ATOM 2605 N N . LEU A 1 344 ? 12.625 -6.961 -5.475 1.00 91.88 344 LEU A N 1
ATOM 2606 C CA . LEU A 1 344 ? 12.313 -5.533 -5.467 1.00 91.88 344 LEU A CA 1
ATOM 2607 C C . LEU A 1 344 ? 12.848 -4.841 -4.205 1.00 91.88 344 LEU A C 1
ATOM 2609 O O . LEU A 1 344 ? 13.557 -3.848 -4.318 1.00 91.88 344 LEU A O 1
ATOM 2613 N N . ASP A 1 345 ? 12.599 -5.397 -3.014 1.00 91.62 345 ASP A N 1
ATOM 2614 C CA . ASP A 1 345 ? 13.124 -4.841 -1.757 1.00 91.62 345 ASP A CA 1
ATOM 2615 C C . ASP A 1 345 ? 14.674 -4.828 -1.742 1.00 91.62 345 ASP A C 1
ATOM 2617 O O . ASP A 1 345 ? 15.281 -3.895 -1.209 1.00 91.62 345 ASP A O 1
ATOM 2621 N N . LEU A 1 346 ? 15.350 -5.830 -2.322 1.00 94.50 346 LEU A N 1
ATOM 2622 C CA . LEU A 1 346 ? 16.817 -5.826 -2.451 1.00 94.50 346 LEU A CA 1
ATOM 2623 C C . LEU A 1 346 ? 17.311 -4.778 -3.459 1.00 94.50 346 LEU A C 1
ATOM 2625 O O . LEU A 1 346 ? 18.326 -4.134 -3.197 1.00 94.50 346 LEU A O 1
ATOM 2629 N N . LEU A 1 347 ? 16.604 -4.588 -4.576 1.00 94.56 347 LEU A N 1
ATOM 2630 C CA . LEU A 1 347 ? 16.934 -3.589 -5.596 1.00 94.56 347 LEU A CA 1
ATOM 2631 C C . LEU A 1 347 ? 16.782 -2.158 -5.065 1.00 94.56 347 LEU A C 1
ATOM 2633 O O . LEU A 1 347 ? 17.693 -1.361 -5.246 1.00 94.56 347 LEU A O 1
ATOM 2637 N N . GLU A 1 348 ? 15.721 -1.865 -4.305 1.00 91.81 348 GLU A N 1
ATOM 2638 C CA . GLU A 1 348 ? 15.523 -0.571 -3.619 1.00 91.81 348 GLU A CA 1
ATOM 2639 C C . GLU A 1 348 ? 16.668 -0.202 -2.657 1.00 91.81 348 GLU A C 1
ATOM 2641 O O . GLU A 1 348 ? 16.833 0.958 -2.282 1.00 91.81 348 GLU A O 1
ATOM 2646 N N . ARG A 1 349 ? 17.440 -1.196 -2.199 1.00 90.44 349 ARG A N 1
ATOM 2647 C CA . ARG A 1 349 ? 18.587 -1.025 -1.286 1.00 90.44 349 ARG A CA 1
ATOM 2648 C C . ARG A 1 349 ? 19.931 -1.122 -2.002 1.00 90.44 349 ARG A C 1
ATOM 2650 O O . ARG A 1 349 ? 20.968 -0.898 -1.375 1.00 90.44 349 ARG A O 1
ATOM 2657 N N . ALA A 1 350 ? 19.924 -1.497 -3.276 1.00 92.69 350 ALA A N 1
ATOM 2658 C CA . ALA A 1 350 ? 21.106 -1.572 -4.112 1.00 92.69 350 ALA A CA 1
ATOM 2659 C C . ALA A 1 350 ? 21.345 -0.229 -4.812 1.00 92.69 350 ALA A C 1
ATOM 2661 O O . ALA A 1 350 ? 20.465 0.620 -4.895 1.00 92.69 350 ALA A O 1
ATOM 2662 N N . GLN A 1 351 ? 22.555 -0.042 -5.328 1.00 93.00 351 GLN A N 1
ATOM 2663 C CA . GLN A 1 351 ? 22.870 1.074 -6.211 1.00 93.00 351 GLN A CA 1
ATOM 2664 C C . GLN A 1 351 ? 23.054 0.528 -7.625 1.00 93.00 351 GLN A C 1
ATOM 2666 O O . GLN A 1 351 ? 23.715 -0.499 -7.789 1.00 93.00 351 GLN A O 1
ATOM 2671 N N . ALA A 1 352 ? 22.510 1.220 -8.627 1.00 91.00 352 ALA A N 1
ATOM 2672 C CA . ALA A 1 352 ? 22.742 0.878 -10.025 1.00 91.00 352 ALA A CA 1
ATOM 2673 C C . ALA A 1 352 ? 24.255 0.893 -10.374 1.00 91.00 352 ALA A C 1
ATOM 2675 O O . ALA A 1 352 ? 24.996 1.746 -9.863 1.00 91.00 352 ALA A O 1
ATOM 2676 N N . PRO A 1 353 ? 24.740 -0.007 -11.253 1.00 95.06 353 PRO A N 1
ATOM 2677 C CA . PRO A 1 353 ? 23.978 -1.019 -11.988 1.00 95.06 353 PRO A CA 1
ATOM 2678 C C . PRO A 1 353 ? 23.567 -2.210 -11.114 1.00 95.06 353 PRO A C 1
ATOM 2680 O O . PRO A 1 353 ? 24.327 -2.670 -10.256 1.00 95.06 353 PRO A O 1
ATOM 2683 N N . TYR A 1 354 ? 22.362 -2.720 -11.344 1.00 96.94 354 TYR A N 1
ATOM 2684 C CA . TYR A 1 354 ? 21.760 -3.733 -10.490 1.00 96.94 354 TYR A CA 1
ATOM 2685 C C . TYR A 1 354 ? 22.259 -5.161 -10.777 1.00 96.94 354 TYR A C 1
ATOM 2687 O O . TYR A 1 354 ? 22.615 -5.498 -11.910 1.00 96.94 354 TYR A O 1
ATOM 2695 N N . PRO A 1 355 ? 22.248 -6.057 -9.769 1.00 95.62 355 PRO A N 1
ATOM 2696 C CA . PRO A 1 355 ? 22.578 -7.466 -9.967 1.00 95.62 355 PRO A CA 1
ATOM 2697 C C . PRO A 1 355 ? 21.630 -8.153 -10.964 1.00 95.62 355 PRO A C 1
ATOM 2699 O O . PRO A 1 355 ? 20.409 -8.165 -10.787 1.00 95.62 355 PRO A O 1
ATOM 2702 N N . ALA A 1 356 ? 22.197 -8.763 -12.009 1.00 94.94 356 ALA A N 1
ATOM 2703 C CA . ALA A 1 356 ? 21.436 -9.365 -13.109 1.00 94.94 356 ALA A CA 1
ATOM 2704 C C . ALA A 1 356 ? 20.492 -10.497 -12.665 1.00 94.94 356 ALA A C 1
ATOM 2706 O O . ALA A 1 356 ? 19.464 -10.741 -13.294 1.00 94.94 356 ALA A O 1
ATOM 2707 N N . ASP A 1 357 ? 20.823 -11.200 -11.583 1.00 95.06 357 ASP A N 1
ATOM 2708 C CA . ASP A 1 357 ? 19.985 -12.237 -10.992 1.00 95.06 357 ASP A CA 1
ATOM 2709 C C . ASP A 1 357 ? 18.712 -11.669 -10.350 1.00 95.06 357 ASP A C 1
ATOM 2711 O O . ASP A 1 357 ? 17.644 -12.250 -10.544 1.00 95.06 357 ASP A O 1
ATOM 2715 N N . LEU A 1 358 ? 18.798 -10.525 -9.663 1.00 95.56 358 LEU A N 1
ATOM 2716 C CA . LEU A 1 358 ? 17.637 -9.831 -9.094 1.00 95.56 358 LEU A CA 1
ATOM 2717 C C . LEU A 1 358 ? 16.740 -9.247 -10.189 1.00 95.56 358 LEU A C 1
ATOM 2719 O O . LEU A 1 358 ? 15.525 -9.448 -10.158 1.00 95.56 358 LEU A O 1
ATOM 2723 N N . VAL A 1 359 ? 17.340 -8.602 -11.196 1.00 95.94 359 VAL A N 1
ATOM 2724 C CA . VAL A 1 359 ? 16.614 -8.082 -12.368 1.00 95.94 359 VAL A CA 1
ATOM 2725 C C . VAL A 1 359 ? 15.878 -9.212 -13.084 1.00 95.94 359 VAL A C 1
ATOM 2727 O O . VAL A 1 359 ? 14.704 -9.070 -13.414 1.00 95.94 359 VAL A O 1
ATOM 2730 N N . ARG A 1 360 ? 16.529 -10.368 -13.271 1.00 94.25 360 ARG A N 1
ATOM 2731 C CA . ARG A 1 360 ? 15.896 -11.542 -13.879 1.00 94.25 360 ARG A CA 1
ATOM 2732 C C . ARG A 1 360 ? 14.716 -12.048 -13.048 1.00 94.25 360 ARG A C 1
ATOM 2734 O O . ARG A 1 360 ? 13.686 -12.361 -13.623 1.00 94.25 360 ARG A O 1
ATOM 2741 N N . ILE A 1 361 ? 14.825 -12.105 -11.719 1.00 93.00 361 ILE A N 1
ATOM 2742 C CA . ILE A 1 361 ? 13.700 -12.523 -10.863 1.00 93.00 361 ILE A CA 1
ATOM 2743 C C . ILE A 1 361 ? 12.498 -11.584 -11.035 1.00 93.00 3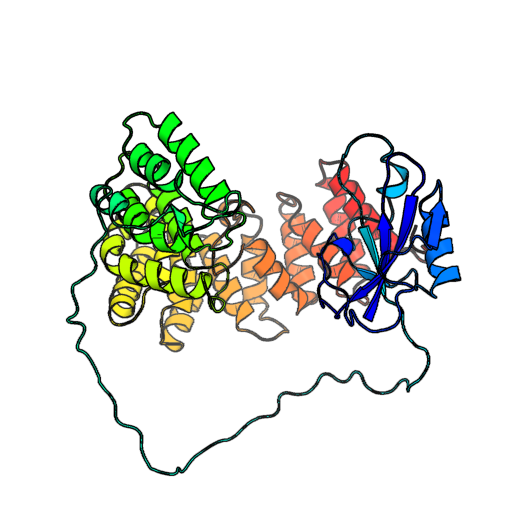61 ILE A C 1
ATOM 2745 O O . ILE A 1 361 ? 11.370 -12.062 -11.159 1.00 93.00 361 ILE A O 1
ATOM 2749 N N . LEU A 1 362 ? 12.730 -10.269 -11.090 1.00 90.56 362 LEU A N 1
ATOM 2750 C CA . LEU A 1 362 ? 11.674 -9.284 -11.334 1.00 90.56 362 LEU A CA 1
ATOM 2751 C C . LEU A 1 362 ? 11.075 -9.425 -12.748 1.00 90.56 362 LEU A C 1
ATOM 2753 O O . LEU A 1 362 ? 9.853 -9.420 -12.921 1.00 90.56 362 LEU A O 1
ATOM 2757 N N . ALA A 1 363 ? 11.928 -9.629 -13.754 1.00 91.31 363 ALA A N 1
ATOM 2758 C CA . ALA A 1 363 ? 11.533 -9.859 -15.141 1.00 91.31 363 ALA A CA 1
ATOM 2759 C C . ALA A 1 363 ? 10.716 -11.155 -15.318 1.00 91.31 363 ALA A C 1
ATOM 2761 O O . ALA A 1 363 ? 9.770 -11.171 -16.104 1.00 91.31 363 ALA A O 1
ATOM 2762 N N . ASP A 1 364 ? 11.049 -12.220 -14.584 1.00 87.50 364 ASP A N 1
ATOM 2763 C CA . ASP A 1 364 ? 10.368 -13.521 -14.631 1.00 87.50 364 ASP A CA 1
ATOM 2764 C C . ASP A 1 364 ? 8.995 -13.477 -13.937 1.00 87.50 364 ASP A C 1
ATOM 2766 O O . ASP A 1 364 ? 8.080 -14.205 -14.315 1.00 87.50 364 ASP A O 1
ATOM 2770 N N . ALA A 1 365 ? 8.847 -12.660 -12.891 1.00 76.56 365 ALA A N 1
ATOM 2771 C CA . ALA A 1 365 ? 7.654 -12.665 -12.048 1.00 76.56 365 ALA A CA 1
ATOM 2772 C C . ALA A 1 365 ? 6.614 -11.597 -12.411 1.00 76.56 365 ALA A C 1
ATOM 2774 O O . ALA A 1 365 ? 5.435 -11.771 -12.107 1.00 76.56 365 ALA A O 1
ATOM 2775 N N . GLY A 1 366 ? 7.022 -10.497 -13.046 1.00 62.69 366 GLY A N 1
ATOM 2776 C CA . GLY A 1 366 ? 6.137 -9.348 -13.249 1.00 62.69 366 GLY A CA 1
ATOM 2777 C C . GLY A 1 366 ? 5.057 -9.484 -14.325 1.00 62.69 366 GLY A C 1
ATOM 2778 O O . GLY A 1 366 ? 4.132 -8.677 -14.337 1.00 62.69 366 GLY A O 1
ATOM 2779 N N . GLY A 1 367 ? 5.087 -10.535 -15.151 1.00 60.78 367 GLY A N 1
ATOM 2780 C CA . GLY A 1 367 ? 3.947 -10.910 -16.000 1.00 60.78 367 GLY A CA 1
ATOM 2781 C C . GLY A 1 367 ? 2.855 -11.707 -15.268 1.00 60.78 367 GLY A C 1
ATOM 2782 O O . GLY A 1 367 ? 1.825 -12.026 -15.857 1.00 60.78 367 GLY A O 1
ATOM 2783 N N . HIS A 1 368 ? 3.062 -12.063 -13.994 1.00 64.81 368 HIS A N 1
ATOM 2784 C CA . HIS A 1 368 ? 2.136 -12.895 -13.230 1.00 64.81 368 HIS A CA 1
ATOM 2785 C C . HIS A 1 368 ? 1.119 -12.040 -12.455 1.00 64.81 368 HIS A C 1
ATOM 2787 O O . HIS A 1 368 ? 1.504 -11.208 -11.636 1.00 64.81 368 HIS A O 1
ATOM 2793 N N . SER A 1 369 ? -0.181 -12.316 -12.613 1.00 59.59 369 SER A N 1
ATOM 2794 C CA . SER A 1 369 ? -1.270 -11.584 -11.932 1.00 59.59 369 SER A CA 1
ATOM 2795 C C . SER A 1 369 ? -1.180 -11.610 -10.401 1.00 59.59 369 SER A C 1
ATOM 2797 O O . SER A 1 369 ? -1.594 -10.685 -9.728 1.00 59.59 369 SER A O 1
ATOM 2799 N N . GLY A 1 370 ? -0.582 -12.653 -9.822 1.00 61.22 370 GLY A N 1
ATOM 2800 C CA . GLY A 1 370 ? -0.307 -12.722 -8.377 1.00 61.22 370 GLY A CA 1
ATOM 2801 C C . GLY A 1 370 ? 0.752 -11.739 -7.843 1.00 61.22 370 GLY A C 1
ATOM 2802 O O . GLY A 1 370 ? 0.935 -11.677 -6.631 1.00 61.22 370 GLY A O 1
ATOM 2803 N N . PHE A 1 371 ? 1.476 -11.030 -8.715 1.00 66.44 371 PHE A N 1
ATOM 2804 C CA . PHE A 1 371 ? 2.366 -9.913 -8.363 1.00 66.44 371 PHE A CA 1
ATOM 2805 C C . PHE A 1 371 ? 1.789 -8.559 -8.813 1.00 66.44 371 PHE A C 1
ATOM 2807 O O . PHE A 1 371 ? 2.416 -7.518 -8.622 1.00 66.44 371 PHE A O 1
ATOM 2814 N N . ASP A 1 372 ? 0.603 -8.572 -9.422 1.00 57.97 372 ASP A N 1
ATOM 2815 C CA . ASP A 1 372 ? -0.155 -7.360 -9.660 1.00 57.97 372 ASP A CA 1
ATOM 2816 C C . ASP A 1 372 ? -0.831 -6.930 -8.353 1.00 57.97 372 ASP A C 1
ATOM 2818 O O . ASP A 1 372 ? -1.474 -7.722 -7.660 1.00 57.97 372 ASP A O 1
ATOM 2822 N N . VAL A 1 373 ? -0.624 -5.668 -7.995 1.00 54.72 373 VAL A N 1
ATOM 2823 C CA . VAL A 1 373 ? -1.351 -5.008 -6.919 1.00 54.72 373 VAL A CA 1
ATOM 2824 C C . VAL A 1 373 ? -2.106 -3.908 -7.627 1.00 54.72 373 VAL A C 1
ATOM 2826 O O . VAL A 1 373 ? -1.513 -2.889 -7.985 1.00 54.72 373 VAL A O 1
ATOM 2829 N N . HIS A 1 374 ? -3.394 -4.155 -7.870 1.00 50.34 374 HIS A N 1
ATOM 2830 C CA . HIS A 1 374 ? -4.279 -3.220 -8.551 1.00 50.34 374 HIS A CA 1
ATOM 2831 C C . HIS A 1 374 ? -4.052 -1.818 -7.973 1.00 50.34 374 HIS A C 1
ATOM 2833 O O . HIS A 1 374 ? -3.941 -1.666 -6.757 1.00 50.34 374 HIS A O 1
ATOM 2839 N N . ARG A 1 375 ? -4.033 -0.768 -8.801 1.00 38.03 375 ARG A N 1
ATOM 2840 C CA . ARG A 1 375 ? -3.792 0.625 -8.351 1.00 38.03 375 ARG A CA 1
ATOM 2841 C C . ARG A 1 375 ? -4.722 1.087 -7.208 1.00 38.03 375 ARG A C 1
ATOM 2843 O O . ARG A 1 375 ? -4.423 2.051 -6.512 1.00 38.03 375 ARG A O 1
ATOM 2850 N N . LEU A 1 376 ? -5.847 0.392 -7.023 1.00 38.47 376 LEU A N 1
ATOM 2851 C CA . LEU A 1 376 ? -6.839 0.624 -5.970 1.00 38.47 376 LEU A CA 1
ATOM 2852 C C . LEU A 1 376 ? -6.550 -0.149 -4.666 1.00 38.47 376 LEU A C 1
ATOM 2854 O O . LEU A 1 376 ? -7.093 0.201 -3.627 1.00 38.47 376 LEU A O 1
ATOM 2858 N N . GLU A 1 377 ? -5.661 -1.144 -4.676 1.00 58.16 377 GLU A N 1
ATOM 2859 C CA . GLU A 1 377 ? -5.149 -1.843 -3.488 1.00 58.16 377 GLU A CA 1
ATOM 2860 C C . GLU A 1 377 ? -3.918 -1.139 -2.884 1.00 58.16 377 GLU A C 1
ATOM 2862 O O . GLU A 1 377 ? -3.007 -1.793 -2.360 1.00 58.16 377 GLU A O 1
ATOM 2867 N N . PHE A 1 378 ? -3.885 0.195 -2.955 1.00 64.88 378 PHE A N 1
ATOM 2868 C CA . PHE A 1 378 ? -2.820 1.038 -2.413 1.00 64.88 378 PHE A CA 1
ATOM 2869 C C . PHE A 1 378 ? -2.386 0.557 -1.021 1.00 64.88 378 PHE A C 1
ATOM 2871 O O . PHE A 1 378 ? -3.226 0.295 -0.157 1.00 64.88 378 PHE A O 1
ATOM 2878 N N . PHE A 1 379 ? -1.075 0.397 -0.815 1.00 72.44 379 PHE A N 1
ATOM 2879 C CA . PHE A 1 379 ? -0.490 0.041 0.475 1.00 72.44 379 PHE A CA 1
ATOM 2880 C C . PHE A 1 379 ? 0.047 1.326 1.122 1.00 72.44 379 PHE A C 1
ATOM 2882 O O . PHE A 1 379 ? 1.146 1.772 0.779 1.00 72.44 379 PHE A O 1
ATOM 2889 N N . PRO A 1 380 ? -0.668 1.910 2.102 1.00 71.19 380 PRO A N 1
ATOM 2890 C CA . PRO A 1 380 ? -0.204 3.119 2.768 1.00 71.19 380 PRO A CA 1
ATOM 2891 C C . PRO A 1 380 ? 1.170 2.918 3.414 1.00 71.19 380 PRO A C 1
ATOM 2893 O O . PRO A 1 380 ? 1.457 1.874 3.996 1.00 71.19 380 PRO A O 1
ATOM 2896 N N . GLY A 1 381 ? 2.054 3.903 3.295 1.00 66.50 381 GLY A N 1
ATOM 2897 C CA . GLY A 1 381 ? 3.419 3.869 3.825 1.00 66.50 381 GLY A CA 1
ATOM 2898 C C . GLY A 1 381 ? 4.430 3.039 3.031 1.00 66.50 381 GLY A C 1
ATOM 2899 O O . GLY A 1 381 ? 5.622 3.113 3.328 1.00 66.50 381 GLY A O 1
ATOM 2900 N N . VAL A 1 382 ? 3.982 2.266 2.039 1.00 75.38 382 VAL A N 1
ATOM 2901 C CA . VAL A 1 382 ? 4.844 1.476 1.142 1.00 75.38 382 VAL A CA 1
ATOM 2902 C C . VAL A 1 382 ? 4.709 1.944 -0.309 1.00 75.38 382 VAL A C 1
ATOM 2904 O O . VAL A 1 382 ? 5.706 1.954 -1.023 1.00 75.38 382 VAL A O 1
ATOM 2907 N N . GLY A 1 383 ? 3.514 2.367 -0.727 1.00 74.56 383 GLY A N 1
ATOM 2908 C CA . GLY A 1 383 ? 3.191 2.683 -2.118 1.00 74.56 383 GLY A CA 1
ATOM 2909 C C . GLY A 1 383 ? 2.664 1.467 -2.878 1.00 74.56 383 GLY A C 1
ATOM 2910 O O . GLY A 1 383 ? 2.615 0.350 -2.355 1.00 74.56 383 GLY A O 1
ATOM 2911 N N . ASP A 1 384 ? 2.232 1.680 -4.117 1.00 76.44 384 ASP A N 1
ATOM 2912 C CA . ASP A 1 384 ? 1.861 0.582 -5.003 1.00 76.44 384 ASP A CA 1
ATOM 2913 C C . ASP A 1 384 ? 3.106 -0.083 -5.615 1.00 76.44 384 ASP A C 1
ATOM 2915 O O . ASP A 1 384 ? 4.183 0.506 -5.725 1.00 76.44 384 ASP A O 1
ATOM 2919 N N . THR A 1 385 ? 2.967 -1.353 -5.990 1.00 79.25 385 THR A N 1
ATOM 2920 C CA . THR A 1 385 ? 4.096 -2.152 -6.489 1.00 79.25 385 THR A CA 1
ATOM 2921 C C . THR A 1 385 ? 4.612 -1.643 -7.836 1.00 79.25 385 THR A C 1
ATOM 2923 O O . THR A 1 385 ? 5.802 -1.768 -8.114 1.00 79.25 385 THR A O 1
ATOM 2926 N N . ASP A 1 386 ? 3.750 -1.057 -8.668 1.00 80.69 386 ASP A N 1
ATOM 2927 C CA . ASP A 1 386 ? 4.107 -0.603 -10.011 1.00 80.69 386 ASP A CA 1
ATOM 2928 C C . ASP A 1 386 ? 4.969 0.669 -9.967 1.00 80.69 386 ASP A C 1
ATOM 2930 O O . ASP A 1 386 ? 5.996 0.728 -10.645 1.00 80.69 386 ASP A O 1
ATOM 2934 N N . SER A 1 387 ? 4.626 1.628 -9.101 1.00 81.88 387 SER A N 1
ATOM 2935 C CA . SER A 1 387 ? 5.432 2.828 -8.840 1.00 81.88 387 SER A CA 1
ATOM 2936 C C . SER A 1 387 ? 6.802 2.475 -8.256 1.00 81.88 387 SER A C 1
ATOM 2938 O O . SER A 1 387 ? 7.820 2.961 -8.735 1.00 81.88 387 SER A O 1
ATOM 2940 N N . ARG A 1 388 ? 6.860 1.547 -7.289 1.00 86.50 388 ARG A N 1
ATOM 2941 C CA . ARG A 1 388 ? 8.135 1.084 -6.703 1.00 86.50 388 ARG A CA 1
ATOM 2942 C C . ARG A 1 388 ? 9.066 0.458 -7.743 1.00 86.50 388 ARG A C 1
ATOM 2944 O O . ARG A 1 388 ? 10.279 0.638 -7.689 1.00 86.50 388 ARG A O 1
ATOM 2951 N N . ILE A 1 389 ? 8.503 -0.290 -8.692 1.00 87.88 389 ILE A N 1
ATOM 2952 C CA . ILE A 1 389 ? 9.270 -0.850 -9.809 1.00 87.88 389 ILE A CA 1
ATOM 2953 C C . ILE A 1 389 ? 9.730 0.261 -10.754 1.00 87.88 389 ILE A C 1
ATOM 2955 O O . ILE A 1 389 ? 10.872 0.210 -11.206 1.00 87.88 389 ILE A O 1
ATOM 2959 N N . ALA A 1 390 ? 8.879 1.254 -11.027 1.00 87.75 390 ALA A N 1
ATOM 2960 C CA . ALA A 1 390 ? 9.235 2.421 -11.835 1.00 87.75 390 ALA A CA 1
ATOM 2961 C C . ALA A 1 390 ? 10.470 3.126 -11.276 1.00 87.75 390 ALA A C 1
ATOM 2963 O O . ALA A 1 390 ? 11.445 3.315 -11.999 1.00 87.75 390 ALA A O 1
ATOM 2964 N N . ASP A 1 391 ? 10.445 3.429 -9.977 1.00 89.44 391 ASP A N 1
ATOM 2965 C CA . ASP A 1 391 ? 11.514 4.150 -9.291 1.00 89.44 391 ASP A CA 1
ATOM 2966 C C . ASP A 1 391 ? 12.848 3.400 -9.376 1.00 89.44 391 ASP A C 1
ATOM 2968 O O . ASP A 1 391 ? 13.871 3.993 -9.710 1.00 89.44 391 ASP A O 1
ATOM 2972 N N . VAL A 1 392 ? 12.838 2.080 -9.147 1.00 92.44 392 VAL A N 1
ATOM 2973 C CA . VAL A 1 392 ? 14.035 1.238 -9.291 1.00 92.44 392 VAL A CA 1
ATOM 2974 C C . VAL A 1 392 ? 14.531 1.244 -10.738 1.00 92.44 392 VAL A C 1
ATOM 2976 O O . VAL A 1 392 ? 15.700 1.506 -10.998 1.00 92.44 392 VAL A O 1
ATOM 2979 N N . LEU A 1 393 ? 13.665 0.968 -11.714 1.00 92.50 393 LEU A N 1
ATOM 2980 C CA . LEU A 1 393 ? 14.088 0.839 -13.112 1.00 92.50 393 LEU A CA 1
ATOM 2981 C C . LEU A 1 393 ? 14.518 2.175 -13.736 1.00 92.50 393 LEU A C 1
ATOM 2983 O O . LEU A 1 393 ? 15.331 2.177 -14.661 1.00 92.50 393 LEU A O 1
ATOM 2987 N N . ALA A 1 394 ? 14.046 3.307 -13.212 1.00 92.00 394 ALA A N 1
ATOM 2988 C CA . ALA A 1 394 ? 14.486 4.629 -13.641 1.00 92.00 394 ALA A CA 1
ATOM 2989 C C . ALA A 1 394 ? 15.989 4.866 -13.397 1.00 92.00 394 ALA A C 1
ATOM 2991 O O . ALA A 1 394 ? 16.598 5.657 -14.118 1.00 92.00 394 ALA A O 1
ATOM 2992 N N . GLU A 1 395 ? 16.610 4.173 -12.434 1.00 93.75 395 GLU A N 1
ATOM 2993 C CA . GLU A 1 395 ? 18.038 4.325 -12.120 1.00 93.75 395 GLU A CA 1
ATOM 2994 C C . GLU A 1 395 ? 18.971 3.451 -12.980 1.00 93.75 395 GLU A C 1
ATOM 2996 O O . GLU A 1 395 ? 20.178 3.708 -13.017 1.00 93.75 395 GLU A O 1
ATOM 3001 N N . ASP A 1 396 ? 18.445 2.444 -13.689 1.00 94.81 396 ASP A N 1
ATOM 3002 C CA . ASP A 1 396 ? 19.233 1.493 -14.484 1.00 94.81 396 ASP A CA 1
ATOM 3003 C C . ASP A 1 396 ? 18.531 1.133 -15.804 1.00 94.81 396 ASP A C 1
ATOM 3005 O O . ASP A 1 396 ? 17.643 0.277 -15.865 1.00 94.81 396 ASP A O 1
ATOM 3009 N N . ALA A 1 397 ? 18.985 1.763 -16.891 1.00 93.88 397 ALA A N 1
ATOM 3010 C CA . ALA A 1 397 ? 18.448 1.550 -18.231 1.00 93.88 397 ALA A CA 1
ATOM 3011 C C . ALA A 1 397 ? 18.537 0.091 -18.708 1.00 93.88 397 ALA A C 1
ATOM 3013 O O . ALA A 1 397 ? 17.631 -0.384 -19.393 1.00 93.88 397 ALA A O 1
ATOM 3014 N N . ASP A 1 398 ? 19.603 -0.637 -18.365 1.00 95.69 398 ASP A N 1
ATOM 3015 C CA . ASP A 1 398 ? 19.785 -2.014 -18.836 1.00 95.69 398 ASP A CA 1
ATOM 3016 C C . ASP A 1 398 ? 18.816 -2.954 -18.103 1.00 95.69 398 ASP A C 1
ATOM 3018 O O . ASP A 1 398 ? 18.223 -3.856 -18.710 1.00 95.69 398 ASP A O 1
ATOM 3022 N N . ALA A 1 399 ? 18.581 -2.697 -16.811 1.00 95.81 399 ALA A N 1
ATOM 3023 C CA . ALA A 1 399 ? 17.539 -3.374 -16.048 1.00 95.81 399 ALA A CA 1
ATOM 3024 C C . ALA A 1 399 ? 16.140 -3.061 -16.600 1.00 95.81 399 ALA A C 1
ATOM 3026 O O . ALA A 1 399 ? 15.355 -3.989 -16.821 1.00 95.81 399 ALA A O 1
ATOM 3027 N N . ALA A 1 400 ? 15.847 -1.787 -16.885 1.00 95.06 400 ALA A N 1
ATOM 3028 C CA . ALA A 1 400 ? 14.576 -1.354 -17.465 1.00 95.06 400 ALA A CA 1
ATOM 3029 C C . ALA A 1 400 ? 14.290 -2.051 -18.804 1.00 95.06 400 ALA A C 1
ATOM 3031 O O . ALA A 1 400 ? 13.212 -2.621 -18.985 1.00 95.06 400 ALA A O 1
ATOM 3032 N N . VAL A 1 401 ? 15.276 -2.101 -19.708 1.00 96.00 401 VAL A N 1
ATOM 3033 C CA . VAL A 1 401 ? 15.162 -2.806 -20.996 1.00 96.00 401 VAL A CA 1
ATOM 3034 C C . VAL A 1 401 ? 14.907 -4.298 -20.794 1.00 96.00 401 VAL A C 1
ATOM 3036 O O . VAL A 1 401 ? 14.052 -4.872 -21.471 1.00 96.00 401 VAL A O 1
ATOM 3039 N N . SER A 1 402 ? 15.639 -4.940 -19.880 1.00 95.88 402 SER A N 1
ATOM 3040 C CA . SER A 1 402 ? 15.501 -6.373 -19.598 1.00 95.88 402 SER A CA 1
ATOM 3041 C C . SER A 1 402 ? 14.099 -6.723 -19.085 1.00 95.88 402 SER A C 1
ATOM 3043 O O . SER A 1 402 ? 13.449 -7.634 -19.610 1.00 95.88 402 SER A O 1
ATOM 3045 N N . VAL A 1 403 ? 13.600 -5.956 -18.111 1.00 94.50 403 VAL A N 1
ATOM 3046 C CA . VAL A 1 403 ? 12.272 -6.159 -17.517 1.00 94.50 403 VAL A CA 1
ATOM 3047 C C . VAL A 1 403 ? 11.166 -5.879 -18.533 1.00 94.50 403 VAL A C 1
ATOM 3049 O O . VAL A 1 403 ? 10.323 -6.750 -18.751 1.00 94.50 403 VAL A O 1
ATOM 3052 N N . ALA A 1 404 ? 11.204 -4.728 -19.215 1.00 94.19 404 ALA A N 1
ATOM 3053 C CA . ALA A 1 404 ? 10.211 -4.358 -20.225 1.00 94.19 404 ALA A CA 1
ATOM 3054 C C . ALA A 1 404 ? 10.107 -5.423 -21.326 1.00 94.19 404 ALA A C 1
ATOM 3056 O O . ALA A 1 404 ? 9.017 -5.900 -21.643 1.00 94.19 404 ALA A O 1
ATOM 3057 N N . ARG A 1 405 ? 11.254 -5.872 -21.855 1.00 95.25 405 ARG A N 1
ATOM 3058 C CA . ARG A 1 405 ? 11.318 -6.907 -22.896 1.00 95.25 405 ARG A CA 1
ATOM 3059 C C . ARG A 1 405 ? 10.679 -8.213 -22.442 1.00 95.25 405 ARG A C 1
ATOM 3061 O O . ARG A 1 405 ? 9.933 -8.823 -23.206 1.00 95.25 405 ARG A O 1
ATOM 3068 N N . SER A 1 406 ? 10.988 -8.647 -21.221 1.00 93.88 406 SER A N 1
ATOM 3069 C CA . SER A 1 406 ? 10.448 -9.884 -20.660 1.00 93.88 406 SER A CA 1
ATOM 3070 C C . SER A 1 406 ? 8.931 -9.813 -20.498 1.00 93.88 406 SER A C 1
ATOM 3072 O O . SER A 1 406 ? 8.229 -10.749 -20.873 1.00 93.88 406 SER A O 1
ATOM 3074 N N . TRP A 1 407 ? 8.408 -8.702 -19.980 1.00 91.25 407 TRP A N 1
ATOM 3075 C CA . TRP A 1 407 ? 6.974 -8.549 -19.730 1.00 91.25 407 TRP A CA 1
ATOM 3076 C C . TRP A 1 407 ? 6.161 -8.420 -21.018 1.00 91.25 407 TRP A C 1
ATOM 3078 O O . TRP A 1 407 ? 5.108 -9.049 -21.132 1.00 91.25 407 TRP A O 1
ATOM 3088 N N . ILE A 1 408 ? 6.685 -7.712 -22.024 1.00 91.69 408 ILE A N 1
ATOM 3089 C CA . ILE A 1 408 ? 6.087 -7.681 -23.366 1.00 91.69 408 ILE A CA 1
ATOM 3090 C C . ILE A 1 408 ? 6.034 -9.101 -23.945 1.00 91.69 408 ILE A C 1
ATOM 3092 O O . ILE A 1 408 ? 4.980 -9.566 -24.374 1.00 91.69 408 ILE A O 1
ATOM 3096 N N . ALA A 1 409 ? 7.141 -9.851 -23.872 1.00 91.31 409 ALA A N 1
ATOM 3097 C CA . ALA A 1 409 ? 7.197 -11.230 -24.362 1.00 91.31 409 ALA A CA 1
ATOM 3098 C C . ALA A 1 409 ? 6.237 -12.189 -23.626 1.00 91.31 409 ALA A C 1
ATOM 3100 O O . ALA A 1 409 ? 5.830 -13.205 -24.191 1.00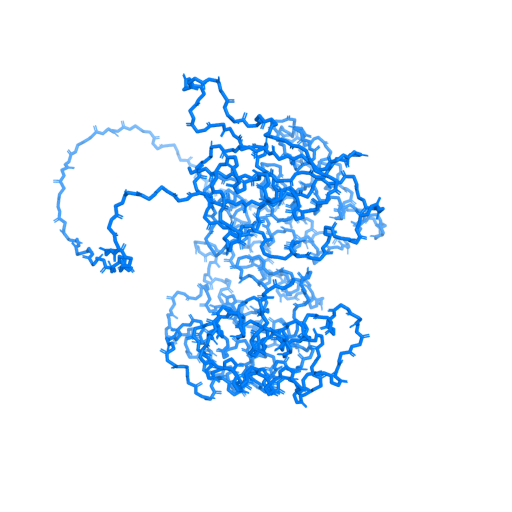 91.31 409 ALA A O 1
ATOM 3101 N N . GLN A 1 410 ? 5.853 -11.868 -22.389 1.00 88.06 410 GLN A N 1
ATOM 3102 C CA . GLN A 1 410 ? 4.868 -12.609 -21.594 1.00 88.06 410 GLN A CA 1
ATOM 3103 C C . GLN A 1 410 ? 3.410 -12.225 -21.902 1.00 88.06 410 GLN A C 1
ATOM 3105 O O . GLN A 1 410 ? 2.495 -12.725 -21.251 1.00 88.06 410 GLN A O 1
ATOM 3110 N N . GLY A 1 411 ? 3.171 -11.386 -22.912 1.00 87.31 411 GLY A N 1
ATOM 3111 C CA . GLY A 1 411 ? 1.830 -11.006 -23.352 1.00 87.31 411 GLY A CA 1
ATOM 3112 C C . GLY A 1 411 ? 1.411 -9.588 -22.978 1.00 87.31 411 GLY A C 1
ATOM 3113 O O . GLY A 1 411 ? 0.269 -9.238 -23.267 1.00 87.31 411 GLY A O 1
ATOM 3114 N N . ASP A 1 412 ? 2.311 -8.816 -22.362 1.00 86.00 412 ASP A N 1
ATOM 3115 C CA . ASP A 1 412 ? 2.112 -7.428 -21.935 1.00 86.00 412 ASP A CA 1
ATOM 3116 C C . ASP A 1 412 ? 0.826 -7.215 -21.123 1.00 86.00 412 ASP A C 1
ATOM 3118 O O . ASP A 1 412 ? -0.056 -6.420 -21.455 1.00 86.00 412 ASP A O 1
ATOM 3122 N N . VAL A 1 413 ? 0.684 -8.011 -20.061 1.00 81.62 413 VAL A N 1
ATOM 3123 C CA . VAL A 1 413 ? -0.488 -7.975 -19.181 1.00 81.62 413 VAL A CA 1
ATOM 3124 C C . VAL A 1 413 ? -0.676 -6.552 -18.648 1.00 81.62 413 VAL A C 1
ATOM 3126 O O . VAL A 1 413 ? 0.230 -5.997 -18.030 1.00 81.62 413 VAL A O 1
ATOM 3129 N N . GLU A 1 414 ? -1.844 -5.967 -18.931 1.00 77.81 414 GLU A N 1
ATOM 3130 C CA . GLU A 1 414 ? -2.228 -4.593 -18.555 1.00 77.81 414 GLU A CA 1
ATOM 3131 C C . GLU A 1 414 ? -1.284 -3.483 -19.058 1.00 77.81 414 GLU A C 1
ATOM 3133 O O . GLU A 1 414 ? -1.235 -2.390 -18.484 1.00 77.81 414 GLU A O 1
ATOM 3138 N N . GLY A 1 415 ? -0.520 -3.754 -20.122 1.00 83.44 415 GLY A N 1
ATOM 3139 C CA . GLY A 1 415 ? 0.424 -2.796 -20.701 1.00 83.44 415 GLY A CA 1
ATOM 3140 C C . GLY A 1 415 ? 1.586 -2.456 -19.765 1.00 83.44 415 GLY A C 1
ATOM 3141 O O . GLY A 1 415 ? 2.143 -1.360 -19.815 1.00 83.44 415 GLY A O 1
ATOM 3142 N N . ARG A 1 416 ? 1.935 -3.343 -18.824 1.00 84.44 416 ARG A N 1
ATOM 3143 C CA . ARG A 1 416 ? 3.011 -3.069 -17.859 1.00 84.44 416 ARG A CA 1
ATOM 3144 C C . ARG A 1 416 ? 4.371 -2.966 -18.540 1.00 84.44 416 ARG A C 1
ATOM 3146 O O . ARG A 1 416 ? 5.171 -2.111 -18.166 1.00 84.44 416 ARG A O 1
ATOM 3153 N N . GLY A 1 417 ? 4.641 -3.835 -19.511 1.00 89.69 417 GLY A N 1
ATOM 3154 C CA . GLY A 1 417 ? 5.874 -3.841 -20.285 1.00 89.69 417 GLY A CA 1
ATOM 3155 C C . GLY A 1 417 ? 5.955 -2.650 -21.238 1.00 89.69 417 GLY A C 1
ATOM 3156 O O . GLY A 1 417 ? 6.993 -1.984 -21.272 1.00 89.69 417 GLY A O 1
ATOM 3157 N N . SER A 1 418 ? 4.862 -2.322 -21.937 1.00 89.12 418 SER A N 1
ATOM 3158 C CA . SER A 1 418 ? 4.777 -1.107 -22.759 1.00 89.12 418 SER A CA 1
ATOM 3159 C C . SER A 1 418 ? 4.971 0.169 -21.939 1.00 89.12 418 SER A C 1
ATOM 3161 O O . SER A 1 418 ? 5.752 1.035 -22.337 1.00 89.12 418 SER A O 1
ATOM 3163 N N . ARG A 1 419 ? 4.378 0.254 -20.742 1.00 88.44 419 ARG A N 1
ATOM 3164 C CA . ARG A 1 419 ? 4.589 1.372 -19.806 1.00 88.44 419 ARG A CA 1
ATOM 3165 C C . ARG A 1 419 ? 6.059 1.540 -19.420 1.00 88.44 419 ARG A C 1
ATOM 3167 O O . ARG A 1 419 ? 6.571 2.652 -19.514 1.00 88.44 419 ARG A O 1
ATOM 3174 N N . ARG A 1 420 ? 6.774 0.452 -19.089 1.00 90.75 420 ARG A N 1
ATOM 3175 C CA . ARG A 1 420 ? 8.226 0.517 -18.814 1.00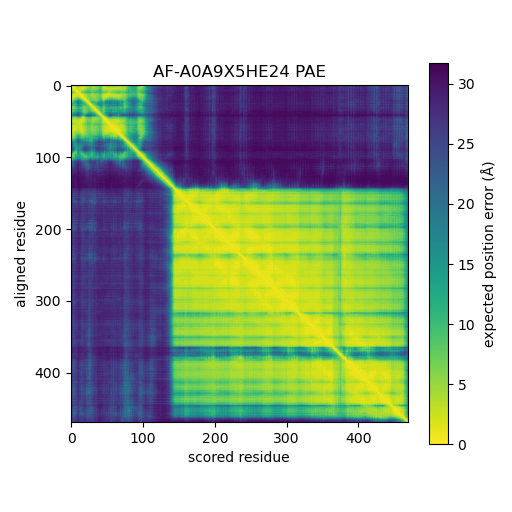 90.75 420 ARG A CA 1
ATOM 3176 C C . ARG A 1 420 ? 9.025 1.012 -20.023 1.00 90.75 420 ARG A C 1
ATOM 3178 O O . ARG A 1 420 ? 10.010 1.725 -19.858 1.00 90.75 420 ARG A O 1
ATOM 3185 N N . ALA A 1 421 ? 8.621 0.642 -21.238 1.00 91.25 421 ALA A N 1
ATOM 3186 C CA . ALA A 1 421 ? 9.275 1.107 -22.460 1.00 91.25 421 ALA A CA 1
ATOM 3187 C C . ALA A 1 421 ? 9.055 2.613 -22.708 1.00 91.25 421 ALA A C 1
ATOM 3189 O O . ALA A 1 421 ? 9.972 3.297 -23.165 1.00 91.25 421 ALA A O 1
ATOM 3190 N N . ILE A 1 422 ? 7.871 3.138 -22.378 1.00 86.25 422 ILE A N 1
ATOM 3191 C CA . ILE A 1 422 ? 7.575 4.578 -22.430 1.00 86.25 422 ILE A CA 1
ATOM 3192 C C . ILE A 1 422 ? 8.399 5.331 -21.373 1.00 86.25 422 ILE A C 1
ATOM 3194 O O . ILE A 1 422 ? 9.082 6.294 -21.706 1.00 86.25 422 ILE A O 1
ATOM 3198 N N . GLU A 1 423 ? 8.442 4.851 -20.130 1.00 87.00 423 GLU A N 1
ATOM 3199 C CA . GLU A 1 423 ? 9.258 5.456 -19.063 1.00 87.00 423 GLU A CA 1
ATOM 3200 C C . GLU A 1 423 ? 10.759 5.469 -19.408 1.00 87.00 423 GLU A C 1
ATOM 3202 O O . GLU A 1 423 ? 11.452 6.467 -19.178 1.00 87.00 423 GLU A O 1
ATOM 3207 N N . LEU A 1 424 ? 11.264 4.389 -20.023 1.00 86.88 424 LEU A N 1
ATOM 3208 C CA . LEU A 1 424 ? 12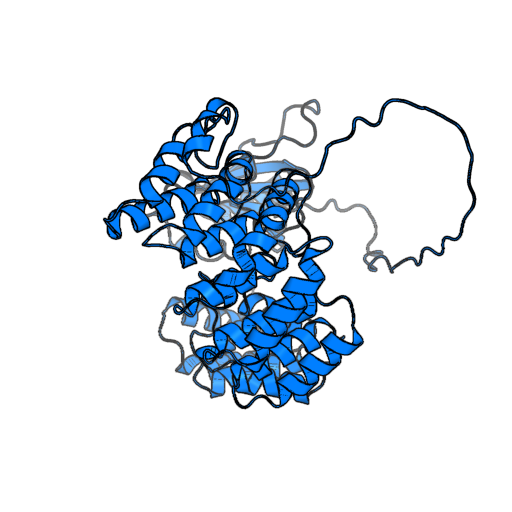.624 4.326 -20.564 1.00 86.88 424 LEU A CA 1
ATOM 3209 C C . LEU A 1 424 ? 12.845 5.414 -21.624 1.00 86.88 424 LEU A C 1
ATOM 3211 O O . LEU A 1 424 ? 13.864 6.103 -21.580 1.00 86.88 424 LEU A O 1
ATOM 3215 N N . SER A 1 425 ? 11.893 5.587 -22.549 1.00 83.75 425 SER A N 1
ATOM 3216 C CA . SER A 1 425 ? 11.930 6.628 -23.584 1.00 83.75 425 SER A CA 1
ATOM 3217 C C . SER A 1 425 ? 12.040 8.035 -22.997 1.00 83.75 425 SER A C 1
ATOM 3219 O O . SER A 1 425 ? 12.752 8.885 -23.540 1.00 83.75 425 SER A O 1
ATOM 3221 N N . ASP A 1 426 ? 11.314 8.289 -21.912 1.00 82.00 426 ASP A N 1
ATOM 3222 C CA . ASP A 1 426 ? 11.235 9.607 -21.288 1.00 82.00 426 ASP A CA 1
ATOM 3223 C C . ASP A 1 426 ? 12.482 9.918 -20.455 1.00 82.00 426 ASP A C 1
ATOM 3225 O O . ASP A 1 426 ? 12.962 11.056 -20.454 1.00 82.00 426 ASP A O 1
ATOM 3229 N N . THR A 1 427 ? 13.065 8.890 -19.835 1.00 83.44 427 THR A N 1
ATOM 3230 C CA . THR A 1 427 ? 14.204 9.024 -18.917 1.00 83.44 427 THR A CA 1
ATOM 3231 C C . THR A 1 427 ? 15.563 8.946 -19.629 1.00 83.44 427 THR A C 1
ATOM 3233 O O . THR A 1 427 ? 16.465 9.731 -19.329 1.00 83.44 427 THR A O 1
ATOM 3236 N N . TRP A 1 428 ? 15.734 8.040 -20.601 1.00 82.62 428 TRP A N 1
ATOM 3237 C CA . TRP A 1 428 ? 17.042 7.677 -21.170 1.00 82.62 428 TRP A CA 1
ATOM 3238 C C . TRP A 1 428 ? 17.158 8.014 -22.661 1.00 82.62 428 TRP A C 1
ATOM 3240 O O . TRP A 1 428 ? 16.885 7.207 -23.552 1.00 82.62 428 TRP A O 1
ATOM 3250 N N . ARG A 1 429 ? 17.628 9.237 -22.945 1.00 81.44 429 ARG A N 1
ATOM 3251 C CA . ARG A 1 429 ? 17.717 9.788 -24.311 1.00 81.44 429 ARG A CA 1
ATOM 3252 C C . ARG A 1 429 ? 18.765 9.121 -25.219 1.00 81.44 429 ARG A C 1
ATOM 3254 O O . ARG A 1 429 ? 18.781 9.386 -26.415 1.00 81.44 429 ARG A O 1
ATOM 3261 N N . ASP A 1 430 ? 19.632 8.267 -24.686 1.00 82.69 430 ASP A N 1
ATOM 3262 C CA . ASP A 1 430 ? 20.664 7.530 -25.427 1.00 82.69 430 ASP A CA 1
ATOM 3263 C C . ASP A 1 430 ? 20.264 6.081 -25.769 1.00 82.69 430 ASP A C 1
ATOM 3265 O O . ASP A 1 430 ? 21.048 5.354 -26.379 1.00 82.69 430 ASP A O 1
ATOM 3269 N N . ARG A 1 431 ? 19.047 5.654 -25.408 1.00 83.50 431 ARG A N 1
ATOM 3270 C CA . ARG A 1 431 ? 18.544 4.281 -25.593 1.00 83.50 431 ARG A CA 1
ATOM 3271 C C . ARG A 1 431 ? 17.549 4.128 -26.752 1.00 83.50 431 ARG A C 1
ATOM 3273 O O . ARG A 1 431 ? 16.703 3.243 -26.728 1.00 83.50 431 ARG A O 1
ATOM 3280 N N . GLU A 1 432 ? 17.676 4.949 -27.798 1.00 84.56 432 GLU A N 1
ATOM 3281 C CA . GLU A 1 432 ? 16.772 4.983 -28.967 1.00 84.56 432 GLU A CA 1
ATOM 3282 C C . GLU A 1 432 ? 16.444 3.590 -29.536 1.00 84.56 432 GLU A C 1
ATOM 3284 O O . GLU A 1 432 ? 15.277 3.222 -29.659 1.00 84.56 432 GLU A O 1
ATOM 3289 N N . ASN A 1 433 ? 17.470 2.791 -29.853 1.00 88.31 433 ASN A N 1
ATOM 3290 C CA . ASN A 1 433 ? 17.281 1.482 -30.485 1.00 88.31 433 ASN A CA 1
ATOM 3291 C C . ASN A 1 433 ? 16.522 0.496 -29.588 1.00 88.31 433 ASN A C 1
ATOM 3293 O O . ASN A 1 433 ? 15.676 -0.252 -30.080 1.00 88.31 433 ASN A O 1
ATOM 3297 N N . ASP A 1 434 ? 16.824 0.488 -28.287 1.00 91.81 434 ASP A N 1
ATOM 3298 C CA . ASP A 1 434 ? 16.145 -0.381 -27.328 1.00 91.81 434 ASP A CA 1
ATOM 3299 C C . ASP A 1 434 ? 14.692 0.053 -27.147 1.00 91.81 434 ASP A C 1
ATOM 3301 O O . ASP A 1 434 ? 13.791 -0.780 -27.231 1.00 91.81 434 ASP A O 1
ATOM 3305 N N . THR A 1 435 ? 14.454 1.356 -26.998 1.00 87.81 435 THR A N 1
ATOM 3306 C CA . THR A 1 435 ? 13.115 1.936 -26.883 1.00 87.81 435 THR A CA 1
ATOM 3307 C C . THR A 1 435 ? 12.257 1.617 -28.106 1.00 87.81 435 THR A C 1
ATOM 3309 O O . THR A 1 435 ? 11.168 1.066 -27.959 1.00 87.81 435 THR A O 1
ATOM 3312 N N . ILE A 1 436 ? 12.743 1.873 -29.327 1.00 88.25 436 ILE A N 1
ATOM 3313 C CA . ILE A 1 436 ? 11.996 1.566 -30.558 1.00 88.25 436 ILE A CA 1
ATOM 3314 C C . ILE A 1 436 ? 11.699 0.065 -30.652 1.00 88.25 436 ILE A C 1
ATOM 3316 O O . ILE A 1 436 ? 10.580 -0.317 -31.006 1.00 88.25 436 ILE A O 1
ATOM 3320 N N . ALA A 1 437 ? 12.668 -0.795 -30.321 1.00 92.88 437 ALA A N 1
ATOM 3321 C CA . ALA A 1 437 ? 12.476 -2.241 -30.353 1.00 92.88 437 ALA A CA 1
ATOM 3322 C C . ALA A 1 437 ? 11.402 -2.706 -29.356 1.00 92.88 437 ALA A C 1
ATOM 3324 O O . ALA A 1 437 ? 10.560 -3.529 -29.717 1.00 92.88 437 ALA A O 1
ATOM 3325 N N . LEU A 1 438 ? 11.407 -2.167 -28.134 1.00 94.44 438 LEU A N 1
ATOM 3326 C CA . LEU A 1 438 ? 10.417 -2.475 -27.102 1.00 94.44 438 LEU A CA 1
ATOM 3327 C C . LEU A 1 438 ? 9.018 -2.000 -27.503 1.00 94.44 438 LEU A C 1
ATOM 3329 O O . LEU A 1 438 ? 8.092 -2.805 -27.539 1.00 94.44 438 LEU A O 1
ATOM 3333 N N . LEU A 1 439 ? 8.869 -0.724 -27.873 1.00 90.38 439 LEU A N 1
ATOM 3334 C CA . LEU A 1 439 ? 7.573 -0.158 -28.261 1.00 90.38 439 LEU A CA 1
ATOM 3335 C C . LEU A 1 439 ? 6.989 -0.888 -29.481 1.00 90.38 439 LEU A C 1
ATOM 3337 O O . LEU A 1 439 ? 5.798 -1.183 -29.517 1.00 90.38 439 LEU A O 1
ATOM 3341 N N . THR A 1 440 ? 7.830 -1.263 -30.452 1.00 91.00 440 THR A N 1
ATOM 3342 C CA . THR A 1 440 ? 7.403 -2.060 -31.616 1.00 91.00 440 THR A CA 1
ATOM 3343 C C . THR A 1 440 ? 6.947 -3.461 -31.212 1.00 91.00 440 THR A C 1
ATOM 3345 O O . THR A 1 440 ? 5.964 -3.966 -31.755 1.00 91.00 440 THR A O 1
ATOM 3348 N N . ALA A 1 441 ? 7.643 -4.097 -30.265 1.00 93.19 441 ALA A N 1
ATOM 3349 C CA . ALA A 1 441 ? 7.269 -5.411 -29.754 1.00 93.19 441 ALA A CA 1
ATOM 3350 C C . ALA A 1 441 ? 5.952 -5.384 -28.959 1.00 93.19 441 ALA A C 1
ATOM 3352 O O . ALA A 1 441 ? 5.252 -6.392 -28.949 1.00 93.19 441 ALA A O 1
ATOM 3353 N N . ALA A 1 442 ? 5.601 -4.252 -28.340 1.00 91.56 442 ALA A N 1
ATOM 3354 C CA . ALA A 1 442 ? 4.352 -4.078 -27.598 1.00 91.56 442 ALA A CA 1
ATOM 3355 C C . ALA A 1 442 ? 3.113 -3.882 -28.495 1.00 91.56 442 ALA A C 1
ATOM 3357 O O . ALA A 1 442 ? 2.021 -4.298 -28.120 1.00 91.56 442 ALA A O 1
ATOM 3358 N N . LEU A 1 443 ? 3.265 -3.330 -29.710 1.00 88.69 443 LEU A N 1
ATOM 3359 C CA . LEU A 1 443 ? 2.145 -3.021 -30.623 1.00 88.69 443 LEU A CA 1
ATOM 3360 C C . LEU A 1 443 ? 1.093 -4.141 -30.800 1.00 88.69 443 LEU A C 1
ATOM 3362 O O . LEU A 1 443 ? -0.094 -3.818 -30.845 1.00 88.69 443 LEU A O 1
ATOM 3366 N N . PRO A 1 444 ? 1.452 -5.438 -30.916 1.00 89.12 444 PRO A N 1
ATOM 3367 C CA . PRO A 1 444 ? 0.466 -6.508 -31.084 1.00 89.12 444 PRO A CA 1
ATOM 3368 C C . PRO A 1 444 ? -0.408 -6.768 -29.849 1.00 89.12 444 PRO A C 1
ATOM 3370 O O . PRO A 1 444 ? -1.423 -7.456 -29.966 1.00 89.12 444 PRO A O 1
ATOM 3373 N N . HIS A 1 445 ? 0.001 -6.285 -28.675 1.00 83.88 445 HIS A N 1
ATOM 3374 C CA . HIS A 1 445 ? -0.666 -6.548 -27.401 1.00 83.88 445 HIS A CA 1
ATOM 3375 C C . HIS A 1 445 ? -1.747 -5.520 -27.070 1.00 83.88 445 HIS A C 1
ATOM 3377 O O . HIS A 1 445 ? -2.629 -5.804 -26.254 1.00 83.88 445 HIS A O 1
ATOM 3383 N N . GLU A 1 446 ? -1.733 -4.369 -27.742 1.00 77.31 446 GLU A N 1
ATOM 3384 C CA . GLU A 1 446 ? -2.614 -3.264 -27.408 1.00 77.31 446 GLU A CA 1
ATOM 3385 C C . GLU A 1 446 ? -4.045 -3.455 -27.875 1.00 77.31 446 GLU A C 1
ATOM 3387 O O . GLU A 1 446 ? -4.337 -3.734 -29.041 1.00 77.31 446 GLU A O 1
ATOM 3392 N N . LYS A 1 447 ? -4.964 -3.267 -26.930 1.00 71.50 447 LYS A N 1
ATOM 3393 C CA . LYS A 1 447 ? -6.398 -3.495 -27.142 1.00 71.50 447 LYS A CA 1
ATOM 3394 C C . LYS A 1 447 ? -7.206 -2.210 -27.093 1.00 71.50 447 LYS A C 1
ATOM 3396 O O . LYS A 1 447 ? -8.323 -2.189 -27.611 1.00 71.50 447 LYS A O 1
ATOM 3401 N N . SER A 1 448 ? -6.667 -1.157 -26.480 1.00 78.50 448 SER A N 1
ATOM 3402 C CA . SER A 1 448 ? -7.347 0.125 -26.354 1.00 78.50 448 SER A CA 1
ATOM 3403 C C . SER A 1 448 ? -6.775 1.157 -27.341 1.00 78.50 448 SER A C 1
ATOM 3405 O O . SER A 1 448 ? -5.565 1.198 -27.574 1.00 78.50 448 SER A O 1
ATOM 3407 N N . PRO A 1 449 ? -7.622 2.022 -27.935 1.00 76.12 449 PRO A N 1
ATOM 3408 C CA . PRO A 1 449 ? -7.147 3.128 -28.766 1.00 76.12 449 PRO A CA 1
ATOM 3409 C C . PRO A 1 449 ? -6.236 4.113 -28.021 1.00 76.12 449 PRO A C 1
ATOM 3411 O O . PRO A 1 449 ? -5.439 4.791 -28.661 1.00 76.12 449 PRO A O 1
ATOM 3414 N N . TRP A 1 450 ? -6.380 4.216 -26.695 1.00 72.25 450 TRP A N 1
ATOM 3415 C CA . TRP A 1 450 ? -5.569 5.105 -25.866 1.00 72.25 450 TRP A CA 1
ATOM 3416 C C . TRP A 1 450 ? -4.142 4.575 -25.712 1.00 72.25 450 TRP A C 1
ATOM 3418 O O . TRP A 1 450 ? -3.191 5.295 -25.991 1.00 72.25 450 TRP A O 1
ATOM 3428 N N . ASP A 1 451 ? -3.992 3.301 -25.362 1.00 71.69 451 ASP A N 1
ATOM 3429 C CA . ASP A 1 451 ? -2.675 2.694 -25.147 1.00 71.69 451 ASP A CA 1
ATOM 3430 C C . ASP A 1 451 ? -1.892 2.582 -26.466 1.00 71.69 451 ASP A C 1
ATOM 3432 O O . ASP A 1 451 ? -0.693 2.859 -26.527 1.00 71.69 451 ASP A O 1
ATOM 3436 N N . LEU A 1 452 ? -2.598 2.305 -27.571 1.00 77.69 452 LEU A N 1
ATOM 3437 C CA . LEU A 1 452 ? -2.019 2.364 -28.912 1.00 77.69 452 LEU A CA 1
ATOM 3438 C C . LEU A 1 452 ? -1.526 3.777 -29.267 1.00 77.69 452 LEU A C 1
ATOM 3440 O O . LEU A 1 452 ? -0.483 3.923 -29.904 1.00 77.69 452 LEU A O 1
ATOM 3444 N N . PHE A 1 453 ? -2.266 4.820 -28.880 1.00 78.62 453 PHE A N 1
ATOM 3445 C CA . PHE A 1 453 ? -1.857 6.207 -29.102 1.00 78.62 453 PHE A CA 1
ATOM 3446 C C . PHE A 1 453 ? -0.591 6.556 -28.309 1.00 78.62 453 PHE A C 1
ATOM 3448 O O . PHE A 1 453 ? 0.337 7.115 -28.892 1.00 78.62 453 PHE A O 1
ATOM 3455 N N . GLU A 1 454 ? -0.522 6.185 -27.028 1.00 76.19 454 GLU A N 1
ATOM 3456 C CA . GLU A 1 454 ? 0.658 6.401 -26.178 1.00 76.19 454 GLU A CA 1
ATOM 3457 C C . GLU A 1 454 ? 1.905 5.710 -26.754 1.00 76.19 454 GLU A C 1
ATOM 3459 O O . GLU A 1 454 ? 2.953 6.338 -26.922 1.00 76.19 454 GLU A O 1
ATOM 3464 N N . LEU A 1 455 ? 1.778 4.447 -27.171 1.00 78.62 455 LEU A N 1
ATOM 3465 C CA . LEU A 1 455 ? 2.876 3.699 -27.788 1.00 78.62 455 LEU A CA 1
ATOM 3466 C C . LEU A 1 455 ? 3.361 4.308 -29.104 1.00 78.62 455 LEU A C 1
ATOM 3468 O O . LEU A 1 455 ? 4.569 4.453 -29.316 1.00 78.62 455 LEU A O 1
ATOM 3472 N N . LEU A 1 456 ? 2.440 4.688 -29.994 1.00 80.94 456 LEU A N 1
ATOM 3473 C CA . LEU A 1 456 ? 2.797 5.353 -31.248 1.00 80.94 456 LEU A CA 1
ATOM 3474 C C . LEU A 1 456 ? 3.438 6.720 -30.987 1.00 80.94 456 LEU A C 1
ATOM 3476 O O . LEU A 1 456 ? 4.413 7.065 -31.653 1.00 80.94 456 LEU A O 1
ATOM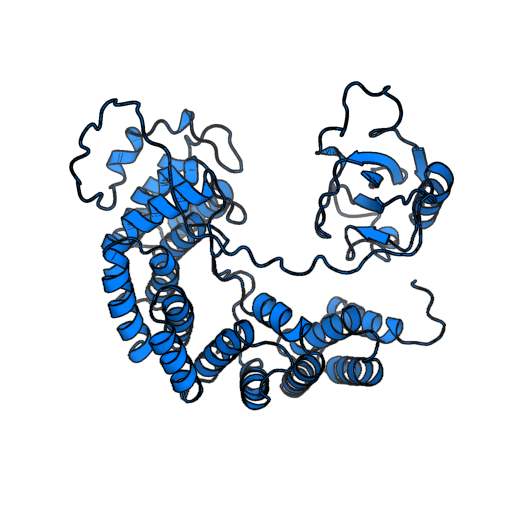 3480 N N . GLY A 1 457 ? 2.942 7.467 -29.998 1.00 78.19 457 GLY A N 1
ATOM 3481 C CA . GLY A 1 457 ? 3.547 8.712 -29.534 1.00 78.19 457 GLY A CA 1
ATOM 3482 C C . GLY A 1 457 ? 4.992 8.508 -29.079 1.00 78.19 457 GLY A C 1
ATOM 3483 O O . GLY A 1 457 ? 5.875 9.250 -29.508 1.00 78.19 457 GLY A O 1
ATOM 3484 N N . GLY A 1 458 ? 5.252 7.459 -28.293 1.00 73.06 458 GLY A N 1
ATOM 3485 C CA . GLY A 1 458 ? 6.597 7.054 -27.886 1.00 73.06 458 GLY A CA 1
ATOM 3486 C C . GLY A 1 458 ? 7.525 6.779 -29.074 1.00 73.06 458 GLY A C 1
ATOM 3487 O O . GLY A 1 458 ? 8.644 7.280 -29.099 1.00 73.06 458 GLY A O 1
ATOM 3488 N N . ILE A 1 459 ? 7.056 6.063 -30.103 1.00 77.81 459 ILE A N 1
ATOM 3489 C CA . ILE A 1 459 ? 7.847 5.779 -31.318 1.00 77.81 459 ILE A CA 1
ATOM 3490 C C . ILE A 1 459 ? 8.132 7.066 -32.104 1.00 77.81 459 ILE A C 1
ATOM 3492 O O . ILE A 1 459 ? 9.258 7.294 -32.552 1.00 77.81 459 ILE A O 1
ATOM 3496 N N . VAL A 1 460 ? 7.127 7.931 -32.265 1.00 77.50 460 VAL A N 1
ATOM 3497 C CA . VAL A 1 460 ? 7.248 9.182 -33.030 1.00 77.50 460 VAL A CA 1
ATOM 3498 C C . VAL A 1 460 ? 8.261 10.142 -32.401 1.00 77.50 460 VAL A C 1
ATOM 3500 O O . VAL A 1 460 ? 8.956 10.836 -33.144 1.00 77.50 460 VAL A O 1
ATOM 3503 N N . ARG A 1 461 ? 8.429 10.142 -31.067 1.00 73.12 461 ARG A N 1
ATOM 3504 C CA . ARG A 1 461 ? 9.447 10.959 -30.367 1.00 73.12 461 ARG A CA 1
ATOM 3505 C C . ARG A 1 461 ? 10.877 10.715 -30.867 1.00 73.12 461 ARG A C 1
ATOM 3507 O O . ARG A 1 461 ? 11.715 11.601 -30.720 1.00 73.12 461 ARG A O 1
ATOM 3514 N N . TRP A 1 462 ? 11.147 9.558 -31.467 1.00 71.25 462 TRP A N 1
ATOM 3515 C CA . TRP A 1 462 ? 12.472 9.176 -31.959 1.00 71.25 462 TRP A CA 1
ATOM 3516 C C . TRP A 1 462 ? 12.644 9.317 -33.474 1.00 71.25 462 TRP A C 1
ATOM 3518 O O . TRP A 1 462 ? 13.751 9.180 -33.985 1.00 71.25 462 TRP A O 1
ATOM 3528 N N . LEU A 1 463 ? 11.584 9.638 -34.222 1.00 68.25 463 LEU A N 1
ATOM 3529 C CA . LEU A 1 463 ? 11.695 9.828 -35.667 1.00 68.25 463 LEU A CA 1
ATOM 3530 C C . LEU A 1 463 ? 12.442 11.143 -35.989 1.00 68.25 463 LEU A C 1
ATOM 3532 O O . LEU A 1 463 ? 12.024 12.213 -35.528 1.00 68.25 463 LEU A O 1
ATOM 3536 N N . PRO A 1 464 ? 13.506 11.118 -36.818 1.00 53.53 464 PRO A N 1
ATOM 3537 C CA . PRO A 1 464 ? 14.244 12.322 -37.195 1.00 53.53 464 PRO A CA 1
ATOM 3538 C C . PRO A 1 464 ? 13.341 13.347 -37.894 1.00 53.53 464 PRO A C 1
ATOM 3540 O O . PRO A 1 464 ? 12.683 13.031 -38.883 1.00 53.53 464 PRO A O 1
ATOM 3543 N N . GLY A 1 465 ? 13.338 14.595 -37.415 1.00 50.25 465 GLY A N 1
ATOM 3544 C CA . GLY A 1 465 ? 12.534 15.683 -37.993 1.00 50.25 465 GLY A CA 1
ATOM 3545 C C . GLY A 1 465 ? 11.126 15.835 -37.407 1.00 50.25 465 GLY A C 1
ATOM 3546 O O . GLY A 1 465 ? 10.397 16.736 -37.819 1.00 50.25 465 GLY A O 1
ATOM 3547 N N . SER A 1 466 ? 10.767 15.019 -36.416 1.00 49.28 466 SER A N 1
ATOM 3548 C CA . SER A 1 466 ? 9.548 15.179 -35.620 1.00 49.28 466 SER A CA 1
ATOM 3549 C C . SER A 1 466 ? 9.734 16.321 -34.624 1.00 49.28 466 SER A C 1
ATOM 3551 O O . SER A 1 466 ? 10.092 16.119 -33.468 1.00 49.28 466 SER A O 1
ATOM 3553 N N . THR A 1 467 ? 9.542 17.562 -35.059 1.00 38.22 467 THR A N 1
ATOM 3554 C CA . THR A 1 467 ? 9.262 18.640 -34.105 1.00 38.22 467 THR A CA 1
ATOM 3555 C C . THR A 1 467 ? 7.935 18.315 -33.430 1.00 38.22 467 THR A C 1
ATOM 3557 O O . THR A 1 467 ? 6.949 18.173 -34.148 1.00 38.22 467 THR A O 1
ATOM 3560 N N . HIS A 1 468 ? 7.944 18.170 -32.098 1.00 41.78 468 HIS A N 1
ATOM 3561 C CA . HIS A 1 468 ? 6.779 17.946 -31.232 1.00 41.78 468 HIS A CA 1
ATOM 3562 C C . HIS A 1 468 ? 5.490 18.544 -31.825 1.00 41.78 468 HIS A C 1
ATOM 3564 O O . HIS A 1 468 ? 5.389 19.767 -31.956 1.00 41.78 468 HIS A O 1
ATOM 3570 N N . VAL A 1 469 ? 4.555 17.672 -32.221 1.00 34.91 469 VAL A N 1
ATOM 3571 C CA . VAL A 1 469 ? 3.201 18.034 -32.676 1.00 34.91 469 VAL A CA 1
ATOM 3572 C C . VAL A 1 469 ? 2.235 17.898 -31.516 1.00 34.91 469 VAL A C 1
ATOM 3574 O O . VAL A 1 469 ? 2.265 16.828 -30.867 1.00 34.91 469 VAL A O 1
#

Organism: NCBI:txid304899

pLDDT: mean 76.0, std 22.7, range [21.39, 98.0]

Nearest PDB structures (foldseek):
  8rc4-assembly1_d  TM=3.417E-01  e=4.016E-03  Homo sapiens
  7onb-assembly1_C  TM=3.520E-01  e=8.495E-02  Homo sapiens
  7q4o-assembly1_A  TM=2.861E-01  e=9.258E-02  Homo sapiens
  7ycx-assembly1_B  TM=2.216E-01  e=3.142E+00  Homo sapiens

Secondary structure (DSSP, 8-state):
-EEEEEE--SSSEEEEEEE------S----GGGSPPS-SSS-SSSTT---EEESSHHHHHHHHHHHH---TT-EESTTSTTTHHHH-SSS-SS--EEEEE---S-S-S--------------------------------------GGGGGGS-GGG--BTTBSS-TTHHHHHHHTT-S-HHHHHHHHHHHHHHTTGGG---HHHHHHHHHHHHHHHH-SS-HHHHHHHHHHHT-SSSSPPTTHHHHHHHHHHHHHHHHGGGGG-SSHHHHHHHHHHHTT--TTHHHHHHHHHHHHHHH-S-HHHHHHHHHHHHHH-S-HHHHHHHHHHHTT-SSHHHHHHHHHHHHTTS-SSPPHHHHHHHHHHTTSGGG---TTS--TTT--HHHHHHHHHHT-HHHHHHHHHHHHHTT-GGGHHHHHHHHHHHH-TT-HHHHHHHHHHHGGG--SHHHHHHHHHHHHTTSTT----

Radius of gyration: 26.31 Å; Cα contacts (8 Å, |Δi|>4): 699; chains: 1; bounding box: 58×68×74 Å